Protein AF-A0A6A2XX16-F1 (afdb_monomer)

Radius of gyration: 30.56 Å; Cα contacts (8 Å, |Δi|>4): 902; chains: 1; bounding box: 89×52×90 Å

Organism: Hibiscus syriacus (NCBI:txid106335)

Nearest PDB structures (foldseek):
  7lzh-assembly1_D  TM=8.197E-01  e=5.106E-32  Arabidopsis thaliana
  7lzh-assembly1_A  TM=8.196E-01  e=1.392E-31  Arabidopsis thaliana
  4mlc-assembly1_A  TM=7.524E-01  e=2.615E-14  Desulfitobacterium hafniense DCB-2
  1z17-assembly1_A  TM=7.476E-01  e=3.455E-14  Escherichia coli K-12
  4q6b-assembly1_A  TM=7.031E-01  e=6.741E-14  Desulfitobacterium hafniense DCB-2

pLDDT: mean 82.78, std 17.37, range [27.45, 98.69]

InterPro domains:
  IPR000337 GPCR, family 3 [PR00248] (79-105)
  IPR000337 GPCR, family 3 [PR00248] (111-130)
  IPR000337 GPCR, family 3 [PR00248] (130-146)
  IPR001828 Receptor, ligand binding region [PF01094] (30-245)
  IPR001828 Receptor, ligand binding region [PF01094] (255-346)
  IPR015683 Ionotropic glutamate receptor [PTHR34836] (7-251)
  IPR028082 Periplasmic binding protein-like I [SSF53822] (12-397)
  IPR044440 Plant glutamate receptor, periplasmic ligand-binding domain [cd19990] (13-365)

Mean predicted aligned error: 12.07 Å

Secondary structure (DSSP, 8-state):
------PPPEEEEEEEEE-TTSHHHHHHHHHHHHHHHHHHHH-TT-SEEEEEEEEE--SHHHHHHHHHHHHHTS--SEEE--SSHHHHHHHHHHHHHHT--EEESS---TTS-TTT-TTEEE-SPPTHHHHHHHHHHHHHTT--EEEEEEESSHHHHHTHHHHHHHHHHTT-EEEEEEEE-TT--HHHHHHHHHHHHHSSB-EEEEE--HHHHHHHHHHHHHTT-SSTT-EEEE-HHHHTT--TT-TT-SS---------HHHHHHHHHHHHHHHHHHHHHHHHHHHTTS-------SSTT-PPPSSHHHHHHHHTT-EEEETTEEEEEETTEEPP-EEEEEEEETTEEEEEEEEETTTEEESSTT----------TTTTSPPP-BTTTBSSPP-SB---SSS--EEEEEE--TT-TTT-EEEE-TTSS-EEEESHHHHHHHHHHHTSSS---EEEEEESSSS-SS---HHHHHHHHHTTS-SEE--SSTT--B-----

Foldseek 3Di:
DDDPPDQAAAEAEEEEEEACVDLLRVLLVVLLVVLQVVLCVVVVPQRYHYDYDYDYDDDQVSLQVSLQCCCFPVVHQEYEDDAELSNLVRSLVLCQLQLHAYEYLHHQFPVNDCLVRVSYFYLHHHLLQCLLQVLLVCVLLVAQEEEEEFEPDSQTVRNVVSNCVNSVVSNRYHPYYHYDYPPDDLVSLLVSVVVVVLFFFQHYEYYYAQSVVVSNVVSCVVVVSLAAQHHYHYGPNNVQPDQLQPPPPPDDPDDPSPNTSSSQSSSVSSSLQSVQVSVLVVVCVVPPPDDDDDDQRPDNSRHHRPCSNSSSVSSQVDWDQTPNGTAHHDSNYGDDAKDFDWARDNSDTDTFFIAGPQAGAACYPPDHDPPDPDPDSPGRTPQHQGRNRDSDDRLRGHARPDDDAQEEEEFDDPPLVQAWDWDQDPVDNDIDIDHDLVVVVVVVQVPDSDHHHHDYDYPPHDDDPDRDDPVVVVVCCVVVVHQFYGDSDPPDRDGDDDD

Sequence (499 aa):
MMDEFAEAKKMVDVGVIVDLNSLVGSVANACIHMAISDFYAAHPNFRTRLSLHLRPSDDVLGAAFTALELINEEEVNAIIGPQSSMQARVVMDIGQKAQVPIISYSATAPSLSTTQNPFFVRTALDDSSQAKAIAAIVHLYEWHEVVLLYEDTEYGSGLIPYLSEEFQRFDIRVSSRFPVSPNSGNLTILKKLNNVMATQTRVIVVHMMSSLGSKLFFLAKEATMISEGYAWIITDGLSSLLDPMGADVIGSHASSTKLNIYGFWAYDTVWALAKSVEMVQRESSDIMRRSYRRKASQIPEIRVSTIGRSIRKELVKTKFKGLSGDFSLVRGQLQSSAFEIINVVDKMEKVLGYWTLENGLTAELGKPVKATYSTSLYHELKPPIWPGNMKAMPRGWTIPVVGKKLRIGIPVKPGFEGYLKVKQDPYSDEFIVTGFSYDVFKEALALLPFAVPLEPIRFPIGNNTSSGTYDELLYEVKLQVLRLVLNPNLECFSVYFDH

Structure (mmCIF, N/CA/C/O backbone):
data_AF-A0A6A2XX16-F1
#
_entry.id   AF-A0A6A2XX16-F1
#
loop_
_atom_site.group_PDB
_atom_site.id
_atom_site.type_symbol
_atom_site.label_atom_id
_atom_site.label_alt_id
_atom_site.label_comp_id
_atom_site.label_asym_id
_atom_site.label_entity_id
_atom_site.label_seq_id
_atom_site.pdbx_PDB_ins_code
_atom_site.Cartn_x
_atom_site.Cartn_y
_atom_site.Cartn_z
_atom_site.occupancy
_atom_site.B_iso_or_equiv
_atom_site.auth_seq_id
_atom_site.auth_comp_id
_atom_site.auth_asym_id
_atom_site.auth_atom_id
_atom_site.pdbx_PDB_model_num
ATOM 1 N N . MET A 1 1 ? -44.815 16.271 36.806 1.00 37.19 1 MET A N 1
ATOM 2 C CA . MET A 1 1 ? -44.071 16.336 35.534 1.00 37.19 1 MET A CA 1
ATOM 3 C C . MET A 1 1 ? -42.781 15.588 35.807 1.00 37.19 1 MET A C 1
ATOM 5 O O . MET A 1 1 ? -42.056 16.011 36.693 1.00 37.19 1 MET A O 1
ATOM 9 N N . MET A 1 2 ? -42.650 14.377 35.265 1.00 39.44 2 MET A N 1
ATOM 10 C CA . MET A 1 2 ? -41.563 13.447 35.586 1.00 39.44 2 MET A CA 1
ATOM 11 C C . MET A 1 2 ? -40.236 14.001 35.064 1.00 39.44 2 MET A C 1
ATOM 13 O O . MET A 1 2 ? -40.132 14.269 33.871 1.00 39.44 2 MET A O 1
ATOM 17 N N . ASP A 1 3 ? -39.258 14.154 35.957 1.00 41.81 3 ASP A N 1
ATOM 18 C CA . ASP A 1 3 ? -37.845 14.256 35.594 1.00 41.81 3 ASP A CA 1
ATOM 19 C C . ASP A 1 3 ? -37.444 12.952 34.897 1.00 41.81 3 ASP A C 1
ATOM 21 O O . ASP A 1 3 ? -37.450 11.870 35.493 1.00 41.81 3 ASP A O 1
ATOM 25 N N . GLU A 1 4 ? -37.142 13.049 33.609 1.00 46.91 4 GLU A N 1
ATOM 26 C CA . GLU A 1 4 ? -36.541 11.975 32.833 1.00 46.91 4 GLU A CA 1
ATOM 27 C C . GLU A 1 4 ? -35.077 11.867 33.289 1.00 46.91 4 GLU A C 1
ATOM 29 O O . GLU A 1 4 ? -34.202 12.597 32.826 1.00 46.91 4 GLU A O 1
ATOM 34 N N . PHE A 1 5 ? -34.805 11.010 34.278 1.00 51.16 5 PHE A N 1
ATOM 35 C CA . PHE A 1 5 ? -33.435 10.674 34.663 1.00 51.16 5 PHE A CA 1
ATOM 36 C C . PHE A 1 5 ? -32.712 10.129 33.426 1.00 51.16 5 PHE A C 1
ATOM 38 O O . PHE A 1 5 ? -32.969 9.002 33.002 1.00 51.16 5 PHE A O 1
ATOM 45 N N . ALA A 1 6 ? -31.824 10.928 32.829 1.00 57.81 6 ALA A N 1
ATOM 46 C CA . ALA A 1 6 ? -30.990 10.481 31.724 1.00 57.81 6 ALA A CA 1
ATOM 47 C C . ALA A 1 6 ? -30.173 9.260 32.181 1.00 57.81 6 ALA A C 1
ATOM 49 O O . ALA A 1 6 ? -29.331 9.365 33.075 1.00 57.81 6 ALA A O 1
ATOM 50 N N . GLU A 1 7 ? -30.453 8.092 31.596 1.00 65.06 7 GLU A N 1
ATOM 51 C CA . GLU A 1 7 ? -29.757 6.840 31.901 1.00 65.06 7 GLU A CA 1
ATOM 52 C C . GLU A 1 7 ? -28.245 7.038 31.685 1.00 65.06 7 GLU A C 1
ATOM 54 O O . GLU A 1 7 ? -27.810 7.525 30.635 1.00 65.06 7 GLU A O 1
ATOM 59 N N . ALA A 1 8 ? -27.435 6.709 32.697 1.00 79.00 8 ALA A N 1
ATOM 60 C CA . ALA A 1 8 ? -25.992 6.914 32.640 1.00 79.00 8 ALA A CA 1
ATOM 61 C C . ALA A 1 8 ? -25.385 6.110 31.478 1.00 79.00 8 ALA A C 1
ATOM 63 O O . ALA A 1 8 ? -25.580 4.898 31.362 1.00 79.00 8 ALA A O 1
ATOM 64 N N . LYS A 1 9 ? -24.634 6.794 30.609 1.00 87.50 9 LYS A N 1
ATOM 65 C CA . LYS A 1 9 ? -23.996 6.171 29.444 1.00 87.50 9 LYS A CA 1
ATOM 66 C C . LYS A 1 9 ? -22.864 5.249 29.898 1.00 87.50 9 LYS A C 1
ATOM 68 O O . LYS A 1 9 ? -22.017 5.643 30.695 1.00 87.50 9 LYS A O 1
ATOM 73 N N . LYS A 1 10 ? -22.830 4.027 29.367 1.00 92.25 10 LYS A N 1
ATOM 74 C CA . LYS A 1 10 ? -21.805 3.023 29.670 1.00 92.25 10 LYS A CA 1
ATOM 75 C C . LYS A 1 10 ? -20.539 3.291 28.858 1.00 92.25 10 LYS A C 1
ATOM 77 O O . LYS A 1 10 ? -20.581 3.243 27.628 1.00 92.25 10 LYS A O 1
ATOM 82 N N . MET A 1 11 ? -19.422 3.515 29.542 1.00 95.19 11 MET A N 1
ATOM 83 C CA . MET A 1 11 ? -18.115 3.650 28.898 1.00 95.19 11 MET A CA 1
ATOM 84 C C . MET A 1 11 ? -17.568 2.280 28.477 1.00 95.19 11 MET A C 1
ATOM 86 O O . MET A 1 11 ? -17.764 1.283 29.176 1.00 95.19 11 MET A O 1
ATOM 90 N N . VAL A 1 12 ? -16.913 2.228 27.318 1.00 96.25 12 VAL A N 1
ATOM 91 C CA . VAL A 1 12 ? -16.205 1.050 26.806 1.00 96.25 12 VAL A CA 1
ATOM 92 C C . VAL A 1 12 ? -14.798 1.461 26.405 1.00 96.25 12 VAL A C 1
ATOM 94 O O . VAL A 1 12 ? -14.627 2.245 25.473 1.00 96.25 12 VAL A O 1
ATOM 97 N N . ASP A 1 13 ? -13.813 0.913 27.108 1.00 97.69 13 ASP A N 1
ATOM 98 C CA . ASP A 1 13 ? -12.400 1.225 26.914 1.00 97.69 13 ASP A CA 1
ATOM 99 C C . ASP A 1 13 ? -11.855 0.631 25.615 1.00 97.69 13 ASP A C 1
ATOM 101 O O . ASP A 1 13 ? -12.025 -0.560 25.319 1.00 97.69 13 ASP A O 1
ATOM 105 N N . VAL A 1 14 ? -11.213 1.490 24.827 1.00 98.44 14 VAL A N 1
ATOM 106 C CA . VAL A 1 14 ? -10.634 1.191 23.519 1.00 98.44 14 VAL A CA 1
ATOM 107 C C . VAL A 1 14 ? -9.223 1.757 23.476 1.00 98.44 14 VAL A C 1
ATOM 109 O O . VAL A 1 14 ? -9.019 2.953 23.666 1.00 98.44 14 VAL A O 1
ATOM 112 N N . GLY A 1 15 ? -8.247 0.905 23.189 1.00 98.31 15 GLY A N 1
ATOM 113 C CA . GLY A 1 15 ? -6.867 1.334 22.991 1.00 98.31 15 GLY A CA 1
ATOM 114 C C . GLY A 1 15 ? -6.663 1.944 21.608 1.00 98.31 15 GLY A C 1
ATOM 115 O O . GLY A 1 15 ? -7.309 1.529 20.644 1.00 98.31 15 GLY A O 1
ATOM 116 N N . VAL A 1 16 ? -5.749 2.901 21.485 1.00 98.19 16 VAL A N 1
ATOM 117 C CA . VAL A 1 16 ? -5.333 3.456 20.190 1.00 98.19 16 VAL A CA 1
ATOM 118 C C . VAL A 1 16 ? -3.812 3.450 20.112 1.00 98.19 16 VAL A C 1
ATOM 120 O O . VAL A 1 16 ? -3.155 4.088 20.933 1.00 98.19 16 VAL A O 1
ATOM 123 N N . ILE A 1 17 ? -3.268 2.743 19.119 1.00 97.50 17 ILE A N 1
ATOM 124 C CA . ILE A 1 17 ? -1.825 2.653 18.857 1.00 97.50 17 ILE A CA 1
ATOM 125 C C . ILE A 1 17 ? -1.527 3.337 17.526 1.00 97.50 17 ILE A C 1
ATOM 127 O O . ILE A 1 17 ? -1.969 2.880 16.467 1.00 97.50 17 ILE A O 1
ATOM 131 N N . VAL A 1 18 ? -0.784 4.440 17.575 1.00 94.56 18 VAL A N 1
ATOM 132 C CA . VAL A 1 18 ? -0.500 5.290 16.410 1.00 94.56 18 VAL A CA 1
ATOM 133 C C . VAL A 1 18 ? 0.828 6.026 16.584 1.00 94.56 18 VAL A C 1
ATOM 135 O O . VAL A 1 18 ? 1.190 6.377 17.702 1.00 94.56 18 VAL A O 1
ATOM 138 N N . ASP A 1 19 ? 1.550 6.301 15.501 1.00 93.38 19 ASP A N 1
ATOM 139 C CA . ASP A 1 19 ? 2.734 7.162 15.554 1.00 93.38 19 ASP A CA 1
ATOM 140 C C . ASP A 1 19 ? 2.340 8.606 15.234 1.00 93.38 19 ASP A C 1
ATOM 142 O O . ASP A 1 19 ? 2.112 8.971 14.075 1.00 93.38 19 ASP A O 1
ATOM 146 N N . LEU A 1 20 ? 2.286 9.443 16.265 1.00 90.62 20 LEU A N 1
ATOM 147 C CA . LEU A 1 20 ? 1.919 10.854 16.135 1.00 90.62 20 LEU A CA 1
ATOM 148 C C . LEU A 1 20 ? 2.965 11.688 15.378 1.00 90.62 20 LEU A C 1
ATOM 150 O O . LEU A 1 20 ? 2.633 12.781 14.919 1.00 90.62 20 LEU A O 1
ATOM 154 N N . ASN A 1 21 ? 4.192 11.183 15.220 1.00 89.44 21 ASN A N 1
ATOM 155 C CA . ASN A 1 21 ? 5.246 11.848 14.454 1.00 89.44 21 ASN A CA 1
ATOM 156 C C . ASN A 1 21 ? 5.151 11.548 12.951 1.00 89.44 21 ASN A C 1
ATOM 158 O O . ASN A 1 21 ? 5.801 12.215 12.144 1.00 89.44 21 ASN A O 1
ATOM 162 N N . SER A 1 22 ? 4.335 10.568 12.555 1.00 88.50 22 SER A N 1
ATOM 163 C CA . SER A 1 22 ? 4.087 10.246 11.151 1.00 88.50 22 SER A CA 1
ATOM 164 C C . SER A 1 22 ? 2.901 11.035 10.587 1.00 88.50 22 SER A C 1
ATOM 166 O O . SER A 1 22 ? 1.930 11.329 11.286 1.00 88.50 22 SER A O 1
ATOM 168 N N . LEU A 1 23 ? 2.931 11.332 9.281 1.00 84.81 23 LEU A N 1
ATOM 169 C CA . LEU A 1 23 ? 1.806 11.984 8.598 1.00 84.81 23 LEU A CA 1
ATOM 170 C C . LEU A 1 23 ? 0.525 11.137 8.677 1.00 84.81 23 LEU A C 1
ATOM 172 O O . LEU A 1 23 ? -0.556 11.674 8.911 1.00 84.81 23 LEU A O 1
ATOM 176 N N . VAL A 1 24 ? 0.654 9.816 8.507 1.00 89.12 24 VAL A N 1
ATOM 177 C CA . VAL A 1 24 ? -0.464 8.865 8.614 1.00 89.12 24 VAL A CA 1
ATOM 178 C C . VAL A 1 24 ? -1.079 8.940 10.004 1.00 89.12 24 VAL A C 1
ATOM 180 O O . VAL A 1 24 ? -2.283 9.155 10.130 1.00 89.12 24 VAL A O 1
ATOM 183 N N . GLY A 1 25 ? -0.256 8.816 11.044 1.00 91.50 25 GLY A N 1
ATOM 184 C CA . GLY A 1 25 ? -0.742 8.771 12.410 1.00 91.50 25 GLY A CA 1
ATOM 185 C C . GLY A 1 25 ? -1.277 10.106 12.924 1.00 91.50 25 GLY A C 1
ATOM 186 O O . GLY A 1 25 ? -2.308 10.127 13.593 1.00 91.50 25 GLY A O 1
ATOM 187 N N . SER A 1 26 ? -0.661 11.229 12.545 1.00 90.88 26 SER A N 1
ATOM 188 C CA . SER A 1 26 ? -1.165 12.574 12.852 1.00 90.88 26 SER A CA 1
ATOM 189 C C . SER A 1 26 ? -2.566 12.809 12.265 1.00 90.88 26 SER A C 1
ATOM 191 O O . SER A 1 26 ? -3.493 13.184 12.992 1.00 90.88 26 SER A O 1
ATOM 193 N N . VAL A 1 27 ? -2.753 12.521 10.969 1.00 91.50 27 VAL A N 1
ATOM 194 C CA . VAL A 1 27 ? -4.048 12.670 10.282 1.00 91.50 27 VAL A CA 1
ATOM 195 C C . VAL A 1 27 ? -5.084 11.700 10.849 1.00 91.50 27 VAL A C 1
ATOM 197 O O . VAL A 1 27 ? -6.216 12.101 11.130 1.00 91.50 27 VAL A O 1
ATOM 200 N N . ALA A 1 28 ? -4.707 10.439 11.061 1.00 93.88 28 ALA A N 1
ATOM 201 C CA . ALA A 1 28 ? -5.602 9.434 11.616 1.00 93.88 28 ALA A CA 1
ATOM 202 C C . ALA A 1 28 ? -6.062 9.788 13.033 1.00 93.88 28 ALA A C 1
ATOM 204 O O . ALA A 1 28 ? -7.250 9.673 13.322 1.00 93.88 28 ALA A O 1
ATOM 205 N N . ASN A 1 29 ? -5.170 10.280 13.898 1.00 94.38 29 ASN A N 1
ATOM 206 C CA . ASN A 1 29 ? -5.527 10.685 15.256 1.00 94.38 29 ASN A CA 1
ATOM 207 C C . ASN A 1 29 ? -6.567 11.817 15.257 1.00 94.38 29 ASN A C 1
ATOM 209 O O . ASN A 1 29 ? -7.574 11.736 15.963 1.00 94.38 29 ASN A O 1
ATOM 213 N N . ALA A 1 30 ? -6.379 12.838 14.413 1.00 94.56 30 ALA A N 1
ATOM 214 C CA . ALA A 1 30 ? -7.369 13.901 14.245 1.00 94.56 30 ALA A CA 1
ATOM 215 C C . ALA A 1 30 ? -8.726 13.345 13.768 1.00 94.56 30 ALA A C 1
ATOM 217 O O . ALA A 1 30 ? -9.771 13.684 14.326 1.00 94.56 30 ALA A O 1
ATOM 218 N N . CYS A 1 31 ? -8.715 12.437 12.788 1.00 96.50 31 CYS A N 1
ATOM 219 C CA . CYS A 1 31 ? -9.930 11.821 12.249 1.00 96.50 31 CYS A CA 1
ATOM 220 C C . CYS A 1 31 ? -10.644 10.911 13.253 1.00 96.50 31 CYS A C 1
ATOM 222 O O . CYS A 1 31 ? -11.872 10.909 13.294 1.00 96.50 31 CYS A O 1
ATOM 224 N N . ILE A 1 32 ? -9.906 10.188 14.097 1.00 97.38 32 ILE A N 1
ATOM 225 C CA . ILE A 1 32 ? -10.460 9.362 15.178 1.00 97.38 32 ILE A CA 1
ATOM 226 C C . ILE A 1 32 ? -11.236 10.235 16.171 1.00 97.38 32 ILE A C 1
ATOM 228 O O . ILE A 1 32 ? -12.367 9.905 16.533 1.00 97.38 32 ILE A O 1
ATOM 232 N N . HIS A 1 33 ? -10.667 11.372 16.580 1.00 95.69 33 HIS A N 1
ATOM 233 C CA . HIS A 1 33 ? -11.341 12.300 17.489 1.00 95.69 33 HIS A CA 1
ATOM 234 C C . HIS A 1 33 ? -12.585 12.940 16.861 1.00 95.69 33 HIS A C 1
ATOM 236 O O . HIS A 1 33 ? -13.633 12.991 17.512 1.00 95.69 33 HIS A O 1
ATOM 242 N N . MET A 1 34 ? -12.503 13.372 15.596 1.00 96.62 34 MET A N 1
ATOM 243 C CA . MET A 1 34 ? -13.668 13.892 14.866 1.00 96.62 34 MET A CA 1
ATOM 244 C C . MET A 1 34 ? -14.775 12.839 14.763 1.00 96.62 34 MET A C 1
ATOM 246 O O . MET A 1 34 ? -15.926 13.120 15.084 1.00 96.62 34 MET A O 1
ATOM 250 N N . ALA A 1 35 ? -14.419 11.600 14.418 1.00 98.06 35 ALA A N 1
ATOM 251 C CA . ALA A 1 35 ? -15.367 10.504 14.283 1.00 98.06 35 ALA A CA 1
ATOM 252 C C . ALA A 1 35 ? -16.149 10.219 15.567 1.00 98.06 35 ALA A C 1
ATOM 254 O O . ALA A 1 35 ? -17.351 9.978 15.497 1.00 98.06 35 ALA A O 1
ATOM 255 N N . ILE A 1 36 ? -15.506 10.274 16.739 1.00 97.25 36 ILE A N 1
ATOM 256 C CA . ILE A 1 36 ? -16.203 10.110 18.024 1.00 97.25 36 ILE A CA 1
ATOM 257 C C . ILE A 1 36 ? -17.240 11.211 18.229 1.00 97.25 36 ILE A C 1
ATOM 259 O O . ILE A 1 36 ? -18.382 10.914 18.594 1.00 97.25 36 ILE A O 1
ATOM 263 N N . SER A 1 37 ? -16.841 12.466 18.011 1.00 96.56 37 SER A N 1
ATOM 264 C CA . SER A 1 37 ? -17.726 13.620 18.167 1.00 96.56 37 SER A CA 1
ATOM 265 C C . SER A 1 37 ? -18.936 13.500 17.240 1.00 96.56 37 SER A C 1
ATOM 267 O O . SER A 1 37 ? -20.079 13.507 17.702 1.00 96.56 37 SER A O 1
ATOM 269 N N . ASP A 1 38 ? -18.685 13.296 15.949 1.00 97.94 38 ASP A N 1
ATOM 270 C CA . ASP A 1 38 ? -19.719 13.225 14.918 1.00 97.94 38 ASP A CA 1
ATOM 271 C C . ASP A 1 38 ? -20.658 12.040 15.136 1.00 97.94 38 ASP A C 1
ATOM 273 O O . ASP A 1 38 ? -21.882 12.191 15.100 1.00 97.94 38 ASP A O 1
ATOM 277 N N . PHE A 1 39 ? -20.103 10.856 15.415 1.00 97.62 39 PHE A N 1
ATOM 278 C CA . PHE A 1 39 ? -20.896 9.649 15.607 1.00 97.62 39 PHE A CA 1
ATOM 279 C C . PHE A 1 39 ? -21.863 9.805 16.779 1.00 97.62 39 PHE A C 1
ATOM 281 O O . PHE A 1 39 ? -23.045 9.481 16.650 1.00 97.62 39 PHE A O 1
ATOM 288 N N . TYR A 1 40 ? -21.401 10.315 17.922 1.00 97.06 40 TYR A N 1
ATOM 289 C CA . TYR A 1 40 ? -22.255 10.454 19.102 1.00 97.06 40 TYR A CA 1
ATOM 290 C C . TYR A 1 40 ? -23.167 11.678 19.075 1.00 97.06 40 TYR A C 1
ATOM 292 O O . TYR A 1 40 ? -24.189 11.651 19.769 1.00 97.06 40 TYR 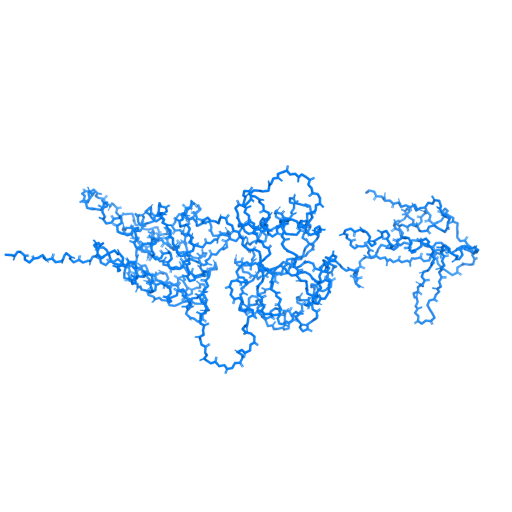A O 1
ATOM 300 N N . ALA A 1 41 ? -22.854 12.697 18.273 1.00 97.06 41 ALA A N 1
ATOM 301 C CA . ALA A 1 41 ? -23.785 13.771 17.939 1.00 97.06 41 ALA A CA 1
ATOM 302 C C . ALA A 1 41 ? -24.932 13.258 17.051 1.00 97.06 41 ALA A C 1
ATOM 304 O O . ALA A 1 41 ? -26.091 13.579 17.304 1.00 97.06 41 ALA A O 1
ATOM 305 N N . ALA A 1 42 ? -24.630 12.400 16.069 1.00 97.00 42 ALA A N 1
ATOM 306 C CA . ALA A 1 42 ? -25.632 11.758 15.216 1.00 97.00 42 ALA A CA 1
ATOM 307 C C . ALA A 1 42 ? -26.455 10.679 15.950 1.00 97.00 42 ALA A C 1
ATOM 309 O O . ALA A 1 42 ? -27.591 10.394 15.569 1.00 97.00 42 ALA A O 1
ATOM 310 N N . HIS A 1 43 ? -25.910 10.092 17.021 1.00 95.00 43 HIS A N 1
ATOM 311 C CA . HIS A 1 43 ? -26.545 9.021 17.794 1.00 95.00 43 HIS A CA 1
ATOM 312 C C . HIS A 1 43 ? -26.658 9.371 19.294 1.00 95.00 43 HIS A C 1
ATOM 314 O O . HIS A 1 43 ? -26.097 8.669 20.148 1.00 95.00 43 HIS A O 1
ATOM 320 N N . PRO A 1 44 ? -27.411 10.426 19.670 1.00 93.44 44 PRO A N 1
ATOM 321 C CA . PRO A 1 44 ? -27.489 10.884 21.060 1.00 93.44 44 PRO A CA 1
ATOM 322 C C . PRO A 1 44 ? -28.076 9.816 21.996 1.00 93.44 44 PRO A C 1
ATOM 324 O O . PRO A 1 44 ? -27.602 9.673 23.126 1.00 93.44 44 PRO A O 1
ATOM 327 N N . ASN A 1 45 ? -29.017 9.017 21.476 1.00 92.00 45 ASN A N 1
ATOM 328 C CA . ASN A 1 45 ? -29.775 7.983 22.192 1.00 92.00 45 ASN A CA 1
ATOM 329 C C . ASN A 1 45 ? -29.015 6.662 22.394 1.00 92.00 45 ASN A C 1
ATOM 331 O O . ASN A 1 45 ? -29.546 5.744 23.017 1.00 92.00 45 ASN A O 1
ATOM 335 N N . PHE A 1 46 ? -27.805 6.516 21.841 1.00 92.94 46 PHE A N 1
ATOM 336 C CA . PHE A 1 46 ? -26.995 5.319 22.083 1.00 92.94 46 PHE A CA 1
ATOM 337 C C . PHE A 1 46 ? -26.550 5.286 23.544 1.00 92.94 46 PHE A C 1
ATOM 339 O O . PHE A 1 46 ? -26.164 6.321 24.100 1.00 92.94 46 PHE A O 1
ATOM 346 N N . ARG A 1 47 ? -26.595 4.107 24.167 1.00 92.81 47 ARG A N 1
ATOM 347 C CA . ARG A 1 47 ? -26.302 3.934 25.601 1.00 92.81 47 ARG A CA 1
ATOM 348 C C . ARG A 1 47 ? -24.819 3.757 25.890 1.00 92.81 47 ARG A C 1
ATOM 350 O O . ARG A 1 47 ? -24.404 3.895 27.037 1.00 92.81 47 ARG A O 1
ATOM 357 N N . THR A 1 48 ? -24.020 3.456 24.874 1.00 94.56 48 THR A N 1
ATOM 358 C CA . THR A 1 48 ? -22.576 3.240 25.007 1.00 94.56 48 THR A CA 1
ATOM 359 C C . THR A 1 48 ? -21.761 4.452 24.557 1.00 94.56 48 THR A C 1
ATOM 361 O O . THR A 1 48 ? -22.197 5.237 23.709 1.00 94.56 48 THR A O 1
ATOM 364 N N . ARG A 1 49 ? -20.572 4.631 25.136 1.00 96.31 49 ARG A N 1
ATOM 365 C CA . ARG A 1 49 ? -19.577 5.631 24.728 1.00 96.31 49 ARG A CA 1
ATOM 366 C C . ARG A 1 49 ? -18.186 5.004 24.697 1.00 96.31 49 ARG A C 1
ATOM 368 O O . ARG A 1 49 ? -17.807 4.321 25.643 1.00 96.31 49 ARG A O 1
ATOM 375 N N . LEU A 1 50 ? -17.437 5.220 23.618 1.00 97.62 50 LEU A N 1
ATOM 376 C CA . LEU A 1 50 ? -16.039 4.800 23.541 1.00 97.62 50 LEU A CA 1
ATOM 377 C C . LEU A 1 50 ? -15.187 5.707 24.438 1.00 97.62 50 LEU A C 1
ATOM 379 O O . LEU A 1 50 ? -15.287 6.930 24.351 1.00 97.62 50 LEU A O 1
ATOM 383 N N . SER A 1 51 ? -14.356 5.097 25.278 1.00 97.31 51 SER A N 1
ATOM 384 C CA . SER A 1 51 ? -13.300 5.756 26.048 1.00 97.31 51 SER A CA 1
ATOM 385 C C . SER A 1 51 ? -11.969 5.421 25.383 1.00 97.31 51 SER A C 1
ATOM 387 O O . SER A 1 51 ? -11.601 4.248 25.334 1.00 97.31 51 SER A O 1
ATOM 389 N N . LEU A 1 52 ? -11.294 6.410 24.791 1.00 97.56 52 LEU A N 1
ATOM 390 C CA . LEU A 1 52 ? -10.050 6.165 24.059 1.00 97.56 52 LEU A CA 1
ATOM 391 C C . LEU A 1 52 ? -8.825 6.286 24.960 1.00 97.56 52 LEU A C 1
ATOM 393 O O . LEU A 1 52 ? -8.604 7.325 25.577 1.00 97.56 52 LEU A O 1
ATOM 397 N N . HIS A 1 53 ? -7.978 5.264 24.909 1.00 97.50 53 HIS A N 1
ATOM 398 C CA . HIS A 1 53 ? -6.676 5.208 25.562 1.00 97.50 53 HIS A CA 1
ATOM 399 C C . HIS A 1 53 ? -5.577 5.259 24.507 1.00 97.50 53 HIS A C 1
ATOM 401 O O . HIS A 1 53 ? -5.138 4.235 23.981 1.00 97.50 53 HIS A O 1
ATOM 407 N N . LEU A 1 54 ? -5.170 6.476 24.152 1.00 95.44 54 LEU A N 1
ATOM 408 C CA . LEU A 1 54 ? -4.102 6.709 23.186 1.00 95.44 54 LEU A CA 1
ATOM 409 C C . LEU A 1 54 ? -2.739 6.393 23.807 1.00 95.44 54 LEU A C 1
ATOM 411 O O . LEU A 1 54 ? -2.416 6.874 24.899 1.00 95.44 54 LEU A O 1
ATOM 415 N N . ARG A 1 55 ? -1.928 5.614 23.091 1.00 93.25 55 ARG A N 1
ATOM 416 C CA . ARG A 1 55 ? -0.526 5.352 23.416 1.00 93.25 55 ARG A CA 1
ATOM 417 C C . ARG A 1 55 ? 0.309 5.398 22.129 1.00 93.25 55 ARG A C 1
ATOM 419 O O . ARG A 1 55 ? 0.051 4.608 21.217 1.00 93.25 55 ARG A O 1
ATOM 426 N N . PRO A 1 56 ? 1.258 6.342 22.007 1.00 89.56 56 PRO A N 1
ATOM 427 C CA . PRO A 1 56 ? 2.036 6.479 20.789 1.00 89.56 56 PRO A CA 1
ATOM 428 C C . PRO A 1 56 ? 3.077 5.362 20.656 1.00 89.56 56 PRO A C 1
ATOM 430 O O . PRO A 1 56 ? 3.675 4.956 21.649 1.00 89.56 56 PRO A O 1
ATOM 433 N N . SER A 1 57 ? 3.318 4.891 19.431 1.00 90.88 57 SER A N 1
ATOM 434 C CA . SER A 1 57 ? 4.425 3.974 19.132 1.00 90.88 57 SER A CA 1
ATOM 435 C C . SER A 1 57 ? 4.838 4.047 17.661 1.00 90.88 57 SER A C 1
ATOM 437 O O . SER A 1 57 ? 3.991 3.980 16.766 1.00 90.88 57 SER A O 1
ATOM 439 N N . ASP A 1 58 ? 6.144 4.139 17.419 1.00 88.50 58 ASP A N 1
ATOM 440 C CA . ASP A 1 58 ? 6.778 4.251 16.101 1.00 88.50 58 ASP A CA 1
ATOM 441 C C . ASP A 1 58 ? 7.529 2.976 15.666 1.00 88.50 58 ASP A C 1
ATOM 443 O O . ASP A 1 58 ? 7.814 2.802 14.480 1.00 88.50 58 ASP A O 1
ATOM 447 N N . ASP A 1 59 ? 7.786 2.037 16.581 1.00 92.62 59 ASP A N 1
ATOM 448 C CA . ASP A 1 59 ? 8.493 0.784 16.308 1.00 92.62 59 ASP A CA 1
ATOM 449 C C . ASP A 1 59 ? 7.644 -0.476 16.592 1.00 92.62 59 ASP A C 1
ATOM 451 O O . ASP A 1 59 ? 6.526 -0.419 17.107 1.00 92.62 59 ASP A O 1
ATOM 455 N N . VAL A 1 60 ? 8.155 -1.646 16.194 1.00 94.88 60 VAL A N 1
ATOM 456 C CA . VAL A 1 60 ? 7.447 -2.937 16.309 1.00 94.88 60 VAL A CA 1
ATOM 457 C C . VAL A 1 60 ? 7.364 -3.423 17.755 1.00 94.88 60 VAL A C 1
ATOM 459 O O . VAL A 1 60 ? 6.326 -3.941 18.171 1.00 94.88 60 VAL A O 1
ATOM 462 N N . LEU A 1 61 ? 8.454 -3.289 18.507 1.00 95.00 61 LEU A N 1
ATOM 463 C CA . LEU A 1 61 ? 8.544 -3.781 19.875 1.00 95.00 61 LEU A CA 1
ATOM 464 C C . LEU A 1 61 ? 7.753 -2.869 20.816 1.00 95.00 61 LEU A C 1
ATOM 466 O O . LEU A 1 61 ? 6.987 -3.378 21.636 1.00 95.00 61 LEU A O 1
ATOM 470 N N . GLY A 1 62 ? 7.861 -1.550 20.636 1.00 95.38 62 GLY A N 1
ATOM 471 C CA . GLY A 1 62 ? 7.024 -0.569 21.322 1.00 95.38 62 GLY A CA 1
ATOM 472 C C . GLY A 1 62 ? 5.538 -0.867 21.139 1.00 95.38 62 GLY A C 1
ATOM 473 O O . GLY A 1 62 ? 4.819 -0.992 22.125 1.00 95.38 62 GLY A O 1
ATOM 474 N N . ALA A 1 63 ? 5.084 -1.117 19.906 1.00 97.06 63 ALA A N 1
ATOM 475 C CA . ALA A 1 63 ? 3.672 -1.392 1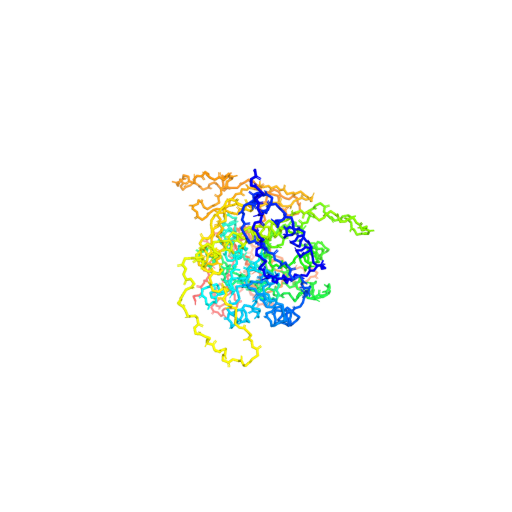9.641 1.00 97.06 63 ALA A CA 1
ATOM 476 C C . ALA A 1 63 ? 3.177 -2.668 20.340 1.00 97.06 63 ALA A C 1
ATOM 478 O O . ALA A 1 63 ? 2.033 -2.722 20.798 1.00 97.06 63 ALA A O 1
ATOM 479 N N . ALA A 1 64 ? 4.028 -3.692 20.447 1.00 96.69 64 ALA A N 1
ATOM 480 C CA . ALA A 1 64 ? 3.708 -4.921 21.165 1.00 96.69 64 ALA A CA 1
ATOM 481 C C . ALA A 1 64 ? 3.578 -4.688 22.681 1.00 96.69 64 ALA A C 1
ATOM 483 O O . ALA A 1 64 ? 2.605 -5.150 23.280 1.00 96.69 64 ALA A O 1
ATOM 484 N N . PHE A 1 65 ? 4.512 -3.950 23.290 1.00 95.56 65 PHE A N 1
ATOM 485 C CA . PHE A 1 65 ? 4.436 -3.585 24.709 1.00 95.56 65 PHE A CA 1
ATOM 486 C C . PHE A 1 65 ? 3.221 -2.711 25.003 1.00 95.56 65 PHE A C 1
ATOM 488 O O . PHE A 1 65 ? 2.433 -3.040 25.885 1.00 95.56 65 PHE A O 1
ATOM 495 N N . THR A 1 66 ? 2.997 -1.677 24.194 1.00 96.75 66 THR A N 1
ATOM 496 C CA . THR A 1 66 ? 1.820 -0.817 24.296 1.00 96.75 66 THR A CA 1
ATOM 497 C C . THR A 1 66 ? 0.518 -1.615 24.209 1.00 96.75 66 THR A C 1
ATOM 499 O O . THR A 1 66 ? -0.414 -1.361 24.968 1.00 96.75 66 THR A O 1
ATOM 502 N N . ALA A 1 67 ? 0.430 -2.607 23.317 1.00 97.50 67 ALA A N 1
ATOM 503 C CA . ALA A 1 67 ? -0.749 -3.464 23.241 1.00 97.50 67 ALA A CA 1
ATOM 504 C C . ALA A 1 67 ? -0.963 -4.273 24.532 1.00 97.50 67 ALA A C 1
ATOM 506 O O . ALA A 1 67 ? -2.100 -4.397 24.983 1.00 97.50 67 ALA A O 1
ATOM 507 N N . LEU A 1 68 ? 0.103 -4.807 25.135 1.00 95.88 68 LEU A N 1
ATOM 508 C CA . LEU A 1 68 ? 0.020 -5.537 26.404 1.00 95.88 68 LEU A CA 1
ATOM 509 C C . LEU A 1 68 ? -0.416 -4.632 27.561 1.00 95.88 68 LEU A C 1
ATOM 511 O O . LEU A 1 68 ? -1.306 -5.028 28.309 1.00 95.88 68 LEU A O 1
ATOM 515 N N . GLU A 1 69 ? 0.151 -3.431 27.674 1.00 95.25 69 GLU A N 1
ATOM 516 C CA . GLU A 1 69 ? -0.242 -2.429 28.677 1.00 95.25 69 GLU A CA 1
ATOM 517 C C . GLU A 1 69 ? -1.725 -2.068 28.541 1.00 95.25 69 GLU A C 1
ATOM 519 O O . GLU A 1 69 ? -2.488 -2.184 29.497 1.00 95.25 69 GLU A O 1
ATOM 524 N N . LEU A 1 70 ? -2.178 -1.736 27.327 1.00 97.31 70 LEU A N 1
ATOM 525 C CA . LEU A 1 70 ? -3.586 -1.423 27.062 1.00 97.31 70 LEU A CA 1
ATOM 526 C C . LEU A 1 70 ? -4.521 -2.584 27.446 1.00 97.31 70 LEU A C 1
ATOM 528 O O . LEU A 1 70 ? -5.609 -2.367 27.974 1.00 97.31 70 LEU A O 1
ATOM 532 N N . ILE A 1 71 ? -4.123 -3.830 27.185 1.00 96.25 71 ILE A N 1
ATOM 533 C CA . ILE A 1 71 ? -4.948 -5.013 27.475 1.00 96.25 71 ILE A CA 1
ATOM 534 C C . ILE A 1 71 ? -4.984 -5.334 28.971 1.00 96.25 71 ILE A C 1
ATOM 536 O O . ILE A 1 71 ? -6.038 -5.706 29.496 1.00 96.25 71 ILE A O 1
ATOM 540 N N . ASN A 1 72 ? -3.839 -5.256 29.644 1.00 93.12 72 ASN A N 1
ATOM 541 C CA . ASN A 1 72 ? -3.695 -5.732 31.015 1.00 93.12 72 ASN A CA 1
ATOM 542 C C . ASN A 1 72 ? -3.999 -4.649 32.052 1.00 93.12 72 ASN A C 1
ATOM 544 O O . ASN A 1 72 ? -4.599 -4.974 33.076 1.00 93.12 72 ASN A O 1
ATOM 548 N N . GLU A 1 73 ? -3.613 -3.401 31.788 1.00 92.94 73 GLU A N 1
ATOM 549 C CA . GLU A 1 73 ? -3.750 -2.282 32.725 1.00 92.94 73 GLU A CA 1
ATOM 550 C C . GLU A 1 73 ? -5.025 -1.478 32.462 1.00 92.94 73 GLU A C 1
ATOM 552 O O . GLU A 1 73 ? -5.816 -1.277 33.378 1.00 92.94 73 GLU A O 1
ATOM 557 N N . GLU A 1 74 ? -5.271 -1.092 31.205 1.00 95.12 74 GLU A N 1
ATOM 558 C CA . GLU A 1 74 ? -6.456 -0.299 30.812 1.00 95.12 74 GLU A CA 1
ATOM 559 C C . GLU A 1 74 ? -7.680 -1.171 30.473 1.00 95.12 74 GLU A C 1
ATOM 561 O O . GLU A 1 74 ? -8.762 -0.670 30.169 1.00 95.12 74 GLU A O 1
ATOM 566 N N . GLU A 1 75 ? -7.519 -2.497 30.507 1.00 95.06 75 GLU A N 1
ATOM 567 C CA . GLU A 1 75 ? -8.584 -3.487 30.309 1.00 95.06 75 GLU A CA 1
ATOM 568 C C . GLU A 1 75 ? -9.388 -3.314 29.004 1.00 95.06 75 GLU A C 1
ATOM 570 O O . GLU A 1 75 ? -10.588 -3.623 28.947 1.00 95.06 75 GLU A O 1
ATOM 575 N N . VAL A 1 76 ? -8.736 -2.835 27.939 1.00 97.38 76 VAL A N 1
ATOM 576 C CA . VAL A 1 76 ? -9.426 -2.450 26.702 1.00 97.38 76 VAL A CA 1
ATOM 577 C C . VAL A 1 76 ? -10.154 -3.621 26.037 1.00 97.38 76 VAL A C 1
ATOM 579 O O . VAL A 1 76 ? -9.731 -4.780 26.060 1.00 97.38 76 VAL A O 1
ATOM 582 N N . ASN A 1 77 ? -11.267 -3.305 25.378 1.00 97.19 77 ASN A N 1
ATOM 583 C CA . ASN A 1 77 ? -12.127 -4.284 24.709 1.00 97.19 77 ASN A CA 1
ATOM 584 C C . ASN A 1 77 ? -11.961 -4.312 23.188 1.00 97.19 77 ASN A C 1
ATOM 586 O O . ASN A 1 77 ? -12.520 -5.189 22.530 1.00 97.19 77 ASN A O 1
ATOM 590 N N . ALA A 1 78 ? -11.205 -3.363 22.642 1.00 98.44 78 ALA A N 1
ATOM 591 C CA . ALA A 1 78 ? -10.756 -3.292 21.259 1.00 98.44 78 ALA A CA 1
ATOM 592 C C . ALA A 1 78 ? -9.500 -2.411 21.196 1.00 98.44 78 ALA A C 1
ATOM 594 O O . ALA A 1 78 ? -9.299 -1.565 22.069 1.00 98.44 78 ALA A O 1
ATOM 595 N N . ILE A 1 79 ? -8.687 -2.581 20.157 1.00 98.69 79 ILE A N 1
ATOM 596 C CA . ILE A 1 79 ? -7.569 -1.684 19.849 1.00 98.69 79 ILE A CA 1
ATOM 597 C C . ILE A 1 79 ? -7.725 -1.189 18.411 1.00 98.69 79 ILE A C 1
ATOM 599 O O . ILE A 1 79 ? -7.883 -1.995 17.494 1.00 98.69 79 ILE A O 1
ATOM 603 N N . ILE A 1 80 ? -7.679 0.129 18.218 1.00 98.56 80 ILE A N 1
ATOM 604 C CA . ILE A 1 80 ? -7.567 0.773 16.905 1.00 98.56 80 ILE A CA 1
ATOM 605 C C . ILE A 1 80 ? -6.082 0.950 16.585 1.00 98.56 80 ILE A C 1
ATOM 607 O O . ILE A 1 80 ? -5.311 1.451 17.404 1.00 98.56 80 ILE A O 1
ATOM 611 N N . GLY A 1 81 ? -5.692 0.545 15.381 1.00 96.19 81 GLY A N 1
ATOM 612 C CA . GLY A 1 81 ? -4.294 0.377 15.002 1.00 96.19 81 GLY A CA 1
ATOM 613 C C . GLY A 1 81 ? -3.808 -1.062 15.234 1.00 96.19 81 GLY A C 1
ATOM 614 O O . GLY A 1 81 ? -4.623 -1.966 15.435 1.00 96.19 81 GLY A O 1
ATOM 615 N N . PRO A 1 82 ? -2.491 -1.311 15.174 1.00 96.00 82 PRO A N 1
ATOM 616 C CA . PRO A 1 82 ? -1.432 -0.330 14.928 1.00 96.00 82 PRO A CA 1
ATOM 617 C C . PRO A 1 82 ? -1.403 0.154 13.470 1.00 96.00 82 PRO A C 1
ATOM 619 O O . PRO A 1 82 ? -2.124 -0.371 12.613 1.00 96.00 82 PRO A O 1
ATOM 622 N N . GLN A 1 83 ? -0.579 1.169 13.199 1.00 91.19 83 GLN A N 1
ATOM 623 C CA . GLN A 1 83 ? -0.578 1.863 11.911 1.00 91.19 83 GLN A CA 1
ATOM 624 C 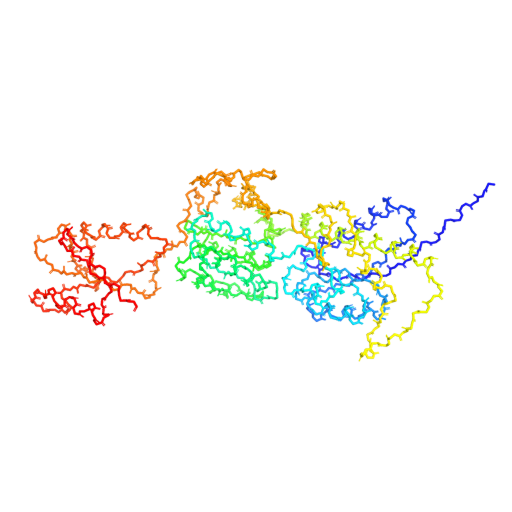C . GLN A 1 83 ? 0.201 1.142 10.798 1.00 91.19 83 GLN A C 1
ATOM 626 O O . GLN A 1 83 ? -0.161 1.267 9.630 1.00 91.19 83 GLN A O 1
ATOM 631 N N . SER A 1 84 ? 1.272 0.408 11.118 1.00 94.00 84 SER A N 1
ATOM 632 C CA . SER A 1 84 ? 2.130 -0.218 10.103 1.00 94.00 84 SER A CA 1
ATOM 633 C C . SER A 1 84 ? 1.903 -1.722 10.018 1.00 94.00 84 SER A C 1
ATOM 635 O O . SER A 1 84 ? 1.572 -2.379 11.009 1.00 94.00 84 SER A O 1
ATOM 637 N N . SER A 1 85 ? 2.149 -2.297 8.840 1.00 96.25 85 SER A N 1
ATOM 638 C CA . SER A 1 85 ? 2.064 -3.747 8.645 1.00 96.25 85 SER A CA 1
ATOM 639 C C . SER A 1 85 ? 3.041 -4.522 9.530 1.00 96.25 85 SER A C 1
ATOM 641 O O . SER A 1 85 ? 2.699 -5.586 10.039 1.00 96.25 85 SER A O 1
ATOM 643 N N . MET A 1 86 ? 4.226 -3.962 9.788 1.00 95.00 86 MET A N 1
ATOM 644 C CA . MET A 1 86 ? 5.226 -4.568 10.673 1.00 95.00 86 MET A CA 1
ATOM 645 C C . MET A 1 86 ? 4.742 -4.631 12.129 1.00 95.00 86 MET A C 1
ATOM 647 O O . MET A 1 86 ? 4.875 -5.666 12.776 1.00 95.00 86 MET A O 1
ATOM 651 N N . GLN A 1 87 ? 4.137 -3.552 12.638 1.00 96.38 87 GLN A N 1
ATOM 652 C CA . GLN A 1 87 ? 3.548 -3.535 13.982 1.00 96.38 87 GLN A CA 1
ATOM 653 C C . GLN A 1 87 ? 2.335 -4.473 14.059 1.00 96.38 87 GLN A C 1
ATOM 655 O O . GLN A 1 87 ? 2.221 -5.286 14.978 1.00 96.38 87 GLN A O 1
ATOM 660 N N . ALA A 1 88 ? 1.437 -4.397 13.069 1.00 96.94 88 ALA A N 1
ATOM 661 C CA . ALA A 1 88 ? 0.213 -5.194 13.025 1.00 96.94 88 ALA A CA 1
ATOM 662 C C . ALA A 1 88 ? 0.514 -6.689 13.049 1.00 96.94 88 ALA A C 1
ATOM 664 O O . ALA A 1 88 ? -0.210 -7.441 13.705 1.00 96.94 88 ALA A O 1
ATOM 665 N N . ARG A 1 89 ? 1.608 -7.105 12.396 1.00 95.56 89 ARG A N 1
ATOM 666 C CA . ARG A 1 89 ? 2.030 -8.502 12.348 1.00 95.56 89 ARG A CA 1
ATOM 667 C C . ARG A 1 89 ? 2.183 -9.119 13.734 1.00 95.56 89 ARG A C 1
ATOM 669 O O . ARG A 1 89 ? 1.744 -10.251 13.913 1.00 95.56 89 ARG A O 1
ATOM 676 N N . VAL A 1 90 ? 2.767 -8.382 14.676 1.00 95.38 90 VAL A N 1
ATOM 677 C CA . VAL A 1 90 ? 3.023 -8.846 16.048 1.00 95.38 90 VAL A CA 1
ATOM 678 C C . VAL A 1 90 ? 1.802 -8.627 16.942 1.00 95.38 90 VAL A C 1
ATOM 680 O O . VAL A 1 90 ? 1.389 -9.529 17.672 1.00 95.38 90 VAL A O 1
ATOM 683 N N . VAL A 1 91 ? 1.178 -7.448 16.863 1.00 97.19 91 VAL A N 1
ATOM 684 C CA . VAL A 1 91 ? 0.062 -7.067 17.748 1.00 97.19 91 VAL A CA 1
ATOM 685 C C . VAL A 1 91 ? -1.173 -7.949 17.539 1.00 97.19 91 VAL A C 1
ATOM 687 O O . VAL A 1 91 ? -1.896 -8.235 18.495 1.00 97.19 91 VAL A O 1
ATOM 690 N N . MET A 1 92 ? -1.409 -8.449 16.323 1.00 95.88 92 MET A N 1
ATOM 691 C CA . MET A 1 92 ? -2.560 -9.319 16.062 1.00 95.88 92 MET A CA 1
ATOM 692 C C . MET A 1 92 ? -2.538 -10.629 16.867 1.00 95.88 92 MET A C 1
ATOM 694 O O . MET A 1 92 ? -3.595 -11.081 17.314 1.00 95.88 92 MET A O 1
ATOM 698 N N . ASP A 1 93 ? -1.368 -11.220 17.120 1.00 94.94 93 ASP A N 1
ATOM 699 C CA . ASP A 1 93 ? -1.253 -12.461 17.900 1.00 94.94 93 ASP A CA 1
ATOM 700 C C . ASP A 1 93 ? -1.531 -12.218 19.387 1.00 94.94 93 ASP A C 1
ATOM 702 O O . ASP A 1 93 ? -2.141 -13.054 20.064 1.00 94.94 93 ASP A O 1
ATOM 706 N N . ILE A 1 94 ? -1.133 -11.045 19.890 1.00 95.88 94 ILE A N 1
ATOM 707 C CA . ILE A 1 94 ? -1.465 -10.578 21.241 1.00 95.88 94 ILE A CA 1
ATOM 708 C C . ILE A 1 94 ? -2.985 -10.421 21.361 1.00 95.88 94 ILE A C 1
ATOM 710 O O . ILE A 1 94 ? -3.595 -11.012 22.256 1.00 95.88 94 ILE A O 1
ATOM 714 N N . GLY A 1 95 ? -3.613 -9.717 20.415 1.00 96.62 95 GLY A N 1
ATOM 715 C CA . GLY A 1 95 ? -5.066 -9.539 20.374 1.00 96.62 95 GLY A CA 1
ATOM 716 C C . GLY A 1 95 ? -5.836 -10.855 20.274 1.00 96.62 95 GLY A C 1
ATOM 717 O O . GLY A 1 95 ? -6.826 -11.047 20.979 1.00 96.62 95 GLY A O 1
ATOM 718 N N . GLN A 1 96 ? -5.355 -11.821 19.485 1.00 95.38 96 GLN A N 1
ATOM 719 C CA . GLN A 1 96 ? -5.966 -13.151 19.390 1.00 95.38 96 GLN A CA 1
ATOM 720 C C . GLN A 1 96 ? -5.945 -13.901 20.725 1.00 95.38 96 GLN A C 1
ATOM 722 O O . GLN A 1 96 ? -6.954 -14.503 21.110 1.00 95.38 96 GLN A O 1
ATOM 727 N N . LYS A 1 97 ? -4.818 -13.859 21.445 1.00 94.50 97 LYS A N 1
ATOM 728 C CA . LYS A 1 97 ? -4.681 -14.478 22.774 1.00 94.50 97 LYS A CA 1
ATOM 729 C C . LYS A 1 97 ? -5.564 -13.784 23.811 1.00 94.50 97 LYS A C 1
ATOM 731 O O . LYS A 1 97 ? -6.240 -14.468 24.580 1.00 94.50 97 LYS A O 1
ATOM 736 N N . ALA A 1 98 ? -5.604 -12.454 23.779 1.00 95.75 98 ALA A N 1
ATOM 737 C CA . ALA A 1 98 ? -6.433 -11.629 24.654 1.00 95.75 98 ALA A CA 1
ATOM 738 C C . ALA A 1 98 ? -7.921 -11.619 24.265 1.00 95.75 98 ALA A C 1
ATOM 740 O O . ALA A 1 98 ? -8.767 -11.139 25.014 1.00 95.75 98 ALA A O 1
ATOM 741 N N . GLN A 1 99 ? -8.270 -12.145 23.090 1.00 96.19 99 GLN A N 1
ATOM 742 C CA . GLN A 1 99 ? -9.600 -12.018 22.493 1.00 96.19 99 GLN A CA 1
ATOM 743 C C . GLN A 1 99 ? -10.073 -10.562 22.363 1.00 96.19 99 GLN A C 1
ATOM 745 O O . GLN A 1 99 ? -11.268 -10.273 22.476 1.00 96.19 99 GLN A O 1
ATOM 750 N N . VAL A 1 100 ? -9.126 -9.664 22.108 1.00 98.06 100 VAL A N 1
ATOM 751 C CA . VAL A 1 100 ? -9.335 -8.240 21.852 1.00 98.06 100 VAL A CA 1
ATOM 752 C C . VAL A 1 100 ? -9.195 -8.018 20.345 1.00 98.06 100 VAL A C 1
ATOM 754 O O . VAL A 1 100 ? -8.146 -8.348 19.789 1.00 98.06 100 VAL A O 1
ATOM 757 N N . PRO A 1 101 ? -10.231 -7.516 19.647 1.00 98.12 101 PRO A N 1
ATOM 758 C CA . PRO A 1 101 ? -10.117 -7.191 18.236 1.00 98.12 101 PRO A CA 1
ATOM 759 C C . PRO A 1 101 ? -9.088 -6.078 18.015 1.00 98.12 101 PRO A C 1
ATOM 761 O O . PRO A 1 101 ? -9.181 -5.012 18.624 1.00 98.12 101 PRO A O 1
ATOM 764 N N . ILE A 1 102 ? -8.140 -6.342 17.120 1.00 98.44 102 ILE A N 1
ATOM 765 C CA . ILE A 1 102 ? -7.137 -5.398 16.625 1.00 98.44 102 ILE A CA 1
ATOM 766 C C . ILE A 1 102 ? -7.627 -4.897 15.271 1.00 98.44 102 ILE A C 1
ATOM 768 O O . ILE A 1 102 ? -7.762 -5.690 14.336 1.00 98.44 102 ILE A O 1
ATOM 772 N N . ILE A 1 103 ? -7.945 -3.609 15.177 1.00 98.44 103 ILE A N 1
ATOM 773 C CA . ILE A 1 103 ? -8.629 -3.013 14.029 1.00 98.44 103 ILE A CA 1
ATOM 774 C C . ILE A 1 103 ? -7.688 -2.011 13.368 1.00 98.44 103 ILE A C 1
ATOM 776 O O . ILE A 1 103 ? -7.602 -0.854 13.784 1.00 98.44 103 ILE A O 1
ATOM 780 N N . SER A 1 104 ? -6.959 -2.455 12.346 1.00 97.62 104 SER A N 1
ATOM 781 C CA . SER A 1 104 ? -6.007 -1.591 11.648 1.00 97.62 104 SER A CA 1
ATOM 782 C C . SER A 1 104 ? -6.641 -0.932 10.426 1.00 97.62 104 SER A C 1
ATOM 784 O O . SER A 1 104 ? -7.157 -1.608 9.531 1.00 97.62 104 SER A O 1
ATOM 786 N N . TYR A 1 105 ? -6.547 0.396 10.394 1.00 95.75 105 TYR A N 1
ATOM 787 C CA . TYR A 1 105 ? -7.036 1.263 9.322 1.00 95.75 105 TYR A CA 1
ATOM 788 C C . TYR A 1 105 ? -5.968 1.584 8.270 1.00 95.75 105 TYR A C 1
ATOM 790 O O . TYR A 1 105 ? -6.269 2.283 7.309 1.00 95.75 105 TYR A O 1
ATOM 798 N N . SER A 1 106 ? -4.729 1.107 8.431 1.00 95.25 106 SER A N 1
ATOM 799 C CA . SER A 1 106 ? -3.616 1.456 7.532 1.00 95.25 106 SER A CA 1
ATOM 800 C C . SER A 1 106 ? -2.605 0.334 7.281 1.00 95.25 106 SER A C 1
ATOM 802 O O . SER A 1 106 ? -1.737 0.491 6.429 1.00 95.25 106 SER A O 1
ATOM 804 N N . ALA A 1 107 ? -2.699 -0.810 7.967 1.00 95.62 107 ALA A N 1
ATOM 805 C CA . ALA A 1 107 ? -1.857 -1.968 7.678 1.00 95.62 107 ALA A CA 1
ATOM 806 C C . ALA A 1 107 ? -2.414 -2.758 6.480 1.00 95.62 107 ALA A C 1
ATOM 808 O O . ALA A 1 107 ? -3.333 -3.570 6.620 1.00 95.62 107 ALA A O 1
ATOM 809 N N . THR A 1 108 ? -1.856 -2.508 5.298 1.00 94.69 108 THR A N 1
ATOM 810 C CA . THR A 1 108 ? -2.372 -2.978 4.001 1.00 94.69 108 THR A CA 1
ATOM 811 C C . THR A 1 108 ? -1.705 -4.255 3.480 1.00 94.69 108 THR A C 1
ATOM 813 O O . THR A 1 108 ? -2.187 -4.829 2.504 1.00 94.69 108 THR A O 1
ATOM 816 N N . ALA A 1 109 ? -0.657 -4.759 4.150 1.00 95.38 109 ALA A N 1
ATOM 817 C CA . ALA A 1 109 ? 0.127 -5.890 3.650 1.00 95.38 109 ALA A CA 1
ATOM 818 C C . ALA A 1 109 ? -0.716 -7.179 3.510 1.00 95.38 109 ALA A C 1
ATOM 820 O O . ALA A 1 109 ? -1.364 -7.603 4.480 1.00 95.38 109 ALA A O 1
ATOM 821 N N . PRO A 1 110 ? -0.667 -7.883 2.364 1.00 93.56 110 PRO A N 1
ATOM 822 C CA . PRO A 1 110 ? -1.481 -9.081 2.137 1.00 93.56 110 PRO A CA 1
ATOM 823 C C . PRO A 1 110 ? -1.173 -10.246 3.079 1.00 93.56 110 PRO A C 1
ATOM 825 O O . PRO A 1 110 ? -2.029 -11.085 3.354 1.00 93.56 110 PRO A O 1
ATOM 828 N N . SER A 1 111 ? 0.041 -10.293 3.625 1.00 90.94 111 SER A N 1
ATOM 829 C CA . SER A 1 111 ? 0.453 -11.295 4.609 1.00 90.94 111 SER A CA 1
ATOM 830 C C . SER A 1 111 ? -0.352 -11.227 5.914 1.00 90.94 111 SER A C 1
ATOM 832 O O . SER A 1 111 ? -0.415 -12.209 6.661 1.00 90.94 111 SER A O 1
ATOM 834 N N . LEU A 1 112 ? -0.993 -10.095 6.232 1.00 92.31 112 LEU A N 1
ATOM 835 C CA . LEU A 1 112 ? -1.795 -9.927 7.448 1.00 92.31 112 LEU A CA 1
ATOM 836 C C . LEU A 1 112 ? -3.168 -10.608 7.318 1.00 92.31 112 LEU A C 1
ATOM 838 O O . LEU A 1 112 ? -4.205 -9.954 7.206 1.00 92.31 112 LEU A O 1
ATOM 842 N N . SER A 1 113 ? -3.173 -11.940 7.330 1.00 84.56 113 SER A N 1
ATOM 843 C CA . SER A 1 113 ? -4.374 -12.744 7.111 1.00 84.56 113 SER A CA 1
ATOM 844 C C . SER A 1 113 ? -5.418 -12.591 8.227 1.00 84.56 113 SER A C 1
ATOM 846 O O . SER A 1 113 ? -5.222 -13.016 9.367 1.00 84.56 113 SER A O 1
ATOM 848 N N . THR A 1 114 ? -6.579 -12.050 7.862 1.00 81.94 114 THR A N 1
ATOM 849 C CA . THR A 1 114 ? -7.787 -11.946 8.705 1.00 81.94 114 THR A CA 1
ATOM 850 C C . THR A 1 114 ? -8.516 -13.286 8.864 1.00 81.94 114 THR A C 1
ATOM 852 O O . THR A 1 114 ? -9.282 -13.488 9.809 1.00 81.94 114 THR A O 1
ATOM 855 N N . THR A 1 115 ? -8.276 -14.240 7.957 1.00 85.62 115 THR A N 1
ATOM 856 C CA . THR A 1 115 ? -8.836 -15.597 8.035 1.00 85.62 115 THR A CA 1
ATOM 857 C C . THR A 1 115 ? -8.054 -16.487 8.993 1.00 85.62 115 THR A C 1
ATOM 859 O O . THR A 1 115 ? -8.670 -17.274 9.712 1.00 85.62 115 THR A O 1
ATOM 862 N N . GLN A 1 116 ? -6.725 -16.355 9.035 1.00 88.25 116 GLN A N 1
ATOM 863 C CA . GLN A 1 116 ? -5.870 -17.086 9.977 1.00 88.25 116 GLN A CA 1
ATOM 864 C C . GLN A 1 116 ? -5.962 -16.515 11.395 1.00 88.25 116 GLN A C 1
ATOM 866 O O . GLN A 1 116 ? -5.954 -17.281 12.358 1.00 88.25 116 GLN A O 1
ATOM 871 N N . ASN A 1 117 ? -6.122 -15.194 11.526 1.00 93.00 117 ASN A N 1
ATOM 872 C CA . ASN A 1 117 ? -6.336 -14.532 12.807 1.00 93.00 117 ASN A CA 1
ATOM 873 C C . ASN A 1 117 ? -7.668 -13.758 12.803 1.00 93.00 117 ASN A C 1
ATOM 875 O O . ASN A 1 117 ? -7.718 -12.593 12.404 1.00 93.00 117 ASN A O 1
ATOM 879 N N . PRO A 1 118 ? -8.758 -14.374 13.299 1.00 93.00 118 PRO A N 1
ATOM 880 C CA . PRO A 1 118 ? -10.083 -13.762 13.304 1.00 93.00 118 PRO A CA 1
ATOM 881 C C . PRO A 1 118 ? -10.211 -12.489 14.151 1.00 93.00 118 PRO A C 1
ATOM 883 O O . PRO A 1 118 ? -11.203 -11.776 13.985 1.00 93.00 118 PRO A O 1
ATOM 886 N N . PHE A 1 119 ? -9.290 -12.228 15.085 1.00 96.25 119 PHE A N 1
ATOM 887 C CA . PHE A 1 119 ? -9.298 -11.014 15.911 1.00 96.25 119 PHE A CA 1
ATOM 888 C C . PHE A 1 119 ? -8.603 -9.838 15.236 1.00 96.25 119 PHE A C 1
ATOM 890 O O . PHE A 1 119 ? -8.763 -8.713 15.695 1.00 96.25 119 PHE A O 1
ATOM 897 N N . PHE A 1 120 ? -7.903 -10.062 14.129 1.00 97.44 120 PHE A N 1
ATOM 898 C CA . PHE A 1 120 ? -7.443 -8.980 13.281 1.00 97.44 120 PHE A CA 1
ATOM 899 C C . PHE A 1 120 ? -8.529 -8.597 12.280 1.00 97.44 120 PHE A C 1
ATOM 901 O O . PHE A 1 120 ? -9.035 -9.430 11.524 1.00 97.44 120 PHE A O 1
ATOM 908 N N . VAL A 1 121 ? -8.889 -7.320 12.289 1.00 97.31 121 VAL A N 1
ATOM 909 C CA . VAL A 1 121 ? -9.834 -6.719 11.356 1.00 97.31 121 VAL A CA 1
ATOM 910 C C . VAL A 1 121 ? -9.111 -5.609 10.612 1.00 97.31 121 VAL A C 1
ATOM 912 O O . VAL A 1 121 ? -8.466 -4.756 11.219 1.00 97.31 121 VAL A O 1
ATOM 915 N N . ARG A 1 122 ? -9.214 -5.625 9.286 1.00 95.75 122 ARG A N 1
ATOM 916 C CA . ARG A 1 122 ? -8.585 -4.632 8.420 1.00 95.75 122 ARG A CA 1
ATOM 917 C C . ARG A 1 122 ? -9.652 -3.719 7.838 1.00 95.75 122 ARG A C 1
ATOM 919 O O . ARG A 1 122 ? -10.487 -4.154 7.051 1.00 95.75 122 ARG A O 1
ATOM 926 N N . THR A 1 123 ? -9.627 -2.457 8.226 1.00 95.94 123 THR A N 1
ATOM 927 C CA . THR A 1 123 ? -10.501 -1.409 7.681 1.00 95.94 123 THR A CA 1
ATOM 928 C C . THR A 1 123 ? -9.797 -0.568 6.614 1.00 95.94 123 THR A C 1
ATOM 930 O O . THR A 1 123 ? -10.375 0.390 6.120 1.00 95.94 123 THR A O 1
ATOM 933 N N . ALA A 1 124 ? -8.580 -0.964 6.233 1.00 93.56 124 ALA A N 1
ATOM 934 C CA . ALA A 1 124 ? -7.878 -0.542 5.026 1.00 93.56 124 ALA A CA 1
ATOM 935 C C . ALA A 1 124 ? -8.103 -1.526 3.870 1.00 93.56 124 ALA A C 1
ATOM 937 O O . ALA A 1 124 ? -8.507 -2.676 4.085 1.00 93.56 124 ALA A O 1
ATOM 938 N N . LEU A 1 125 ? -7.758 -1.101 2.655 1.00 91.38 125 LEU A N 1
ATOM 939 C CA . LEU A 1 125 ? -7.674 -2.004 1.510 1.00 91.38 125 LEU A CA 1
ATOM 940 C C . LEU A 1 125 ? -6.460 -2.938 1.615 1.00 91.38 125 LEU A C 1
ATOM 942 O O . LEU A 1 125 ? -5.476 -2.661 2.297 1.00 91.38 125 LEU A O 1
ATOM 946 N N . ASP A 1 126 ? -6.565 -4.094 0.968 1.00 92.06 126 ASP A N 1
ATOM 947 C CA . ASP A 1 126 ? -5.460 -5.039 0.835 1.00 92.06 126 ASP A CA 1
ATOM 948 C C . ASP A 1 126 ? -4.642 -4.707 -0.412 1.00 92.06 126 ASP A C 1
ATOM 950 O O . ASP A 1 126 ? -5.225 -4.646 -1.500 1.00 92.06 126 ASP A O 1
ATOM 954 N N . ASP A 1 127 ? -3.321 -4.543 -0.275 1.00 92.94 127 ASP A N 1
ATOM 955 C CA . ASP A 1 127 ? -2.445 -4.152 -1.387 1.00 92.94 127 ASP A CA 1
ATOM 956 C C . ASP A 1 127 ? -2.538 -5.144 -2.551 1.00 92.94 127 ASP A C 1
ATOM 958 O O . ASP A 1 127 ? -2.425 -4.750 -3.708 1.00 92.94 127 ASP A O 1
ATOM 962 N N . SER A 1 128 ? -2.832 -6.422 -2.282 1.00 92.19 128 SER A N 1
ATOM 963 C CA . SER A 1 128 ? -3.039 -7.434 -3.329 1.00 92.19 128 SER A CA 1
ATOM 964 C C . SER A 1 128 ? -4.124 -7.032 -4.340 1.00 92.19 128 SER A C 1
ATOM 966 O O . SER A 1 128 ? -4.061 -7.407 -5.512 1.00 92.19 128 SER A O 1
ATOM 968 N N . SER A 1 129 ? -5.086 -6.205 -3.918 1.00 90.94 129 SER A N 1
ATOM 969 C CA . SER A 1 129 ? -6.202 -5.739 -4.743 1.00 90.94 129 SER A CA 1
ATOM 970 C C . SER A 1 129 ? -5.741 -4.857 -5.906 1.00 90.94 129 SER A C 1
ATOM 972 O O . SER A 1 129 ? -6.413 -4.828 -6.935 1.00 90.94 129 SER A O 1
ATOM 974 N N . GLN A 1 130 ? -4.605 -4.161 -5.771 1.00 92.69 130 GLN A N 1
ATOM 975 C CA . GLN A 1 130 ? -4.095 -3.253 -6.804 1.00 92.69 130 GLN A CA 1
ATOM 976 C C . GLN A 1 130 ? -3.206 -3.958 -7.843 1.00 92.69 130 GLN A C 1
ATOM 978 O O . GLN A 1 130 ? -2.971 -3.414 -8.922 1.00 92.69 130 GLN A O 1
ATOM 983 N N . ALA A 1 131 ? -2.743 -5.185 -7.565 1.00 95.06 131 ALA A N 1
ATOM 984 C CA . ALA A 1 131 ? -1.831 -5.919 -8.446 1.00 95.06 131 ALA A CA 1
ATOM 985 C C . ALA A 1 131 ? -2.415 -6.129 -9.854 1.00 95.06 131 ALA A C 1
ATOM 987 O O . ALA A 1 131 ? -1.719 -5.945 -10.850 1.00 95.06 131 ALA A O 1
ATOM 988 N N . LYS A 1 132 ? -3.718 -6.428 -9.938 1.00 93.19 132 LYS A N 1
ATOM 989 C CA . LYS A 1 132 ? -4.436 -6.592 -11.211 1.00 93.19 132 LYS A CA 1
ATOM 990 C C . LYS A 1 132 ? -4.519 -5.300 -12.017 1.00 93.19 132 LYS A C 1
ATOM 992 O O . LYS A 1 132 ? -4.357 -5.337 -13.231 1.00 93.19 132 LYS A O 1
ATOM 997 N N . ALA A 1 133 ? -4.755 -4.169 -11.351 1.00 93.81 133 ALA A N 1
ATOM 998 C CA . ALA A 1 133 ? -4.796 -2.866 -12.006 1.00 93.81 133 ALA A CA 1
ATOM 999 C C . ALA A 1 133 ? -3.421 -2.509 -12.589 1.00 93.81 133 ALA A C 1
ATOM 1001 O O . ALA A 1 133 ? -3.326 -2.104 -13.744 1.00 93.81 133 ALA A O 1
ATOM 1002 N N . ILE A 1 134 ? -2.350 -2.731 -11.821 1.00 96.62 134 ILE A N 1
ATOM 1003 C CA . ILE A 1 134 ? -0.972 -2.490 -12.270 1.00 96.62 134 ILE A CA 1
ATOM 1004 C C . ILE A 1 134 ? -0.617 -3.396 -13.454 1.00 96.62 134 ILE A C 1
ATOM 1006 O O . ILE A 1 134 ? -0.095 -2.910 -14.454 1.00 96.62 134 ILE A O 1
ATOM 1010 N N . ALA A 1 135 ? -0.931 -4.691 -13.377 1.00 96.12 135 ALA A N 1
ATOM 1011 C CA . ALA A 1 135 ? -0.688 -5.623 -14.474 1.00 96.12 135 ALA A CA 1
ATOM 1012 C C . ALA A 1 135 ? -1.466 -5.239 -15.741 1.00 96.12 135 ALA A C 1
ATOM 1014 O O . ALA A 1 135 ? -0.886 -5.229 -16.823 1.00 96.12 135 ALA A O 1
ATOM 1015 N N . ALA A 1 136 ? -2.731 -4.830 -15.602 1.00 93.88 136 ALA A N 1
ATOM 1016 C CA . ALA A 1 136 ? -3.534 -4.339 -16.718 1.00 93.88 136 ALA A CA 1
ATOM 1017 C C . ALA A 1 136 ? -2.926 -3.083 -17.364 1.00 93.88 136 ALA A C 1
ATOM 1019 O O . ALA A 1 136 ? -2.916 -2.984 -18.584 1.00 93.88 136 ALA A O 1
ATOM 1020 N N . ILE A 1 137 ? -2.378 -2.149 -16.577 1.00 94.19 137 ILE A N 1
ATOM 1021 C CA . ILE A 1 137 ? -1.692 -0.956 -17.106 1.00 94.19 137 ILE A CA 1
ATOM 1022 C C . ILE A 1 137 ? -0.445 -1.350 -17.906 1.00 94.19 137 ILE A C 1
ATOM 1024 O O . ILE A 1 137 ? -0.237 -0.843 -19.004 1.00 94.19 137 ILE A O 1
ATOM 1028 N N . VAL A 1 138 ? 0.391 -2.241 -17.370 1.00 95.50 138 VAL A N 1
ATOM 1029 C CA . VAL A 1 138 ? 1.617 -2.682 -18.058 1.00 95.50 138 VAL A CA 1
ATOM 1030 C C . VAL A 1 138 ? 1.276 -3.444 -19.342 1.00 95.50 138 VAL A C 1
ATOM 1032 O O . VAL A 1 138 ? 1.915 -3.224 -20.368 1.00 95.50 138 VAL A O 1
ATOM 1035 N N . HIS A 1 139 ? 0.231 -4.275 -19.301 1.00 92.44 139 HIS A N 1
ATOM 1036 C CA . HIS A 1 139 ? -0.285 -4.992 -20.463 1.00 92.44 139 HIS A CA 1
ATOM 1037 C C . HIS A 1 139 ? -0.866 -4.049 -21.525 1.00 92.44 139 HIS A C 1
ATOM 1039 O O . HIS A 1 139 ? -0.560 -4.214 -22.701 1.00 92.44 139 HIS A O 1
ATOM 1045 N N . LEU A 1 140 ? -1.642 -3.034 -21.117 1.00 90.12 140 LEU A N 1
ATOM 1046 C CA . LEU A 1 140 ? -2.203 -2.019 -22.016 1.00 90.12 140 LEU A CA 1
ATOM 1047 C C . LEU A 1 140 ? -1.106 -1.342 -22.842 1.00 90.12 140 LEU A C 1
ATOM 1049 O O . LEU A 1 140 ? -1.288 -1.113 -24.028 1.00 90.12 140 LEU A O 1
ATOM 1053 N N . TYR A 1 141 ? 0.032 -1.019 -22.228 1.00 90.06 141 TYR A N 1
ATOM 1054 C CA . TYR A 1 141 ? 1.152 -0.370 -22.915 1.00 90.06 141 TYR A CA 1
ATOM 1055 C C . TYR A 1 141 ? 2.117 -1.353 -23.599 1.00 90.06 141 TYR A C 1
ATOM 1057 O O . TYR A 1 141 ? 3.206 -0.949 -24.003 1.00 90.06 141 TYR A O 1
ATOM 1065 N N . GLU A 1 142 ? 1.730 -2.628 -23.734 1.00 89.75 142 GLU A N 1
ATOM 1066 C CA . GLU A 1 142 ? 2.495 -3.681 -24.421 1.00 89.75 142 GLU A CA 1
ATOM 1067 C C . GLU A 1 142 ? 3.933 -3.834 -23.892 1.00 89.75 142 GLU A C 1
ATOM 1069 O O . GLU A 1 142 ? 4.870 -4.189 -24.610 1.00 89.75 142 GLU A O 1
ATOM 1074 N N . TRP A 1 143 ? 4.140 -3.555 -22.605 1.00 92.56 143 TRP A N 1
ATOM 1075 C CA . TRP A 1 143 ? 5.442 -3.738 -21.981 1.00 92.56 143 TRP A CA 1
ATOM 1076 C C . TRP A 1 143 ? 5.596 -5.168 -21.481 1.00 92.56 143 TRP A C 1
ATOM 1078 O O . TRP A 1 143 ? 4.841 -5.637 -20.634 1.00 92.56 143 TRP A O 1
ATOM 1088 N N . HIS A 1 144 ? 6.635 -5.846 -21.958 1.00 90.62 144 HIS A N 1
ATOM 1089 C CA . HIS A 1 144 ? 6.872 -7.257 -21.647 1.00 90.62 144 HIS A CA 1
ATOM 1090 C C . HIS A 1 144 ? 7.828 -7.487 -20.475 1.00 90.62 144 HIS A C 1
ATOM 1092 O O . HIS A 1 144 ? 7.926 -8.608 -19.980 1.00 90.62 144 HIS A O 1
ATOM 1098 N N . GLU A 1 145 ? 8.533 -6.454 -20.009 1.00 94.25 145 GLU A N 1
ATOM 1099 C CA . GLU A 1 145 ? 9.427 -6.556 -18.857 1.00 94.25 145 GLU A CA 1
ATOM 1100 C C . GLU A 1 145 ? 9.238 -5.395 -17.879 1.00 94.25 145 GLU A C 1
ATOM 1102 O O . GLU A 1 145 ? 9.078 -4.244 -18.285 1.00 94.25 145 GLU A O 1
ATOM 1107 N N . VAL A 1 146 ? 9.328 -5.693 -16.580 1.00 97.19 146 VAL A N 1
ATOM 1108 C CA . VAL A 1 146 ? 9.253 -4.701 -15.497 1.00 97.19 146 VAL A CA 1
ATOM 1109 C C . VAL A 1 146 ? 10.340 -4.905 -14.447 1.00 97.19 146 VAL A C 1
ATOM 1111 O O . VAL A 1 146 ? 10.717 -6.032 -14.114 1.00 97.19 146 VAL A O 1
ATOM 1114 N N . VAL A 1 147 ? 10.802 -3.799 -13.868 1.00 97.75 147 VAL A N 1
ATOM 1115 C CA . VAL A 1 147 ? 11.649 -3.784 -12.672 1.00 97.75 147 VAL A CA 1
ATOM 1116 C C . VAL A 1 147 ? 10.785 -3.497 -11.453 1.00 97.75 147 VAL A C 1
ATOM 1118 O O . VAL A 1 147 ? 10.025 -2.531 -11.442 1.00 97.75 147 VAL A O 1
ATOM 1121 N N . LEU A 1 148 ? 10.939 -4.303 -10.403 1.00 98.25 148 LEU A N 1
ATOM 1122 C CA . LEU A 1 148 ? 10.296 -4.058 -9.112 1.00 98.25 148 LEU A CA 1
ATOM 1123 C C . LEU A 1 148 ? 11.281 -3.391 -8.158 1.00 98.25 148 LEU A C 1
ATOM 1125 O O . LEU A 1 148 ? 12.332 -3.958 -7.855 1.00 98.25 148 LEU A O 1
ATOM 1129 N N . LEU A 1 149 ? 10.925 -2.216 -7.652 1.00 97.88 149 LEU A N 1
ATOM 1130 C CA . LEU A 1 149 ? 11.709 -1.452 -6.688 1.00 97.88 149 LEU A CA 1
ATOM 1131 C C . LEU A 1 149 ? 10.852 -1.210 -5.448 1.00 97.88 149 LEU A C 1
ATOM 1133 O O . LEU A 1 149 ? 9.871 -0.473 -5.494 1.00 97.88 149 LEU A O 1
ATOM 1137 N N . TYR A 1 150 ? 11.193 -1.856 -4.342 1.00 97.62 150 TYR A N 1
ATOM 1138 C CA . TYR A 1 150 ? 10.302 -1.897 -3.188 1.00 97.62 150 TYR A CA 1
ATOM 1139 C C . TYR A 1 150 ? 11.047 -1.784 -1.869 1.00 97.62 150 TYR A C 1
ATOM 1141 O O . TYR A 1 150 ? 12.251 -2.032 -1.782 1.00 97.62 150 TYR A O 1
ATOM 1149 N N . GLU A 1 151 ? 10.323 -1.375 -0.837 1.00 96.62 151 GLU A N 1
ATOM 1150 C CA . GLU A 1 151 ? 10.855 -1.311 0.518 1.00 96.62 151 GLU A CA 1
ATOM 1151 C C . GLU A 1 151 ? 11.021 -2.715 1.116 1.00 96.62 151 GLU A C 1
ATOM 1153 O O . GLU A 1 151 ? 10.129 -3.557 1.026 1.00 96.62 151 GLU A O 1
ATOM 1158 N N . ASP A 1 152 ? 12.164 -2.974 1.745 1.00 96.38 152 ASP A N 1
ATOM 1159 C CA . ASP A 1 152 ? 12.492 -4.266 2.351 1.00 96.38 152 ASP A CA 1
ATOM 1160 C C . ASP A 1 152 ? 11.848 -4.418 3.739 1.00 96.38 152 ASP A C 1
ATOM 1162 O O . ASP A 1 152 ? 12.514 -4.388 4.775 1.00 96.38 152 ASP A O 1
ATOM 1166 N N . THR A 1 153 ? 10.516 -4.484 3.751 1.00 95.19 153 THR A N 1
ATOM 1167 C CA . THR A 1 153 ? 9.668 -4.611 4.945 1.00 95.19 153 THR A CA 1
ATOM 1168 C C . THR A 1 153 ? 8.489 -5.551 4.686 1.00 95.19 153 THR A C 1
ATOM 1170 O O . THR A 1 153 ? 8.206 -5.917 3.544 1.00 95.19 153 THR A O 1
ATOM 1173 N N . GLU A 1 154 ? 7.753 -5.920 5.741 1.00 94.12 154 GLU A N 1
ATOM 1174 C CA . GLU A 1 154 ? 6.492 -6.682 5.642 1.00 94.12 154 GLU A CA 1
ATOM 1175 C C . GLU A 1 154 ? 5.478 -6.012 4.696 1.00 94.12 154 GLU A C 1
ATOM 1177 O O . GLU A 1 154 ? 4.735 -6.684 3.988 1.00 94.12 154 GLU A O 1
ATOM 1182 N N . TYR A 1 155 ? 5.471 -4.677 4.666 1.00 94.94 155 TYR A N 1
ATOM 1183 C CA . TYR A 1 155 ? 4.664 -3.890 3.740 1.00 94.94 155 TYR A CA 1
ATOM 1184 C C . TYR A 1 155 ? 5.205 -3.996 2.309 1.00 94.94 155 TYR A C 1
ATOM 1186 O O . TYR A 1 155 ? 4.551 -4.589 1.455 1.00 94.94 155 TYR A O 1
ATOM 1194 N N . GLY A 1 156 ? 6.427 -3.513 2.060 1.00 95.00 156 GLY A N 1
ATOM 1195 C CA . GLY A 1 156 ? 6.939 -3.394 0.693 1.00 95.00 156 GLY A CA 1
ATOM 1196 C C . GLY A 1 156 ? 7.181 -4.735 -0.012 1.00 95.00 156 GLY A C 1
ATOM 1197 O O . GLY A 1 156 ? 6.975 -4.853 -1.219 1.00 95.00 156 GLY A O 1
ATOM 1198 N N . SER A 1 157 ? 7.569 -5.782 0.719 1.00 95.31 157 SER A N 1
ATOM 1199 C CA . SER A 1 157 ? 7.751 -7.119 0.136 1.00 95.31 157 SER A CA 1
ATOM 1200 C C . SER A 1 157 ? 6.435 -7.891 -0.027 1.00 95.31 157 SER A C 1
ATOM 1202 O O . SER A 1 157 ? 6.349 -8.769 -0.889 1.00 95.31 157 SER A O 1
ATOM 1204 N N . GLY A 1 158 ? 5.396 -7.543 0.742 1.00 94.38 158 GLY A N 1
ATOM 1205 C CA . GLY A 1 158 ? 4.128 -8.275 0.799 1.00 94.38 158 GLY A CA 1
ATOM 1206 C C . GLY A 1 158 ? 3.331 -8.260 -0.509 1.00 94.38 158 GLY A C 1
ATOM 1207 O O . GLY A 1 158 ? 2.625 -9.224 -0.805 1.00 94.38 158 GLY A O 1
ATOM 1208 N N . LEU A 1 159 ? 3.471 -7.207 -1.320 1.00 95.56 159 LEU A N 1
ATOM 1209 C CA . LEU A 1 159 ? 2.793 -7.070 -2.616 1.00 95.56 159 LEU A CA 1
ATOM 1210 C C . LEU A 1 159 ? 3.487 -7.843 -3.757 1.00 95.56 159 LEU A C 1
ATOM 1212 O O . LEU A 1 159 ? 2.853 -8.213 -4.747 1.00 95.56 159 LEU A O 1
ATOM 1216 N N . ILE A 1 160 ? 4.788 -8.122 -3.631 1.00 96.56 160 ILE A N 1
ATOM 1217 C CA . ILE A 1 160 ? 5.625 -8.661 -4.717 1.00 96.56 160 ILE A CA 1
ATOM 1218 C C . ILE A 1 160 ? 5.141 -10.013 -5.271 1.00 96.56 160 ILE A C 1
ATOM 1220 O O . ILE A 1 160 ? 5.164 -10.170 -6.499 1.00 96.56 160 ILE A O 1
ATOM 1224 N N . PRO A 1 161 ? 4.689 -10.986 -4.451 1.00 96.88 161 PRO A N 1
ATOM 1225 C CA . PRO A 1 161 ? 4.150 -12.243 -4.970 1.00 96.88 161 PRO A CA 1
ATOM 1226 C C . PRO A 1 161 ? 2.910 -12.037 -5.847 1.00 96.88 161 PRO A C 1
ATOM 1228 O O . PRO A 1 161 ? 2.833 -12.619 -6.923 1.00 96.88 161 PRO A O 1
ATOM 1231 N N . TYR A 1 162 ? 1.997 -11.154 -5.434 1.00 96.75 162 TYR A N 1
ATOM 1232 C CA . TYR A 1 162 ? 0.753 -10.868 -6.156 1.00 96.75 162 TYR A CA 1
ATOM 1233 C C . TYR A 1 162 ? 1.019 -10.143 -7.473 1.00 96.75 162 TYR A C 1
ATOM 1235 O O . TYR A 1 162 ? 0.456 -10.506 -8.499 1.00 96.75 162 TYR A O 1
ATOM 1243 N N . LEU A 1 163 ? 1.935 -9.168 -7.476 1.00 97.25 163 LEU A N 1
ATOM 1244 C CA . LEU A 1 163 ? 2.392 -8.542 -8.719 1.00 97.25 163 LEU A CA 1
ATOM 1245 C C . LEU A 1 163 ? 3.018 -9.566 -9.664 1.00 97.25 163 LEU A C 1
ATOM 1247 O O . LEU A 1 163 ? 2.711 -9.572 -10.848 1.00 97.25 163 LEU A O 1
ATOM 1251 N N . SER A 1 164 ? 3.878 -10.445 -9.147 1.00 96.75 164 SER A N 1
ATOM 1252 C CA . SER A 1 164 ? 4.545 -11.456 -9.973 1.00 96.75 164 SER A CA 1
ATOM 1253 C C . SER A 1 164 ? 3.547 -12.434 -10.598 1.00 96.75 164 SER A C 1
ATOM 1255 O O . SER A 1 164 ? 3.703 -12.779 -11.765 1.00 96.75 164 SER A O 1
ATOM 1257 N N . GLU A 1 165 ? 2.524 -12.851 -9.848 1.00 96.56 165 GLU A N 1
ATOM 1258 C CA . GLU A 1 165 ? 1.453 -13.713 -10.357 1.00 96.56 165 GLU A CA 1
ATOM 1259 C C . GLU A 1 165 ? 0.640 -13.014 -11.454 1.00 96.56 165 GLU A C 1
ATOM 1261 O O . GLU A 1 165 ? 0.432 -13.587 -12.522 1.00 96.56 165 GLU A O 1
ATOM 1266 N N . GLU A 1 166 ? 0.205 -11.772 -11.224 1.00 96.50 166 GLU A N 1
ATOM 1267 C CA . GLU A 1 166 ? -0.599 -11.040 -12.208 1.00 96.50 166 GLU A CA 1
ATOM 1268 C C . GLU A 1 166 ? 0.215 -10.677 -13.460 1.00 96.50 166 GLU A C 1
ATOM 1270 O O . GLU A 1 166 ? -0.304 -10.787 -14.567 1.00 96.50 166 GLU A O 1
ATOM 1275 N N . PHE A 1 167 ? 1.503 -10.339 -13.333 1.00 96.81 167 PHE A N 1
ATOM 1276 C CA . PHE A 1 167 ? 2.381 -10.155 -14.494 1.00 96.81 167 PHE A CA 1
ATOM 1277 C C . PHE A 1 167 ? 2.562 -11.445 -15.294 1.00 96.81 167 PHE A C 1
ATOM 1279 O O . PHE A 1 167 ? 2.459 -11.420 -16.519 1.00 96.81 167 PHE A O 1
ATOM 1286 N N . GLN A 1 168 ? 2.751 -12.583 -14.620 1.00 95.00 168 GLN A N 1
ATOM 1287 C CA . GLN A 1 168 ? 2.892 -13.875 -15.291 1.00 95.00 168 GLN A CA 1
ATOM 1288 C C . GLN A 1 168 ? 1.649 -14.242 -16.117 1.00 95.00 168 GLN A C 1
ATOM 1290 O O . GLN A 1 168 ? 1.792 -14.838 -17.179 1.00 95.00 168 GLN A O 1
ATOM 1295 N N . ARG A 1 169 ? 0.440 -13.870 -15.676 1.00 93.88 169 ARG A N 1
ATOM 1296 C CA . ARG A 1 169 ? -0.805 -14.117 -16.432 1.00 93.88 169 ARG A CA 1
ATOM 1297 C C . ARG A 1 169 ? -0.875 -13.383 -17.773 1.00 93.88 169 ARG A C 1
ATOM 1299 O O . ARG A 1 169 ? -1.622 -13.818 -18.642 1.00 93.88 169 ARG A O 1
ATOM 1306 N N . PHE A 1 170 ? -0.127 -12.292 -17.924 1.00 90.38 170 PHE A N 1
ATOM 1307 C CA . PHE A 1 170 ? -0.023 -11.511 -19.160 1.00 90.38 170 PHE A CA 1
ATOM 1308 C C . PHE A 1 170 ? 1.305 -11.747 -19.898 1.00 90.38 170 PHE A C 1
ATOM 1310 O O . PHE A 1 170 ? 1.667 -10.948 -20.759 1.00 90.38 170 PHE A O 1
ATOM 1317 N N . ASP A 1 171 ? 2.055 -12.796 -19.538 1.00 91.62 171 ASP A N 1
ATOM 1318 C CA . ASP A 1 171 ? 3.399 -13.075 -20.062 1.00 91.62 171 ASP A CA 1
ATOM 1319 C C . ASP A 1 171 ? 4.384 -11.896 -19.889 1.00 91.62 171 ASP A C 1
ATOM 1321 O O . ASP A 1 171 ? 5.336 -11.723 -20.653 1.00 91.62 171 ASP A O 1
ATOM 1325 N N . ILE A 1 172 ? 4.177 -11.082 -18.847 1.00 94.19 172 ILE A N 1
ATOM 1326 C CA . ILE A 1 172 ? 5.061 -9.982 -18.460 1.00 94.19 172 ILE A CA 1
ATOM 1327 C C . ILE A 1 172 ? 6.118 -10.529 -17.502 1.00 94.19 172 ILE A C 1
ATOM 1329 O O . ILE A 1 172 ? 5.821 -11.101 -16.448 1.00 94.19 172 ILE A O 1
ATOM 1333 N N . ARG A 1 173 ? 7.389 -10.321 -17.832 1.00 94.44 173 ARG A N 1
ATOM 1334 C CA . ARG A 1 173 ? 8.516 -10.790 -17.032 1.00 94.44 173 ARG A CA 1
ATOM 1335 C C . ARG A 1 173 ? 8.945 -9.749 -16.003 1.00 94.44 173 ARG A C 1
ATOM 1337 O O . ARG A 1 173 ? 9.225 -8.597 -16.320 1.00 94.44 173 ARG A O 1
ATOM 1344 N N . VAL A 1 174 ? 9.136 -10.188 -14.762 1.00 95.69 174 VAL A N 1
ATOM 1345 C CA . VAL A 1 174 ? 9.878 -9.401 -13.767 1.00 95.69 174 VAL A CA 1
ATOM 1346 C C . VAL A 1 174 ? 11.373 -9.559 -14.047 1.00 95.69 174 VAL A C 1
ATOM 1348 O O . VAL A 1 174 ? 11.957 -10.599 -13.734 1.00 95.69 174 VAL A O 1
ATOM 1351 N N . SER A 1 175 ? 11.992 -8.553 -14.663 1.00 91.44 175 SER A N 1
ATOM 1352 C CA . SER A 1 175 ? 13.392 -8.622 -15.102 1.00 91.44 175 SER A CA 1
ATOM 1353 C C . SER A 1 175 ? 14.369 -8.553 -13.930 1.00 91.44 175 SER A C 1
ATOM 1355 O O . SER A 1 175 ? 15.398 -9.229 -13.923 1.00 91.44 175 SER A O 1
ATOM 1357 N N . SER A 1 176 ? 14.059 -7.740 -12.920 1.00 94.00 176 SER A N 1
ATOM 1358 C CA . SER A 1 176 ? 14.866 -7.577 -11.710 1.00 94.00 176 SER A CA 1
ATOM 1359 C C . SER A 1 176 ? 14.029 -7.087 -10.532 1.00 94.00 176 SER A C 1
ATOM 1361 O O . SER A 1 176 ? 13.004 -6.424 -10.694 1.00 94.00 176 SER A O 1
ATOM 1363 N N . ARG A 1 177 ? 14.493 -7.418 -9.324 1.00 97.12 177 ARG A N 1
ATOM 1364 C CA . ARG A 1 177 ? 13.884 -7.035 -8.046 1.00 97.12 177 ARG A CA 1
ATOM 1365 C C . ARG A 1 177 ? 14.923 -6.326 -7.188 1.00 97.12 177 ARG A C 1
ATOM 1367 O O . ARG A 1 177 ? 15.990 -6.880 -6.926 1.00 97.12 177 ARG A O 1
ATOM 1374 N N . PHE A 1 178 ? 14.605 -5.124 -6.732 1.00 96.94 178 PHE A N 1
ATOM 1375 C CA . PHE A 1 178 ? 15.496 -4.296 -5.931 1.00 96.94 178 PHE A CA 1
ATOM 1376 C C . PHE A 1 178 ? 14.830 -3.936 -4.599 1.00 96.94 178 PHE A C 1
ATOM 1378 O O . PHE A 1 178 ? 14.106 -2.944 -4.529 1.00 96.94 178 PHE A O 1
ATOM 1385 N N . PRO A 1 179 ? 15.093 -4.705 -3.528 1.00 97.50 179 PRO A N 1
ATOM 1386 C CA . PRO A 1 179 ? 14.708 -4.305 -2.182 1.00 97.50 179 PRO A CA 1
ATOM 1387 C C . PRO A 1 179 ? 15.583 -3.139 -1.702 1.00 97.50 179 PRO A C 1
ATOM 1389 O O . PRO A 1 179 ? 16.805 -3.122 -1.937 1.00 97.50 179 PRO A O 1
ATOM 1392 N N . VAL A 1 180 ? 14.967 -2.178 -1.018 1.00 97.31 180 VAL A N 1
ATOM 1393 C CA . VAL A 1 180 ? 15.609 -1.005 -0.411 1.00 97.31 180 VAL A CA 1
ATOM 1394 C C . VAL A 1 180 ? 15.235 -0.953 1.067 1.00 97.31 180 VAL A C 1
ATOM 1396 O O . VAL A 1 180 ? 14.061 -0.898 1.412 1.00 97.31 180 VAL A O 1
ATOM 1399 N N . SER A 1 181 ? 16.230 -0.954 1.954 1.00 96.00 181 SER A N 1
ATOM 1400 C CA . SER A 1 181 ? 15.973 -0.876 3.396 1.00 96.00 181 SER A CA 1
ATOM 1401 C C . SER A 1 181 ? 15.326 0.475 3.760 1.00 96.00 181 SER A C 1
ATOM 1403 O O . SER A 1 181 ? 15.784 1.497 3.232 1.00 96.00 181 SER A O 1
ATOM 1405 N N . PRO A 1 182 ? 14.330 0.519 4.669 1.00 91.00 182 PRO A N 1
ATOM 1406 C CA . PRO A 1 182 ? 13.590 1.742 5.019 1.00 91.00 182 PRO A CA 1
ATOM 1407 C C . PRO A 1 182 ? 14.490 2.884 5.515 1.00 91.00 182 PRO A C 1
ATOM 1409 O O . PRO A 1 182 ? 14.255 4.051 5.212 1.00 91.00 182 PRO A O 1
ATOM 1412 N N . ASN A 1 183 ? 15.585 2.546 6.203 1.00 90.06 183 ASN A N 1
ATOM 1413 C CA . ASN A 1 183 ? 16.533 3.509 6.773 1.00 90.06 183 ASN A CA 1
ATOM 1414 C C . ASN A 1 183 ? 17.762 3.748 5.877 1.00 90.06 183 ASN A C 1
ATOM 1416 O O . ASN A 1 183 ? 18.795 4.231 6.343 1.00 90.06 183 ASN A O 1
ATOM 1420 N N . SER A 1 184 ? 17.684 3.390 4.591 1.00 92.25 184 SER A N 1
ATOM 1421 C CA . SER A 1 184 ? 18.795 3.577 3.652 1.00 92.25 184 SER A CA 1
ATOM 1422 C C . SER A 1 184 ? 19.163 5.057 3.513 1.00 92.25 184 SER A C 1
ATOM 1424 O O . SER A 1 184 ? 18.323 5.895 3.190 1.00 92.25 184 SER A O 1
ATOM 1426 N N . GLY A 1 185 ? 20.447 5.376 3.697 1.00 93.81 185 GLY A N 1
ATOM 1427 C CA . GLY A 1 185 ? 20.991 6.693 3.361 1.00 93.81 185 GLY A CA 1
ATOM 1428 C C . GLY A 1 185 ? 21.108 6.910 1.847 1.00 93.81 185 GLY A C 1
ATOM 1429 O O . GLY A 1 185 ? 21.109 5.954 1.066 1.00 93.81 185 GLY A O 1
ATOM 1430 N N . ASN A 1 186 ? 21.281 8.169 1.432 1.00 93.75 186 ASN A N 1
ATOM 1431 C CA . ASN A 1 186 ? 21.285 8.571 0.018 1.00 93.75 186 ASN A CA 1
ATOM 1432 C C . ASN A 1 186 ? 22.272 7.772 -0.848 1.00 93.75 186 ASN A C 1
ATOM 1434 O O . ASN A 1 186 ? 21.919 7.353 -1.945 1.00 93.75 186 ASN A O 1
ATOM 1438 N N . LEU A 1 187 ? 23.484 7.494 -0.349 1.00 91.88 187 LEU A N 1
ATOM 1439 C CA . LEU A 1 187 ? 24.489 6.710 -1.082 1.00 91.88 187 LEU A CA 1
ATOM 1440 C C . LEU A 1 187 ? 24.021 5.279 -1.381 1.00 91.88 187 LEU A C 1
ATOM 1442 O O . LEU A 1 187 ? 24.285 4.754 -2.461 1.00 91.88 187 LEU A O 1
ATOM 1446 N N . THR A 1 188 ? 23.328 4.638 -0.439 1.00 93.56 188 THR A N 1
ATOM 1447 C CA . THR A 1 188 ? 22.790 3.283 -0.625 1.00 93.56 188 THR A CA 1
ATOM 1448 C C . THR A 1 188 ? 21.652 3.290 -1.641 1.00 93.56 188 THR A C 1
ATOM 1450 O O . THR A 1 188 ? 21.608 2.417 -2.508 1.00 93.56 188 THR A O 1
ATOM 1453 N N . ILE A 1 189 ? 20.774 4.296 -1.583 1.00 94.19 189 ILE A N 1
ATOM 1454 C CA . ILE A 1 189 ? 19.686 4.469 -2.554 1.00 94.19 189 ILE A CA 1
ATOM 1455 C C . ILE A 1 189 ? 20.254 4.728 -3.958 1.00 94.19 189 ILE A C 1
ATOM 1457 O O . ILE A 1 189 ? 19.860 4.050 -4.902 1.00 94.19 189 ILE A O 1
ATOM 1461 N N . LEU A 1 190 ? 21.241 5.619 -4.101 1.00 92.81 190 LEU A N 1
ATOM 1462 C CA . LEU A 1 190 ? 21.915 5.883 -5.379 1.00 92.81 190 LEU A CA 1
ATOM 1463 C C . LEU A 1 190 ? 22.573 4.627 -5.958 1.00 92.81 190 LEU A C 1
ATOM 1465 O O . LEU A 1 190 ? 22.437 4.357 -7.146 1.00 92.81 190 LEU A O 1
ATOM 1469 N N . LYS A 1 191 ? 23.227 3.804 -5.129 1.00 91.81 191 LYS A N 1
ATOM 1470 C CA . LYS A 1 191 ? 23.762 2.506 -5.578 1.00 91.81 191 LYS A CA 1
ATOM 1471 C C . LYS A 1 191 ? 22.662 1.589 -6.120 1.00 91.81 191 LYS A C 1
ATOM 1473 O O . LYS A 1 191 ? 22.871 0.928 -7.133 1.00 91.81 191 LYS A O 1
ATOM 1478 N N . LYS A 1 192 ? 21.488 1.550 -5.478 1.00 94.50 192 LYS A N 1
ATOM 1479 C CA . LYS A 1 192 ? 20.336 0.775 -5.970 1.00 94.50 192 LYS A CA 1
ATOM 1480 C C . LYS A 1 192 ? 19.814 1.330 -7.296 1.00 94.50 192 LYS A C 1
ATOM 1482 O O . LYS A 1 192 ? 19.602 0.545 -8.213 1.00 94.50 192 LYS A O 1
ATOM 1487 N N . LEU A 1 193 ? 19.687 2.649 -7.427 1.00 93.88 193 LEU A N 1
ATOM 1488 C CA . LEU A 1 193 ? 19.295 3.309 -8.677 1.00 93.88 193 LEU A CA 1
ATOM 1489 C C . LEU A 1 193 ? 20.299 3.045 -9.809 1.00 93.88 193 LEU A C 1
ATOM 1491 O O . LEU A 1 193 ? 19.885 2.731 -10.919 1.00 93.88 193 LEU A O 1
ATOM 1495 N N . ASN A 1 194 ? 21.604 3.045 -9.528 1.00 90.44 194 ASN A N 1
ATOM 1496 C CA . ASN A 1 194 ? 22.629 2.664 -10.505 1.00 90.44 194 ASN A CA 1
ATOM 1497 C C . ASN A 1 194 ? 22.455 1.220 -10.993 1.00 90.44 194 ASN A C 1
ATOM 1499 O O . ASN A 1 194 ? 22.590 0.954 -12.185 1.00 90.44 194 ASN A O 1
ATOM 1503 N N . ASN A 1 195 ? 22.100 0.294 -10.099 1.00 90.44 195 ASN A N 1
ATOM 1504 C CA . ASN A 1 195 ? 21.802 -1.081 -10.496 1.00 90.44 195 ASN A CA 1
ATOM 1505 C C . ASN A 1 195 ? 20.537 -1.163 -11.362 1.00 90.44 195 ASN A C 1
ATOM 1507 O O . ASN A 1 195 ? 20.513 -1.938 -12.312 1.00 90.44 195 ASN A O 1
ATOM 1511 N N . VAL A 1 196 ? 19.512 -0.349 -11.075 1.00 91.88 196 VAL A N 1
ATOM 1512 C CA . VAL A 1 196 ? 18.321 -0.224 -11.933 1.00 91.88 196 VAL A CA 1
ATOM 1513 C C . VAL A 1 196 ? 18.713 0.320 -13.310 1.00 91.88 196 VAL A C 1
ATOM 1515 O O . VAL A 1 196 ? 18.326 -0.262 -14.319 1.00 91.88 196 VAL A O 1
ATOM 1518 N N . MET A 1 197 ? 19.534 1.373 -13.381 1.00 86.44 197 MET A N 1
ATOM 1519 C CA . MET A 1 197 ? 20.025 1.935 -14.649 1.00 86.44 197 MET A CA 1
ATOM 1520 C C . MET A 1 197 ? 20.839 0.932 -15.471 1.00 86.44 197 MET A C 1
ATOM 1522 O O . MET A 1 197 ? 20.770 0.952 -16.700 1.00 86.44 197 MET A O 1
ATOM 1526 N N . ALA A 1 198 ? 21.580 0.042 -14.807 1.00 84.69 198 ALA A N 1
ATOM 1527 C CA . ALA A 1 198 ? 22.339 -1.020 -15.458 1.00 84.69 198 ALA A CA 1
ATOM 1528 C C . ALA A 1 198 ? 21.448 -2.109 -16.086 1.00 84.69 198 ALA A C 1
ATOM 1530 O O . ALA A 1 198 ? 21.920 -2.858 -16.941 1.00 84.69 198 ALA A O 1
ATOM 1531 N N . THR A 1 199 ? 20.170 -2.205 -15.698 1.00 85.06 199 THR A N 1
ATOM 1532 C CA . THR A 1 199 ? 19.206 -3.073 -16.392 1.00 85.06 199 THR A CA 1
ATOM 1533 C C . THR A 1 199 ? 18.850 -2.503 -17.767 1.00 85.06 199 THR A C 1
ATOM 1535 O O . THR A 1 199 ? 19.084 -1.329 -18.046 1.00 85.06 199 THR A O 1
ATOM 1538 N N . GLN A 1 200 ? 18.270 -3.322 -18.644 1.00 83.56 200 GLN A N 1
ATOM 1539 C CA . GLN A 1 200 ? 17.742 -2.869 -19.940 1.00 83.56 200 GLN A CA 1
ATOM 1540 C C . GLN A 1 200 ? 16.338 -2.292 -19.808 1.00 83.56 200 GLN A C 1
ATOM 1542 O O . GLN A 1 200 ? 15.981 -1.348 -20.504 1.00 83.56 200 GLN A O 1
ATOM 1547 N N . THR A 1 201 ? 15.545 -2.862 -18.908 1.00 90.75 201 THR A N 1
ATOM 1548 C CA . THR A 1 201 ? 14.161 -2.482 -18.662 1.00 90.75 201 THR A CA 1
ATOM 1549 C C . THR A 1 201 ? 14.077 -1.051 -18.127 1.00 90.75 201 THR A C 1
ATOM 1551 O O . THR A 1 201 ? 14.882 -0.616 -17.302 1.00 90.75 201 THR A O 1
ATOM 1554 N N . ARG A 1 202 ? 13.102 -0.287 -18.610 1.00 93.81 202 ARG A N 1
ATOM 1555 C CA . ARG A 1 202 ? 12.851 1.111 -18.230 1.00 93.81 202 ARG A CA 1
ATOM 1556 C C . ARG A 1 202 ? 11.451 1.339 -17.661 1.00 93.81 202 ARG A C 1
ATOM 1558 O O . ARG A 1 202 ? 11.124 2.466 -17.306 1.00 93.81 202 ARG A O 1
ATOM 1565 N N . VAL A 1 203 ? 10.665 0.272 -17.525 1.00 97.06 203 VAL A N 1
ATOM 1566 C CA . VAL A 1 203 ? 9.402 0.251 -16.780 1.00 97.06 203 VAL A CA 1
ATOM 1567 C C . VAL A 1 203 ? 9.686 -0.165 -15.342 1.00 97.06 203 VAL A C 1
ATOM 1569 O O . VAL A 1 203 ? 10.151 -1.279 -15.090 1.00 97.06 203 VAL A O 1
ATOM 1572 N N . ILE A 1 204 ? 9.439 0.738 -14.399 1.00 98.00 204 ILE A N 1
ATOM 1573 C CA . ILE A 1 204 ? 9.784 0.570 -12.987 1.00 98.00 204 ILE A CA 1
ATOM 1574 C C . ILE A 1 204 ? 8.511 0.701 -12.156 1.00 98.00 204 ILE A C 1
ATOM 1576 O O . ILE A 1 204 ? 7.865 1.750 -12.154 1.00 98.00 204 ILE A O 1
ATOM 1580 N N . VAL A 1 205 ? 8.170 -0.359 -11.427 1.00 98.25 205 VAL A N 1
ATOM 1581 C CA . VAL A 1 205 ? 7.062 -0.376 -10.468 1.00 98.25 205 VAL A CA 1
ATOM 1582 C C . VAL A 1 205 ? 7.628 -0.172 -9.069 1.00 98.25 205 VAL A C 1
ATOM 1584 O O . VAL A 1 205 ? 8.514 -0.916 -8.634 1.00 98.25 205 VAL A O 1
ATOM 1587 N N . VAL A 1 206 ? 7.120 0.840 -8.370 1.00 97.88 206 VAL A N 1
ATOM 1588 C CA . VAL A 1 206 ? 7.632 1.296 -7.079 1.00 97.88 206 VAL A CA 1
ATOM 1589 C C . VAL A 1 206 ? 6.597 1.099 -5.978 1.00 97.88 206 VAL A C 1
ATOM 1591 O O . VAL A 1 206 ? 5.511 1.675 -6.040 1.00 97.88 206 VAL A O 1
ATOM 1594 N N . HIS A 1 207 ? 6.964 0.340 -4.943 1.00 96.75 207 HIS A N 1
ATOM 1595 C CA . HIS A 1 207 ? 6.127 0.112 -3.762 1.00 96.75 207 HIS A CA 1
ATOM 1596 C C . HIS A 1 207 ? 6.924 0.304 -2.465 1.00 96.75 207 HIS A C 1
ATOM 1598 O O . HIS A 1 207 ? 7.728 -0.539 -2.067 1.00 96.75 207 HIS A O 1
ATOM 1604 N N . MET A 1 208 ? 6.743 1.451 -1.816 1.00 93.88 208 MET A N 1
ATOM 1605 C CA . MET A 1 208 ? 7.454 1.825 -0.588 1.00 93.88 208 MET A CA 1
ATOM 1606 C C . MET A 1 208 ? 6.681 2.884 0.192 1.00 93.88 208 MET A C 1
ATOM 1608 O O . MET A 1 208 ? 5.730 3.467 -0.335 1.00 93.88 208 MET A O 1
ATOM 1612 N N . MET A 1 209 ? 7.078 3.140 1.440 1.00 89.38 209 MET A N 1
ATOM 1613 C CA . MET A 1 209 ? 6.495 4.227 2.225 1.00 89.38 209 MET A CA 1
ATOM 1614 C C . MET A 1 209 ? 6.905 5.597 1.667 1.00 89.38 209 MET A C 1
ATOM 1616 O O . MET A 1 209 ? 7.951 5.748 1.031 1.00 89.38 209 MET A O 1
ATOM 1620 N N . SER A 1 210 ? 6.102 6.627 1.940 1.00 87.31 210 SER A N 1
ATOM 1621 C CA . SER A 1 210 ? 6.326 7.991 1.434 1.00 87.31 210 SER A CA 1
ATOM 1622 C C . SER A 1 210 ? 7.649 8.622 1.877 1.00 87.31 210 SER A C 1
ATOM 1624 O O . SER A 1 210 ? 8.280 9.357 1.112 1.00 87.31 210 SER A O 1
ATOM 1626 N N . SER A 1 211 ? 8.121 8.295 3.080 1.00 86.38 211 SER A N 1
ATOM 1627 C CA . SER A 1 211 ? 9.399 8.767 3.625 1.00 86.38 211 SER A CA 1
ATOM 1628 C C . SER A 1 211 ? 10.613 8.263 2.834 1.00 86.38 211 SER A C 1
ATOM 1630 O O . SER A 1 211 ? 11.567 9.017 2.627 1.00 86.38 211 SER A O 1
ATOM 1632 N N . LEU A 1 212 ? 10.587 7.013 2.365 1.00 91.69 212 LEU A N 1
ATOM 1633 C CA . LEU A 1 212 ? 11.625 6.450 1.502 1.00 91.69 212 LEU A CA 1
ATOM 1634 C C . LEU A 1 212 ? 11.405 6.850 0.038 1.00 91.69 212 LEU A C 1
ATOM 1636 O O . LEU A 1 212 ? 12.360 7.226 -0.641 1.00 91.69 212 LEU A O 1
ATOM 1640 N N . GLY A 1 213 ? 10.154 6.828 -0.429 1.00 92.06 213 GLY A N 1
ATOM 1641 C CA . GLY A 1 213 ? 9.780 7.179 -1.799 1.00 92.06 213 GLY A CA 1
ATOM 1642 C C . GLY A 1 213 ? 10.180 8.597 -2.183 1.00 92.06 213 GLY A C 1
ATOM 1643 O O . GLY A 1 213 ? 10.791 8.793 -3.230 1.00 92.06 213 GLY A O 1
ATOM 1644 N N . SER A 1 214 ? 9.933 9.580 -1.315 1.00 88.75 214 SER A N 1
ATOM 1645 C CA . SER A 1 214 ? 10.358 10.971 -1.543 1.00 88.75 214 SER A CA 1
ATOM 1646 C C . SER A 1 214 ? 11.873 11.095 -1.752 1.00 88.75 214 SER A C 1
ATOM 1648 O O . SER A 1 214 ? 12.314 11.696 -2.734 1.00 88.75 214 SER A O 1
ATOM 1650 N N . LYS A 1 215 ? 12.680 10.460 -0.891 1.00 91.62 215 LYS A N 1
ATOM 1651 C CA . LYS A 1 215 ? 14.146 10.410 -1.039 1.00 91.62 215 LYS A CA 1
ATOM 1652 C C . LYS A 1 215 ? 14.556 9.709 -2.332 1.00 91.62 215 LYS A C 1
ATOM 1654 O O . LYS A 1 215 ? 15.455 10.179 -3.027 1.00 91.62 215 LYS A O 1
ATOM 1659 N N . LEU A 1 216 ? 13.899 8.599 -2.662 1.00 95.00 216 LEU A N 1
ATOM 1660 C CA . LEU A 1 216 ? 14.188 7.820 -3.859 1.00 95.00 216 LEU A CA 1
ATOM 1661 C C . LEU A 1 216 ? 13.938 8.621 -5.138 1.00 95.00 216 LEU A C 1
ATOM 1663 O O . LEU A 1 216 ? 14.823 8.683 -5.986 1.00 95.00 216 LEU A O 1
ATOM 1667 N N . PHE A 1 217 ? 12.779 9.267 -5.262 1.00 92.88 217 PHE A N 1
ATOM 1668 C CA . PHE A 1 217 ? 12.432 10.056 -6.444 1.00 92.88 217 PHE A CA 1
ATOM 1669 C C . PHE A 1 217 ? 13.263 11.338 -6.566 1.00 92.88 217 PHE A C 1
ATOM 1671 O O . PHE A 1 217 ? 13.618 11.718 -7.682 1.00 92.88 217 PHE A O 1
ATOM 1678 N N . PHE A 1 218 ? 13.652 11.960 -5.447 1.00 90.94 218 PHE A N 1
ATOM 1679 C CA . PHE A 1 218 ? 14.623 13.057 -5.457 1.00 90.94 218 PHE A CA 1
ATOM 1680 C C . PHE A 1 218 ? 15.958 12.610 -6.071 1.00 90.94 218 PHE A C 1
ATOM 1682 O O . PHE A 1 218 ? 16.453 13.224 -7.013 1.00 90.94 218 PHE A O 1
ATOM 1689 N N . LEU A 1 219 ? 16.507 11.486 -5.602 1.00 91.88 219 LEU A N 1
ATOM 1690 C CA . LEU A 1 219 ? 17.772 10.947 -6.108 1.00 91.88 219 LEU A CA 1
ATOM 1691 C C . LEU A 1 219 ? 17.655 10.404 -7.539 1.00 91.88 219 LEU A C 1
ATOM 1693 O O . LEU A 1 219 ? 18.597 10.527 -8.315 1.00 91.88 219 LEU A O 1
ATOM 1697 N N . ALA A 1 220 ? 16.507 9.841 -7.916 1.00 93.50 220 ALA A N 1
ATOM 1698 C CA . ALA A 1 220 ? 16.237 9.409 -9.286 1.00 93.50 220 ALA A CA 1
ATOM 1699 C C . ALA A 1 220 ? 16.204 10.600 -10.255 1.00 93.50 220 ALA A C 1
ATOM 1701 O O . ALA A 1 220 ? 16.675 10.481 -11.385 1.00 93.50 220 ALA A O 1
ATOM 1702 N N . LYS A 1 221 ? 15.692 11.758 -9.816 1.00 90.69 221 LYS A N 1
ATOM 1703 C CA . LYS A 1 221 ? 15.728 13.001 -10.595 1.00 90.69 221 LYS A CA 1
ATOM 1704 C C . LYS A 1 221 ? 17.163 13.498 -10.785 1.00 90.69 221 LYS A C 1
ATOM 1706 O O . LYS A 1 221 ? 17.541 13.771 -11.920 1.00 90.69 221 LYS A O 1
ATOM 1711 N N . GLU A 1 222 ? 17.959 13.539 -9.715 1.00 87.62 222 GLU A N 1
ATOM 1712 C CA . GLU A 1 222 ? 19.392 13.888 -9.771 1.00 87.62 222 GLU A CA 1
ATOM 1713 C C . GLU A 1 222 ? 20.181 12.939 -10.689 1.00 87.62 222 GLU A C 1
ATOM 1715 O O . GLU A 1 222 ? 21.038 13.366 -11.455 1.00 87.62 222 GLU A O 1
ATOM 1720 N N . ALA A 1 223 ? 19.839 11.649 -10.676 1.00 88.25 223 ALA A N 1
ATOM 1721 C CA . ALA A 1 223 ? 20.422 10.634 -11.551 1.00 88.25 223 ALA A CA 1
ATOM 1722 C C . ALA A 1 223 ? 19.834 10.632 -12.977 1.00 88.25 223 ALA A C 1
ATOM 1724 O O . ALA A 1 223 ? 20.095 9.707 -13.744 1.00 88.25 223 ALA A O 1
ATOM 1725 N N . THR A 1 224 ? 19.035 11.636 -13.358 1.00 90.12 224 THR A N 1
ATOM 1726 C CA . THR A 1 224 ? 18.397 11.768 -14.683 1.00 90.12 224 THR A CA 1
ATOM 1727 C C . THR A 1 224 ? 17.489 10.597 -15.080 1.00 90.12 224 THR A C 1
ATOM 1729 O O . THR A 1 224 ? 17.235 10.376 -16.258 1.00 90.12 224 THR A O 1
ATOM 1732 N N . MET A 1 225 ? 16.942 9.855 -14.115 1.00 92.38 225 MET A N 1
ATOM 1733 C CA . MET A 1 225 ? 16.018 8.738 -14.365 1.00 92.38 225 MET A CA 1
ATOM 1734 C C . MET A 1 225 ? 14.544 9.170 -14.443 1.00 92.38 225 MET A C 1
ATOM 1736 O O . MET A 1 225 ? 13.679 8.368 -14.790 1.00 92.38 225 MET A O 1
ATOM 1740 N N . ILE A 1 226 ? 14.235 10.433 -14.134 1.00 91.81 226 ILE A N 1
ATOM 1741 C CA . ILE A 1 226 ? 12.921 11.056 -14.379 1.00 91.81 226 ILE A CA 1
ATOM 1742 C C . ILE A 1 226 ? 12.983 11.818 -15.711 1.00 91.81 226 ILE A C 1
ATOM 1744 O O . ILE A 1 226 ? 12.775 13.027 -15.778 1.00 91.81 226 ILE A O 1
ATOM 1748 N N . SER A 1 227 ? 13.364 11.110 -16.771 1.00 90.06 227 SER A N 1
ATOM 1749 C CA . SER A 1 227 ? 13.609 11.655 -18.109 1.00 90.06 227 SER A CA 1
ATOM 1750 C C . SER A 1 227 ? 13.044 10.733 -19.192 1.00 90.06 227 SER A C 1
ATOM 1752 O O . SER A 1 227 ? 12.496 9.670 -18.887 1.00 90.06 227 SER A O 1
ATOM 1754 N N . GLU A 1 228 ? 13.152 11.156 -20.451 1.00 89.38 228 GLU A N 1
ATOM 1755 C CA . GLU A 1 228 ? 12.672 10.398 -21.605 1.00 89.38 228 GLU A CA 1
ATOM 1756 C C . GLU A 1 228 ? 13.156 8.935 -21.588 1.00 89.38 228 GLU A C 1
ATOM 1758 O O . GLU A 1 228 ? 14.302 8.626 -21.262 1.00 89.38 228 GLU A O 1
ATOM 1763 N N . GLY A 1 229 ? 12.256 8.020 -21.954 1.00 87.75 229 GLY A N 1
ATOM 1764 C CA . GLY A 1 229 ? 12.535 6.587 -22.043 1.00 87.75 229 GLY A CA 1
ATOM 1765 C C . GLY A 1 229 ? 12.204 5.794 -20.778 1.00 87.75 229 GLY A C 1
ATOM 1766 O O . GLY A 1 229 ? 12.072 4.575 -20.875 1.00 87.75 229 GLY A O 1
ATOM 1767 N N . TYR A 1 230 ? 12.003 6.449 -19.631 1.00 93.19 230 TYR A N 1
ATOM 1768 C CA . TYR A 1 230 ? 11.551 5.805 -18.394 1.00 93.19 230 TYR A CA 1
ATOM 1769 C C . TYR A 1 230 ? 10.028 5.844 -18.236 1.00 93.19 230 TYR A C 1
ATOM 1771 O O . TYR A 1 230 ? 9.377 6.836 -18.559 1.00 93.19 230 TYR A O 1
ATOM 1779 N N . ALA A 1 231 ? 9.471 4.784 -17.655 1.00 95.88 231 ALA A N 1
ATOM 1780 C CA . ALA A 1 231 ? 8.106 4.736 -17.150 1.00 95.88 231 ALA A CA 1
ATOM 1781 C C . ALA A 1 231 ? 8.130 4.361 -15.665 1.00 95.88 231 ALA A C 1
ATOM 1783 O O . ALA A 1 231 ? 8.681 3.328 -15.288 1.00 95.88 231 ALA A O 1
ATOM 1784 N N . TRP A 1 232 ? 7.519 5.198 -14.828 1.00 96.38 232 TRP A N 1
ATOM 1785 C CA . TRP A 1 232 ? 7.417 4.981 -13.386 1.00 96.38 232 TRP A CA 1
ATOM 1786 C C . TRP A 1 232 ? 5.959 4.747 -13.010 1.00 96.38 232 TRP A C 1
ATOM 1788 O O . TRP A 1 232 ? 5.114 5.611 -13.239 1.00 96.38 232 TRP A O 1
ATOM 1798 N N . ILE A 1 233 ? 5.673 3.590 -12.422 1.00 97.06 233 ILE A N 1
ATOM 1799 C CA . ILE A 1 233 ? 4.368 3.250 -11.853 1.00 97.06 233 ILE A CA 1
ATOM 1800 C C . ILE A 1 233 ? 4.538 3.211 -10.337 1.00 97.06 233 ILE A C 1
ATOM 1802 O O . ILE A 1 233 ? 5.382 2.475 -9.831 1.00 97.06 233 ILE A O 1
ATOM 1806 N N . ILE A 1 234 ? 3.748 3.996 -9.609 1.00 94.81 234 ILE A N 1
ATOM 1807 C CA . ILE A 1 234 ? 3.757 4.016 -8.142 1.00 94.81 234 ILE A CA 1
ATOM 1808 C C . ILE A 1 234 ? 2.460 3.417 -7.601 1.00 94.81 234 ILE A C 1
ATOM 1810 O O . ILE A 1 234 ? 1.402 3.577 -8.206 1.00 94.81 234 ILE A O 1
ATOM 1814 N N . THR A 1 235 ? 2.548 2.727 -6.469 1.00 94.50 235 THR A N 1
ATOM 1815 C CA . THR A 1 235 ? 1.383 2.171 -5.765 1.00 94.50 235 THR A CA 1
ATOM 1816 C C . THR A 1 235 ? 0.641 3.225 -4.947 1.00 94.50 235 THR A C 1
ATOM 1818 O O . THR A 1 235 ? 1.220 4.252 -4.571 1.00 94.50 235 THR A O 1
ATOM 1821 N N . ASP A 1 236 ? -0.598 2.912 -4.572 1.00 88.50 236 ASP A N 1
ATOM 1822 C CA . ASP A 1 236 ? -1.481 3.785 -3.789 1.00 88.50 236 ASP A CA 1
ATOM 1823 C C . ASP A 1 236 ? -0.869 4.275 -2.465 1.00 88.50 236 ASP A C 1
ATOM 1825 O O . ASP A 1 236 ? -1.029 5.442 -2.107 1.00 88.50 236 ASP A O 1
ATOM 1829 N N . GLY A 1 237 ? -0.114 3.433 -1.757 1.00 86.12 237 GLY A N 1
ATOM 1830 C CA . GLY A 1 237 ? 0.491 3.817 -0.483 1.00 86.12 237 GLY A CA 1
ATOM 1831 C C . GLY A 1 237 ? 1.562 4.906 -0.604 1.00 86.12 237 GLY A C 1
ATOM 1832 O O . GLY A 1 237 ? 1.822 5.626 0.360 1.00 86.12 237 GLY A O 1
ATOM 1833 N N . LEU A 1 238 ? 2.148 5.084 -1.794 1.00 87.50 238 LEU A N 1
ATOM 1834 C CA . LEU A 1 238 ? 3.029 6.214 -2.078 1.00 87.50 238 LEU A CA 1
ATO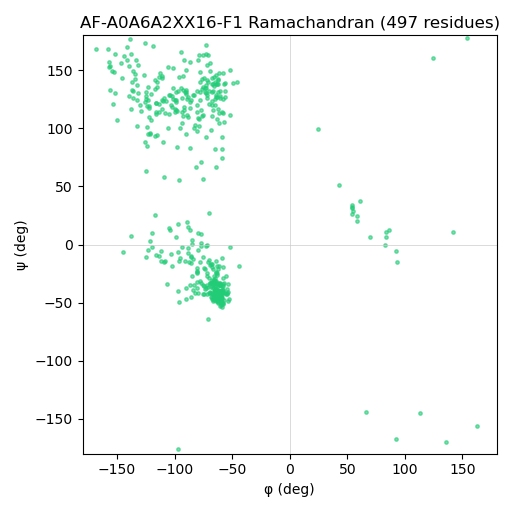M 1835 C C . LEU A 1 238 ? 2.232 7.405 -2.626 1.00 87.50 238 LEU A C 1
ATOM 1837 O O . LEU A 1 238 ? 2.405 8.525 -2.146 1.00 87.50 238 LEU A O 1
ATOM 1841 N N . SER A 1 239 ? 1.335 7.180 -3.591 1.00 84.12 239 SER A N 1
ATOM 1842 C CA . SER A 1 239 ? 0.578 8.265 -4.227 1.00 84.12 239 SER A CA 1
ATOM 1843 C C . SER A 1 239 ? -0.386 8.977 -3.273 1.00 84.12 239 SER A C 1
ATOM 1845 O O . SER A 1 239 ? -0.586 10.174 -3.409 1.00 84.12 239 SER A O 1
ATOM 1847 N N . SER A 1 240 ? -0.930 8.286 -2.267 1.00 78.94 240 SER A N 1
ATOM 1848 C CA . SER A 1 240 ? -1.888 8.856 -1.301 1.00 78.94 240 SER A CA 1
ATOM 184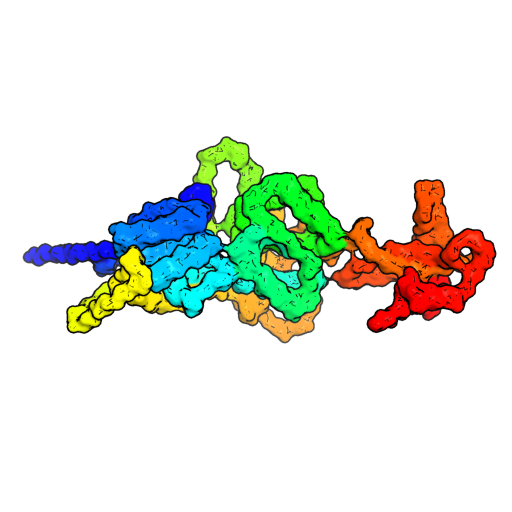9 C C . SER A 1 240 ? -1.277 9.874 -0.332 1.00 78.94 240 SER A C 1
ATOM 1851 O O . SER A 1 240 ? -2.008 10.551 0.393 1.00 78.94 240 SER A O 1
ATOM 1853 N N . LEU A 1 241 ? 0.056 9.940 -0.256 1.00 75.88 241 LEU A N 1
ATOM 1854 C CA . LEU A 1 241 ? 0.796 10.765 0.706 1.00 75.88 241 LEU A CA 1
ATOM 1855 C C . LEU A 1 241 ? 1.792 11.721 0.050 1.00 75.88 241 LEU A C 1
ATOM 1857 O O . LEU A 1 241 ? 2.342 12.582 0.738 1.00 75.88 241 LEU A O 1
ATOM 1861 N N . LEU A 1 242 ? 2.060 11.568 -1.245 1.00 67.25 242 LEU A N 1
ATOM 1862 C CA . LEU A 1 242 ? 2.824 12.558 -1.984 1.00 67.25 242 LEU A CA 1
ATOM 1863 C C . LEU A 1 242 ? 1.895 13.731 -2.277 1.00 67.25 242 LEU A C 1
ATOM 1865 O O . LEU A 1 242 ? 0.918 13.572 -2.993 1.00 67.25 242 LEU A O 1
ATOM 1869 N N . ASP A 1 243 ? 2.197 14.905 -1.724 1.00 61.00 243 ASP A N 1
ATOM 1870 C CA . ASP A 1 243 ? 1.611 16.138 -2.232 1.00 61.00 243 ASP A CA 1
ATOM 1871 C C . ASP A 1 243 ? 2.402 16.539 -3.476 1.00 61.00 243 ASP A C 1
ATOM 1873 O O . ASP A 1 243 ? 3.560 16.958 -3.349 1.00 61.00 243 ASP A O 1
ATOM 1877 N N . PRO A 1 244 ? 1.831 16.419 -4.683 1.00 52.19 244 PRO A N 1
ATOM 1878 C CA . PRO A 1 244 ? 2.556 16.812 -5.871 1.00 52.19 244 PRO A CA 1
ATOM 1879 C C . PRO A 1 244 ? 2.846 18.321 -5.839 1.00 52.19 244 PRO A C 1
ATOM 1881 O O . PRO A 1 244 ? 3.890 18.719 -6.342 1.00 52.19 244 PRO A O 1
ATOM 1884 N N . MET A 1 245 ? 2.059 19.139 -5.122 1.00 42.78 245 MET A N 1
ATOM 1885 C CA . MET A 1 245 ? 2.298 20.578 -4.916 1.00 42.78 245 MET A CA 1
ATOM 1886 C C . MET A 1 245 ? 3.380 20.902 -3.864 1.00 42.78 245 MET A C 1
ATOM 1888 O O . MET A 1 245 ? 3.901 22.019 -3.840 1.00 42.78 245 MET A O 1
ATOM 1892 N N . GLY A 1 246 ? 3.782 19.938 -3.033 1.00 45.34 246 GLY A N 1
ATOM 1893 C CA . GLY A 1 246 ? 4.440 20.172 -1.740 1.00 45.34 246 GLY A CA 1
ATOM 1894 C C . GLY A 1 246 ? 5.970 20.273 -1.728 1.00 45.34 246 GLY A C 1
ATOM 1895 O O . GLY A 1 246 ? 6.575 20.107 -0.673 1.00 45.34 246 GLY A O 1
ATOM 1896 N N . ALA A 1 247 ? 6.628 20.537 -2.860 1.00 38.62 247 ALA A N 1
ATOM 1897 C CA . ALA A 1 247 ? 8.099 20.577 -2.922 1.00 38.62 247 ALA A CA 1
ATOM 1898 C C . ALA A 1 247 ? 8.747 21.947 -2.612 1.00 38.62 247 ALA A C 1
ATOM 1900 O O . ALA A 1 247 ? 9.924 22.112 -2.909 1.00 38.62 247 ALA A O 1
ATOM 1901 N N . ASP A 1 248 ? 8.024 22.913 -2.030 1.00 35.50 248 ASP A N 1
ATOM 1902 C CA . ASP A 1 248 ? 8.597 24.224 -1.646 1.00 35.50 248 ASP A CA 1
ATOM 1903 C C . ASP A 1 248 ? 8.525 24.544 -0.144 1.00 35.50 248 ASP A C 1
ATOM 1905 O O . ASP A 1 248 ? 8.879 25.645 0.272 1.00 35.50 248 ASP A O 1
ATOM 1909 N N . VAL A 1 249 ? 8.151 23.586 0.712 1.00 35.78 249 VAL A N 1
ATOM 1910 C CA . VAL A 1 249 ? 8.208 23.779 2.174 1.00 35.78 249 VAL A CA 1
ATOM 1911 C C . VAL A 1 249 ? 9.321 22.933 2.784 1.00 35.78 249 VAL A C 1
ATOM 1913 O O . VAL A 1 249 ? 9.127 22.113 3.676 1.00 35.78 249 VAL A O 1
ATOM 1916 N N . ILE A 1 250 ? 10.541 23.169 2.306 1.00 37.75 250 ILE A N 1
ATOM 1917 C CA . ILE A 1 250 ? 11.748 22.923 3.094 1.00 37.75 250 ILE A CA 1
ATOM 1918 C C . ILE A 1 250 ? 11.967 24.204 3.908 1.00 37.75 250 ILE A C 1
ATOM 1920 O O . ILE A 1 250 ? 12.694 25.093 3.479 1.00 37.75 250 ILE A O 1
ATOM 1924 N N . GLY A 1 251 ? 11.281 24.345 5.051 1.00 31.94 251 GLY A N 1
ATOM 1925 C CA . GLY A 1 251 ? 11.632 25.401 6.013 1.00 31.94 251 GLY A CA 1
ATOM 1926 C C . GLY A 1 251 ? 10.529 26.139 6.771 1.00 31.94 251 GLY A C 1
ATOM 1927 O O . GLY A 1 251 ? 10.860 27.121 7.429 1.00 31.94 251 GLY A O 1
ATOM 1928 N N . SER A 1 252 ? 9.258 25.729 6.760 1.00 27.45 252 SER A N 1
ATOM 1929 C CA . SER A 1 252 ? 8.274 26.365 7.649 1.00 27.45 252 SER A CA 1
ATOM 1930 C C . SER A 1 252 ? 7.335 25.368 8.320 1.00 27.45 252 SER A C 1
ATOM 1932 O O . SER A 1 252 ? 6.770 24.470 7.702 1.00 27.45 252 SER A O 1
ATOM 1934 N N . HIS A 1 253 ? 7.183 25.547 9.634 1.00 32.84 253 HIS A N 1
ATOM 1935 C CA . HIS A 1 253 ? 6.163 24.942 10.483 1.00 32.84 253 HIS A CA 1
ATOM 1936 C C . HIS A 1 253 ? 4.759 25.422 10.068 1.00 32.84 253 HIS A C 1
ATOM 1938 O O . HIS A 1 253 ? 4.093 26.145 10.804 1.00 32.84 253 HIS A O 1
ATOM 1944 N N . ALA A 1 254 ? 4.305 25.038 8.877 1.00 32.56 254 ALA A N 1
ATOM 1945 C CA . ALA A 1 254 ? 2.945 25.251 8.407 1.00 32.56 254 ALA A CA 1
ATOM 1946 C C . ALA A 1 254 ? 2.349 23.897 8.012 1.00 32.56 254 ALA A C 1
ATOM 1948 O O . ALA A 1 254 ? 2.378 23.461 6.865 1.00 32.56 254 ALA A O 1
ATOM 1949 N N . SER A 1 255 ? 1.831 23.228 9.039 1.00 40.06 255 SER A N 1
ATOM 1950 C CA . SER A 1 255 ? 0.937 22.080 8.964 1.00 40.06 255 SER A CA 1
ATOM 1951 C C . SER A 1 255 ? -0.330 22.451 8.190 1.00 40.06 255 SER A C 1
ATOM 1953 O O . SER A 1 255 ? -1.311 22.897 8.781 1.00 40.06 255 SER A O 1
ATOM 1955 N N . SER A 1 256 ? -0.350 22.222 6.880 1.00 41.25 256 SER A N 1
ATOM 1956 C CA . SER A 1 256 ? -1.592 21.815 6.225 1.00 41.25 256 SER A CA 1
ATOM 1957 C C . SER A 1 256 ? -1.557 20.296 6.088 1.00 41.25 256 SER A C 1
ATOM 1959 O O . SER A 1 256 ? -1.126 19.757 5.069 1.00 41.25 256 SER A O 1
ATOM 1961 N N . THR A 1 257 ? -1.956 19.587 7.143 1.00 54.28 257 THR A N 1
ATOM 1962 C CA . THR A 1 257 ? -2.219 18.145 7.110 1.00 54.28 257 THR A CA 1
ATOM 1963 C C . THR A 1 257 ? -3.408 17.895 6.185 1.00 54.28 257 THR A C 1
ATOM 1965 O O . THR A 1 257 ? -4.557 17.816 6.615 1.00 54.28 257 THR A O 1
ATOM 1968 N N . LYS A 1 258 ? -3.146 17.850 4.875 1.00 65.62 258 LYS A N 1
ATOM 1969 C CA . LYS A 1 258 ? -4.156 17.539 3.865 1.00 65.62 258 LYS A CA 1
ATOM 1970 C C . LYS A 1 258 ? -4.737 16.165 4.198 1.00 65.62 258 LYS A C 1
ATOM 1972 O O . LYS A 1 258 ? -3.997 15.198 4.384 1.00 65.62 258 LYS A O 1
ATOM 1977 N N . LEU A 1 259 ? -6.060 16.110 4.325 1.00 78.31 259 LEU A N 1
ATOM 1978 C CA . LEU A 1 259 ? -6.783 14.877 4.601 1.00 78.31 259 LEU A CA 1
ATOM 1979 C C . LEU A 1 259 ? -6.448 13.844 3.519 1.00 78.31 259 LEU A C 1
ATOM 1981 O O . LEU A 1 259 ? -6.461 14.163 2.331 1.00 78.31 259 LEU A O 1
ATOM 1985 N N . ASN A 1 260 ? -6.127 12.626 3.943 1.00 83.38 260 ASN A N 1
ATOM 1986 C CA . ASN A 1 260 ? -5.762 11.517 3.067 1.00 83.38 260 ASN A CA 1
ATOM 1987 C C . ASN A 1 260 ? -6.645 10.294 3.354 1.00 83.38 260 ASN A C 1
ATOM 1989 O O . ASN A 1 260 ? -7.424 10.282 4.313 1.00 83.38 260 ASN A O 1
ATOM 1993 N N . ILE A 1 261 ? -6.512 9.256 2.526 1.00 88.19 261 ILE A N 1
ATOM 1994 C CA . ILE A 1 261 ? -7.344 8.050 2.616 1.00 88.19 261 ILE A CA 1
ATOM 1995 C C . ILE A 1 261 ? -7.258 7.353 3.982 1.00 88.19 261 ILE A C 1
ATOM 1997 O O . ILE A 1 261 ? -8.270 6.867 4.484 1.00 88.19 261 ILE A O 1
ATOM 2001 N N . TYR A 1 262 ? -6.096 7.389 4.644 1.00 92.06 262 TYR A N 1
ATOM 2002 C CA . TYR A 1 262 ? -5.918 6.806 5.976 1.00 92.06 262 TYR A CA 1
ATOM 2003 C C . TYR A 1 262 ? -6.740 7.531 7.042 1.00 92.06 262 TYR A C 1
ATOM 2005 O O . TYR A 1 262 ? -7.260 6.888 7.951 1.00 92.06 262 TYR A O 1
ATOM 2013 N N . GLY A 1 263 ? -6.911 8.851 6.914 1.00 94.06 263 GLY A N 1
ATOM 2014 C CA . GLY A 1 263 ? -7.822 9.624 7.759 1.00 94.06 263 GLY A CA 1
ATOM 2015 C C . GLY A 1 263 ? -9.275 9.175 7.604 1.00 94.06 263 GLY A C 1
ATOM 2016 O O . GLY A 1 263 ? -9.956 8.935 8.601 1.00 94.06 263 GLY A O 1
ATOM 2017 N N . PHE A 1 264 ? -9.734 8.977 6.363 1.00 94.06 264 PHE A N 1
ATOM 2018 C CA . PHE A 1 264 ? -11.083 8.468 6.092 1.00 94.06 264 PHE A CA 1
ATOM 2019 C C . PHE A 1 264 ? -11.287 7.043 6.620 1.00 94.06 264 PHE A C 1
ATOM 2021 O O . PHE A 1 264 ? -12.300 6.773 7.265 1.00 94.06 264 PHE A O 1
ATOM 2028 N N . TRP A 1 265 ? -10.320 6.141 6.428 1.00 96.06 265 TRP A N 1
ATOM 2029 C CA . TRP A 1 265 ? -10.395 4.786 6.988 1.00 96.06 265 TRP A CA 1
ATOM 2030 C C . TRP A 1 265 ? -10.375 4.788 8.517 1.00 96.06 265 TRP A C 1
ATOM 2032 O O . TRP A 1 265 ? -11.124 4.030 9.135 1.00 96.06 265 TRP A O 1
ATOM 2042 N N . ALA A 1 266 ? -9.582 5.654 9.153 1.00 97.44 266 ALA A N 1
ATOM 2043 C CA . ALA A 1 266 ? -9.577 5.806 10.607 1.00 97.44 266 ALA A CA 1
ATOM 2044 C C . ALA A 1 266 ? -10.932 6.325 11.127 1.00 97.44 266 ALA A C 1
ATOM 2046 O O . ALA A 1 266 ? -11.459 5.799 12.111 1.00 97.44 266 ALA A O 1
ATOM 2047 N N . TYR A 1 267 ? -11.536 7.290 10.427 1.00 97.75 267 TYR A N 1
ATOM 2048 C CA . TYR A 1 267 ? -12.868 7.811 10.738 1.00 97.75 267 TYR A CA 1
ATOM 2049 C C . TYR A 1 267 ? -13.940 6.714 10.668 1.00 97.75 267 TYR A C 1
ATOM 2051 O O . TYR A 1 267 ? -14.665 6.469 11.637 1.00 97.75 267 TYR A O 1
ATOM 2059 N N . ASP A 1 268 ? -13.994 5.992 9.547 1.00 97.69 268 ASP A N 1
ATOM 2060 C CA . ASP A 1 268 ? -14.974 4.925 9.332 1.00 97.69 268 ASP A CA 1
ATOM 2061 C C . ASP A 1 268 ? -14.756 3.750 10.301 1.00 97.69 268 ASP A C 1
ATOM 2063 O O . ASP A 1 268 ? -15.714 3.115 10.746 1.00 97.69 268 ASP A O 1
ATOM 2067 N N . THR A 1 269 ? -13.511 3.496 10.714 1.00 98.12 269 THR A N 1
ATOM 2068 C CA . THR A 1 269 ? -13.180 2.493 11.740 1.00 98.12 269 THR A CA 1
ATOM 2069 C C . THR A 1 269 ? -13.854 2.801 13.072 1.00 98.12 269 THR A C 1
ATOM 2071 O O . THR A 1 269 ? -14.443 1.906 13.685 1.00 98.12 269 THR A O 1
ATOM 2074 N N . VAL A 1 270 ? -13.804 4.058 13.519 1.00 98.44 270 VAL A N 1
ATOM 2075 C CA . VAL A 1 270 ? -14.456 4.493 14.763 1.00 98.44 270 VAL A CA 1
ATOM 2076 C C . VAL A 1 270 ? -15.970 4.358 14.652 1.00 98.44 270 VAL A C 1
ATOM 2078 O O . VAL A 1 270 ? -16.596 3.831 15.572 1.00 98.44 270 VAL A O 1
ATOM 2081 N N . TRP A 1 271 ? -16.560 4.755 13.521 1.00 98.25 271 TRP A N 1
ATOM 2082 C CA . TRP A 1 271 ? -17.995 4.577 13.266 1.00 98.25 271 TRP A CA 1
ATOM 2083 C C . TRP A 1 271 ? -18.408 3.105 13.335 1.00 98.25 271 TRP A C 1
ATOM 2085 O O . TRP A 1 271 ? -19.387 2.756 14.005 1.00 98.25 271 TRP A O 1
ATOM 2095 N N . ALA A 1 272 ? -17.642 2.224 12.688 1.00 98.19 272 ALA A N 1
ATOM 2096 C CA . ALA A 1 272 ? -17.888 0.789 12.701 1.00 98.19 272 ALA A CA 1
ATOM 2097 C C . ALA A 1 272 ? -17.788 0.207 14.120 1.00 98.19 272 ALA A C 1
ATOM 2099 O O . ALA A 1 272 ? -18.662 -0.557 14.547 1.00 98.19 272 ALA A O 1
ATOM 2100 N N . LEU A 1 273 ? -16.755 0.592 14.874 1.00 98.31 273 LEU A N 1
ATOM 2101 C CA . LEU A 1 273 ? -16.529 0.120 16.238 1.00 98.31 273 LEU A CA 1
ATOM 2102 C C . LEU A 1 273 ? -17.611 0.615 17.203 1.00 98.31 273 LEU A C 1
ATOM 2104 O O . LEU A 1 273 ? -18.191 -0.194 17.927 1.00 98.31 273 LEU A O 1
ATOM 2108 N N . ALA A 1 274 ? -17.930 1.909 17.187 1.00 97.94 274 ALA A N 1
ATOM 2109 C CA . ALA A 1 274 ? -18.941 2.497 18.062 1.00 97.94 274 ALA A CA 1
ATOM 2110 C C . ALA A 1 274 ? -20.329 1.886 17.811 1.00 97.94 274 ALA A C 1
ATOM 2112 O O . ALA A 1 274 ? -21.038 1.537 18.759 1.00 97.94 274 ALA A O 1
ATOM 2113 N N . LYS A 1 275 ? -20.687 1.654 16.540 1.00 96.75 275 LYS A N 1
ATOM 2114 C CA . LYS A 1 275 ? -21.911 0.931 16.165 1.00 96.75 275 LYS A CA 1
ATOM 2115 C C . LYS A 1 275 ? -21.905 -0.503 16.695 1.00 96.75 275 LYS A C 1
ATOM 2117 O O . LYS A 1 275 ? -22.899 -0.944 17.263 1.00 96.75 275 LYS A O 1
ATOM 2122 N N . SER A 1 276 ? -20.788 -1.214 16.563 1.00 96.94 276 SER A N 1
ATOM 2123 C CA . SER A 1 276 ? -20.654 -2.602 17.030 1.00 96.94 276 SER A CA 1
ATOM 2124 C C . SER A 1 276 ? -20.797 -2.724 18.545 1.00 96.94 276 SER A C 1
ATOM 2126 O O . SER A 1 276 ? -21.499 -3.609 19.031 1.00 96.94 276 SER A O 1
ATOM 2128 N N . VAL A 1 277 ? -20.174 -1.816 19.296 1.00 95.94 277 VAL A N 1
ATOM 2129 C CA . VAL A 1 277 ? -20.252 -1.775 20.761 1.00 95.94 277 VAL A CA 1
ATOM 2130 C C . VAL A 1 277 ? -21.689 -1.547 21.238 1.00 95.94 277 VAL A C 1
ATOM 2132 O O . VAL A 1 277 ? -22.152 -2.249 22.141 1.00 95.94 277 VAL A O 1
ATOM 2135 N N . GLU A 1 278 ? -22.428 -0.639 20.598 1.00 95.31 278 GLU A N 1
ATOM 2136 C CA . GLU A 1 278 ? -23.842 -0.415 20.920 1.00 95.31 278 GLU A CA 1
ATOM 2137 C C . GLU A 1 278 ? -24.690 -1.674 20.672 1.00 95.31 278 GLU A C 1
ATOM 2139 O O . GLU A 1 278 ? -25.547 -2.024 21.489 1.00 95.31 278 GLU A O 1
ATOM 2144 N N . MET A 1 279 ? -24.449 -2.385 19.565 1.00 92.81 279 MET A N 1
ATOM 2145 C CA . MET A 1 279 ? -25.187 -3.611 19.238 1.00 92.81 279 MET A CA 1
ATOM 2146 C C . MET A 1 279 ? -24.930 -4.728 20.254 1.00 92.81 279 MET A C 1
ATOM 2148 O O . MET A 1 279 ? -25.875 -5.392 20.681 1.00 92.81 279 MET A O 1
ATOM 2152 N N . VAL A 1 280 ? -23.686 -4.884 20.719 1.00 91.50 280 VAL A N 1
ATOM 2153 C CA . VAL A 1 280 ? -23.349 -5.845 21.782 1.00 91.50 280 VAL A CA 1
ATOM 2154 C C . VAL A 1 280 ? -24.116 -5.536 23.066 1.00 91.50 280 VAL A C 1
ATOM 2156 O O . VAL A 1 280 ? -24.617 -6.457 23.713 1.00 91.50 280 VAL A O 1
ATOM 2159 N N . GLN A 1 281 ? -24.250 -4.261 23.439 1.00 82.38 281 GLN A N 1
ATOM 2160 C CA . GLN A 1 281 ? -24.991 -3.877 24.642 1.00 82.38 281 GLN A CA 1
ATOM 2161 C C . GLN A 1 281 ? -26.483 -4.229 24.534 1.00 82.38 281 GLN A C 1
ATOM 2163 O O . GLN A 1 281 ? -27.049 -4.704 25.517 1.00 82.38 281 GLN A O 1
ATOM 2168 N N . ARG A 1 282 ? -27.098 -4.070 23.353 1.00 74.69 282 ARG A N 1
ATOM 2169 C CA . ARG A 1 282 ? -28.499 -4.464 23.111 1.00 74.69 282 ARG A CA 1
ATOM 2170 C C . ARG A 1 282 ? -28.716 -5.971 23.263 1.00 74.69 282 ARG A C 1
ATOM 2172 O O . ARG A 1 282 ? -29.651 -6.374 23.948 1.00 74.69 282 ARG A O 1
ATOM 2179 N N . GLU A 1 283 ? -27.829 -6.795 22.703 1.00 66.44 283 GLU A N 1
ATOM 2180 C CA . GLU A 1 283 ? -27.902 -8.259 22.860 1.00 66.44 283 GLU A CA 1
ATOM 2181 C C . GLU A 1 283 ? -27.621 -8.704 24.310 1.00 66.44 283 GLU A C 1
ATOM 2183 O O . GLU A 1 283 ? -28.167 -9.699 24.789 1.00 66.44 283 GLU A O 1
ATOM 2188 N N . SER A 1 284 ? -26.786 -7.953 25.038 1.00 59.94 284 SER A N 1
ATOM 2189 C CA . SER A 1 284 ? -26.430 -8.247 26.432 1.00 59.94 284 SER A CA 1
ATOM 2190 C C . SER A 1 284 ? -27.615 -8.086 27.389 1.00 59.94 284 SER A C 1
ATOM 2192 O O . SER A 1 284 ? -27.706 -8.841 28.357 1.00 59.94 284 SER A O 1
ATOM 2194 N N . SER A 1 285 ? -28.543 -7.161 27.112 1.00 51.75 285 SER A N 1
ATOM 2195 C CA . SER A 1 285 ? -29.780 -6.993 27.893 1.00 51.75 285 SER A CA 1
ATOM 2196 C C . SER A 1 285 ? -30.711 -8.213 27.841 1.00 51.75 285 SER A C 1
ATOM 2198 O O . SER A 1 285 ? -31.417 -8.457 28.816 1.00 51.75 285 SER A O 1
ATOM 2200 N N . ASP A 1 286 ? -30.654 -9.026 26.779 1.00 45.84 286 ASP A N 1
ATOM 2201 C CA . ASP A 1 286 ? -31.559 -10.172 26.595 1.00 45.84 286 ASP A CA 1
ATOM 2202 C C . ASP A 1 286 ? -30.967 -11.519 27.069 1.00 45.84 286 ASP A C 1
ATOM 2204 O O . ASP A 1 286 ? -31.693 -12.501 27.229 1.00 45.84 286 ASP A O 1
ATOM 2208 N N . ILE A 1 287 ? -29.649 -11.604 27.314 1.00 44.50 287 ILE A N 1
ATOM 2209 C CA . ILE A 1 287 ? -28.935 -12.896 27.455 1.00 44.50 287 ILE A CA 1
ATOM 2210 C C . ILE A 1 287 ? -28.196 -13.059 28.800 1.00 44.50 287 ILE A C 1
ATOM 2212 O O . ILE A 1 287 ? -27.688 -14.145 29.105 1.00 44.50 287 ILE A O 1
ATOM 2216 N N . MET A 1 288 ? -28.164 -12.044 29.673 1.00 40.78 288 MET A N 1
ATOM 2217 C CA . MET A 1 288 ? -27.338 -12.043 30.896 1.00 40.78 288 MET A CA 1
ATOM 2218 C C . MET A 1 288 ? -27.872 -12.926 32.048 1.00 40.78 288 MET A C 1
ATOM 2220 O O . MET A 1 288 ? -28.059 -12.482 33.177 1.00 40.78 288 MET A O 1
ATOM 2224 N N . ARG A 1 289 ? -28.083 -14.222 31.787 1.00 39.16 289 ARG A N 1
ATOM 2225 C CA . ARG A 1 289 ? -28.282 -15.255 32.816 1.00 39.16 289 ARG A CA 1
ATOM 2226 C C . ARG A 1 289 ? -27.555 -16.579 32.555 1.00 39.16 289 ARG A C 1
ATOM 2228 O O . ARG A 1 289 ? -27.748 -17.529 33.311 1.00 39.16 289 ARG A O 1
ATOM 2235 N N . ARG A 1 290 ? -26.693 -16.678 31.534 1.00 36.84 290 ARG A N 1
ATOM 2236 C CA . ARG A 1 290 ? -25.914 -17.905 31.262 1.00 36.84 290 ARG A CA 1
ATOM 2237 C C . ARG A 1 290 ? -24.407 -17.649 31.177 1.00 36.84 290 ARG A C 1
ATOM 2239 O O . ARG A 1 290 ? -23.850 -17.409 30.118 1.00 36.84 290 ARG A O 1
ATOM 2246 N N . SER A 1 291 ? -23.782 -17.721 32.352 1.00 40.22 291 SER A N 1
ATOM 2247 C CA . SER A 1 291 ? -22.418 -18.198 32.635 1.00 40.22 291 SER A CA 1
ATOM 2248 C C . SER A 1 291 ? -21.374 -18.140 31.503 1.00 40.22 291 SER A C 1
ATOM 2250 O O . SER A 1 291 ? -21.227 -19.092 30.733 1.00 40.22 291 SER A O 1
ATOM 2252 N N . TYR A 1 292 ? -20.514 -17.118 31.515 1.00 41.75 292 TYR A N 1
ATOM 2253 C CA . TYR A 1 292 ? -19.199 -17.221 30.880 1.00 41.75 292 TYR A CA 1
ATOM 2254 C C . TYR A 1 292 ? -18.227 -17.906 31.847 1.00 41.75 292 TYR A C 1
ATOM 2256 O O . TYR A 1 292 ? -17.709 -17.302 32.785 1.00 41.75 292 TYR A O 1
ATOM 2264 N N . ARG A 1 293 ? -17.986 -19.204 31.626 1.00 40.38 293 ARG A N 1
ATOM 2265 C CA . ARG A 1 293 ? -16.855 -19.915 32.234 1.00 40.38 293 ARG A CA 1
ATOM 2266 C C . ARG A 1 293 ? -15.560 -19.270 31.738 1.00 40.38 293 ARG A C 1
ATOM 2268 O O . ARG A 1 293 ? -15.268 -19.319 30.542 1.00 40.38 293 ARG A O 1
ATOM 2275 N N . ARG A 1 294 ? -14.790 -18.694 32.667 1.00 44.69 294 ARG A N 1
ATOM 2276 C CA . ARG A 1 294 ? -13.405 -18.249 32.458 1.00 44.69 294 ARG A CA 1
ATOM 2277 C C . ARG A 1 294 ? -12.602 -19.414 31.870 1.00 44.69 294 ARG A C 1
ATOM 2279 O O . ARG A 1 294 ? -12.386 -20.412 32.551 1.00 44.69 294 ARG A O 1
ATOM 2286 N N . LYS A 1 295 ? -12.175 -19.310 30.611 1.00 43.31 295 LYS A N 1
ATOM 2287 C CA . LYS A 1 295 ? -11.025 -20.081 30.129 1.00 43.31 295 LYS A CA 1
ATOM 2288 C C . LYS A 1 295 ? -9.806 -19.214 30.398 1.00 43.31 295 LYS A C 1
ATOM 2290 O O . LYS A 1 295 ? -9.693 -18.146 29.806 1.00 43.31 295 LYS A O 1
ATOM 2295 N N . ALA A 1 296 ? -8.967 -19.654 31.332 1.00 46.91 296 ALA A N 1
ATOM 2296 C CA . ALA A 1 296 ? -7.647 -19.077 31.524 1.00 46.91 296 ALA A CA 1
ATOM 2297 C C . ALA A 1 296 ? -6.872 -19.169 30.201 1.00 46.91 296 ALA A C 1
ATOM 2299 O O . ALA A 1 296 ? -6.976 -20.167 29.479 1.00 46.91 296 ALA A O 1
ATOM 2300 N N . SER A 1 297 ? -6.156 -18.103 29.866 1.00 48.88 297 SER A N 1
ATOM 2301 C CA . SER A 1 297 ? -5.178 -18.086 28.787 1.00 48.88 297 SER A CA 1
ATOM 2302 C C . SER A 1 297 ? -4.115 -19.163 29.044 1.00 48.88 297 SER A C 1
ATOM 2304 O O . SER A 1 297 ? -3.785 -19.480 30.184 1.00 48.88 297 SER A O 1
ATOM 2306 N N . GLN A 1 298 ? -3.572 -19.756 27.977 1.00 50.75 298 GLN A N 1
ATOM 2307 C CA . GLN A 1 298 ? -2.457 -20.712 28.078 1.00 50.75 298 GLN A CA 1
ATOM 2308 C C . GLN A 1 298 ? -1.118 -20.022 28.423 1.00 50.75 298 GLN A C 1
ATOM 2310 O O . GLN A 1 298 ? -0.104 -20.694 28.571 1.00 50.75 298 GLN A O 1
ATOM 2315 N N . ILE A 1 299 ? -1.118 -18.688 28.557 1.00 51.50 299 ILE A N 1
ATOM 2316 C CA . ILE A 1 299 ? 0.004 -17.856 29.001 1.00 51.50 299 ILE A CA 1
ATOM 2317 C C . ILE A 1 299 ? -0.478 -17.087 30.242 1.00 51.50 299 ILE A C 1
ATOM 2319 O O . ILE A 1 299 ? -1.420 -16.309 30.093 1.00 51.50 299 ILE A O 1
ATOM 2323 N N . PRO A 1 300 ? 0.125 -17.277 31.431 1.00 53.97 300 PRO A N 1
ATOM 2324 C CA . PRO A 1 300 ? -0.397 -16.775 32.710 1.00 53.97 300 PRO A CA 1
ATOM 2325 C C . PRO A 1 300 ? -0.602 -15.251 32.834 1.00 53.97 300 PRO A C 1
ATOM 2327 O O . PRO A 1 300 ? -1.245 -14.822 33.786 1.00 53.97 300 PRO A O 1
ATOM 2330 N N . GLU A 1 301 ? -0.098 -14.441 31.897 1.00 73.75 301 GLU A N 1
ATOM 2331 C CA . GLU A 1 301 ? -0.020 -12.974 32.024 1.00 73.75 301 GLU A CA 1
ATOM 2332 C C . GLU A 1 301 ? -0.910 -12.176 31.054 1.00 73.75 301 GLU A C 1
ATOM 2334 O O . GLU A 1 301 ? -1.046 -10.967 31.220 1.00 73.75 301 GLU A O 1
ATOM 2339 N N . ILE A 1 302 ? -1.530 -12.803 30.042 1.00 81.75 302 ILE A N 1
ATOM 2340 C CA . ILE A 1 302 ? -2.378 -12.068 29.081 1.00 81.75 302 ILE A CA 1
ATOM 2341 C C . ILE A 1 302 ? -3.845 -12.210 29.471 1.00 81.75 302 ILE A C 1
ATOM 2343 O O . ILE A 1 302 ? -4.411 -13.313 29.432 1.00 81.75 302 ILE A O 1
ATOM 2347 N N . ARG A 1 303 ? -4.466 -11.080 29.819 1.00 86.69 303 ARG A N 1
ATOM 2348 C CA . ARG A 1 303 ? -5.887 -10.987 30.149 1.00 86.69 303 ARG A CA 1
ATOM 2349 C C . ARG A 1 303 ? -6.768 -11.252 28.927 1.00 86.69 303 ARG A C 1
ATOM 2351 O O . ARG A 1 303 ? -6.468 -10.832 27.816 1.00 86.69 303 ARG A O 1
ATOM 2358 N N . VAL A 1 304 ? -7.902 -11.917 29.154 1.00 89.38 304 VAL A N 1
ATOM 2359 C CA . VAL A 1 304 ? -8.916 -12.176 28.122 1.00 89.38 304 VAL A CA 1
ATOM 2360 C C . VAL A 1 304 ? -10.083 -11.193 28.262 1.00 89.38 304 VAL A C 1
ATOM 2362 O O . VAL A 1 304 ? -10.696 -11.118 29.330 1.00 89.38 304 VAL A O 1
ATOM 2365 N N . SER A 1 305 ? -10.426 -10.472 27.192 1.00 90.81 305 SER A N 1
ATOM 2366 C CA . SER A 1 305 ? -11.585 -9.570 27.161 1.00 90.81 305 SER A CA 1
ATOM 2367 C C . SER A 1 305 ? -12.905 -10.342 27.266 1.00 90.81 305 SER A C 1
ATOM 2369 O O . SER A 1 305 ? -13.107 -11.388 26.641 1.00 90.81 305 SER A O 1
ATOM 2371 N N . THR A 1 306 ? -13.838 -9.805 28.053 1.00 87.19 306 THR A N 1
ATOM 2372 C CA . THR A 1 306 ? -15.158 -10.407 28.291 1.00 87.19 306 THR A CA 1
ATOM 2373 C C . THR A 1 306 ? -16.127 -10.178 27.133 1.00 87.19 306 THR A C 1
ATOM 2375 O O . THR A 1 306 ? -16.961 -11.044 26.864 1.00 87.19 306 THR A O 1
ATOM 2378 N N . ILE A 1 307 ? -16.007 -9.049 26.426 1.00 92.50 307 ILE A N 1
ATOM 2379 C CA . ILE A 1 307 ? -16.910 -8.655 25.333 1.00 92.50 307 ILE A CA 1
ATOM 2380 C C . ILE A 1 307 ? -16.221 -8.566 23.965 1.00 92.50 307 ILE A C 1
ATOM 2382 O O . ILE A 1 307 ? -16.917 -8.471 22.955 1.00 92.50 307 ILE A O 1
ATOM 2386 N N . GLY A 1 308 ? -14.888 -8.663 23.890 1.00 94.56 308 GLY A N 1
ATOM 2387 C CA . GLY A 1 308 ? -14.126 -8.507 22.644 1.00 94.56 308 GLY A CA 1
ATOM 2388 C C . GLY A 1 308 ? -14.535 -9.482 21.531 1.00 94.56 308 GLY A C 1
ATOM 2389 O O . GLY A 1 308 ? -14.642 -9.092 20.368 1.00 94.56 308 GLY A O 1
ATOM 2390 N N . ARG A 1 309 ? -14.905 -10.728 21.872 1.00 95.38 309 ARG A N 1
ATOM 2391 C CA . ARG A 1 309 ? -15.499 -11.680 20.906 1.00 95.38 309 ARG A CA 1
ATOM 2392 C C . ARG A 1 309 ? -16.812 -11.183 20.303 1.00 95.38 309 ARG A C 1
ATOM 2394 O O . ARG A 1 309 ? -17.027 -11.351 19.103 1.00 95.38 309 ARG A O 1
ATOM 2401 N N . SER A 1 310 ? -17.684 -10.612 21.128 1.00 95.38 310 SER A N 1
ATOM 2402 C CA . SER A 1 310 ? -18.976 -10.080 20.69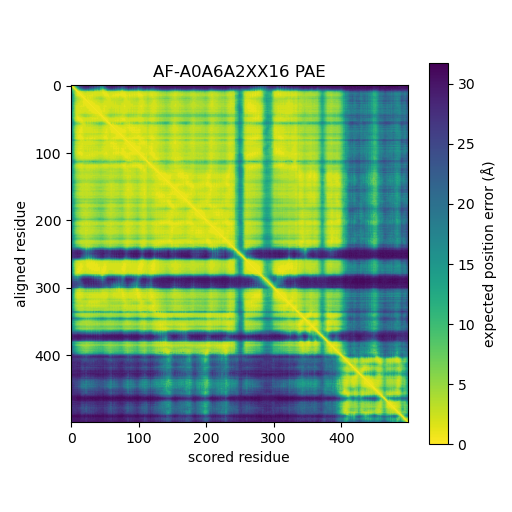1 1.00 95.38 310 SER A CA 1
ATOM 2403 C C . SER A 1 310 ? -18.779 -8.828 19.842 1.00 95.38 310 SER A C 1
ATOM 2405 O O . SER A 1 310 ? -19.371 -8.734 18.772 1.00 95.38 310 SER A O 1
ATOM 2407 N N . ILE A 1 311 ? -17.865 -7.933 20.240 1.00 96.62 311 ILE A N 1
ATOM 2408 C CA . ILE A 1 311 ? -17.497 -6.749 19.447 1.00 96.62 311 ILE A CA 1
ATOM 2409 C C . ILE A 1 311 ? -17.001 -7.181 18.072 1.00 96.62 311 ILE A C 1
ATOM 2411 O O . ILE A 1 311 ? -17.535 -6.732 17.064 1.00 96.62 311 ILE A O 1
ATOM 2415 N N . ARG A 1 312 ? -16.042 -8.112 18.011 1.00 95.75 312 ARG A N 1
ATOM 2416 C CA . ARG A 1 312 ? -15.522 -8.643 16.744 1.00 95.75 312 ARG A CA 1
ATOM 2417 C C . ARG A 1 312 ? -16.637 -9.215 15.866 1.00 95.75 312 ARG A C 1
ATOM 2419 O O . AR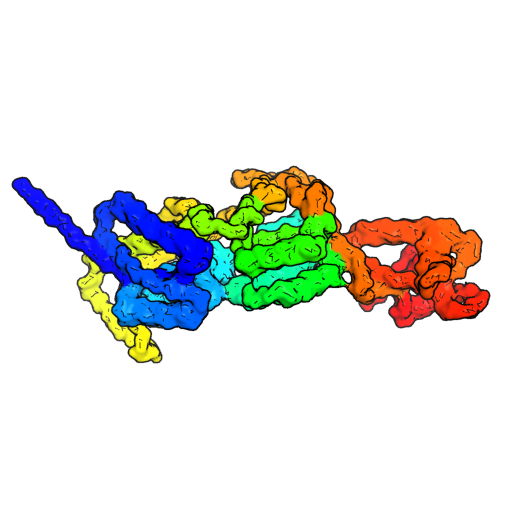G A 1 312 ? -16.621 -9.022 14.654 1.00 95.75 312 ARG A O 1
ATOM 2426 N N . LYS A 1 313 ? -17.584 -9.951 16.458 1.00 95.50 313 LYS A N 1
ATOM 2427 C CA . LYS A 1 313 ? -18.710 -10.571 15.742 1.00 95.50 313 LYS A CA 1
ATOM 2428 C C . LYS A 1 313 ? -19.649 -9.526 15.132 1.00 95.50 313 LYS A C 1
ATOM 2430 O O . LYS A 1 313 ? -20.089 -9.731 14.005 1.00 95.50 313 LYS A O 1
ATOM 2435 N N . GLU A 1 314 ? -19.942 -8.441 15.840 1.00 96.69 314 GLU A N 1
ATOM 2436 C CA . GLU A 1 314 ? -20.786 -7.360 15.316 1.00 96.69 314 GLU A CA 1
ATOM 2437 C C . GLU A 1 314 ? -20.033 -6.456 14.331 1.00 96.69 314 GLU A C 1
ATOM 2439 O O . GLU A 1 314 ? -20.594 -6.033 13.317 1.00 96.69 314 GLU A O 1
ATOM 2444 N N . LEU A 1 315 ? -18.730 -6.267 14.539 1.00 96.38 315 LEU A N 1
ATOM 2445 C CA . LEU A 1 315 ? -17.877 -5.479 13.654 1.00 96.38 315 LEU A CA 1
ATOM 2446 C C . LEU A 1 315 ? -17.857 -6.035 12.233 1.00 96.38 315 LEU A C 1
ATOM 2448 O O . LEU A 1 315 ? -18.119 -5.301 11.285 1.00 96.38 315 LEU A O 1
ATOM 2452 N N . VAL A 1 316 ? -17.658 -7.345 12.070 1.00 95.25 316 VAL A N 1
ATOM 2453 C CA . VAL A 1 316 ? -17.633 -7.976 10.736 1.00 95.25 316 VAL A CA 1
ATOM 2454 C C . VAL A 1 316 ? -18.988 -7.976 10.019 1.00 95.25 316 VAL A C 1
ATOM 2456 O O . VAL A 1 316 ? -19.032 -8.192 8.812 1.00 95.25 316 VAL A O 1
ATOM 2459 N N . LYS A 1 317 ? -20.098 -7.752 10.733 1.00 94.75 317 LYS A N 1
ATOM 2460 C CA . LYS A 1 317 ? -21.444 -7.640 10.142 1.00 94.75 317 LYS A CA 1
ATOM 2461 C C . LYS A 1 317 ? -21.812 -6.204 9.778 1.00 94.75 317 LYS A C 1
ATOM 2463 O O . LYS A 1 317 ? -22.819 -5.985 9.104 1.00 94.75 317 LYS A O 1
ATOM 2468 N N . THR A 1 318 ? -21.051 -5.233 10.272 1.00 93.19 318 THR A N 1
ATOM 2469 C CA . THR A 1 318 ? -21.399 -3.824 10.157 1.00 93.19 318 THR A CA 1
ATOM 2470 C C . THR A 1 318 ? -21.333 -3.369 8.703 1.00 93.19 318 THR A C 1
ATOM 2472 O O . THR A 1 318 ? -20.356 -3.611 7.999 1.00 93.19 318 THR A O 1
ATOM 2475 N N . LYS A 1 319 ? -22.403 -2.694 8.270 1.00 95.31 319 LYS A N 1
ATOM 2476 C CA . LYS A 1 319 ? -22.518 -2.038 6.966 1.00 95.31 319 LYS A CA 1
ATOM 2477 C C . LYS A 1 319 ? -23.071 -0.629 7.134 1.00 95.31 319 LYS A C 1
ATOM 2479 O O . LYS A 1 319 ? -23.983 -0.426 7.950 1.00 95.31 319 LYS A O 1
ATOM 2484 N N . PHE A 1 320 ? -22.501 0.330 6.414 1.00 95.06 320 PHE A N 1
ATOM 2485 C CA . PHE A 1 320 ? -22.963 1.721 6.333 1.00 95.06 320 PHE A CA 1
ATOM 2486 C C . PHE A 1 320 ? -22.239 2.460 5.198 1.00 95.06 320 PHE A C 1
ATOM 2488 O O . PHE A 1 320 ? -21.258 1.956 4.656 1.00 95.06 320 PHE A O 1
ATOM 2495 N N . LYS A 1 321 ? -22.721 3.659 4.853 1.00 94.94 321 LYS A N 1
ATOM 2496 C CA . LYS A 1 321 ? -21.996 4.593 3.989 1.00 94.94 321 LYS A CA 1
ATOM 2497 C C . LYS A 1 321 ? -21.091 5.466 4.858 1.00 94.94 321 LYS A C 1
ATOM 2499 O O . LYS A 1 321 ? -21.608 6.251 5.648 1.00 94.94 321 LYS A O 1
ATOM 2504 N N . GLY A 1 322 ? -19.784 5.260 4.759 1.00 92.56 322 GLY A N 1
ATOM 2505 C CA . GLY A 1 322 ? -18.756 6.049 5.433 1.00 92.56 322 GLY A CA 1
ATOM 2506 C C . GLY A 1 322 ? -18.173 7.136 4.531 1.00 92.56 322 GLY A C 1
ATOM 2507 O O . GLY A 1 322 ? -18.608 7.313 3.388 1.00 92.56 322 GLY A O 1
ATOM 2508 N N . LEU A 1 323 ? -17.164 7.849 5.031 1.00 91.81 323 LEU A N 1
ATOM 2509 C CA . LEU A 1 323 ? -16.443 8.866 4.258 1.00 91.81 323 LEU A CA 1
ATOM 2510 C C . LEU A 1 323 ? -15.573 8.249 3.157 1.00 91.81 323 LEU A C 1
ATOM 2512 O O . LEU A 1 323 ? -15.386 8.868 2.113 1.00 91.81 323 LEU A O 1
ATOM 2516 N N . SER A 1 324 ? -15.084 7.021 3.357 1.00 89.12 324 SER A N 1
ATOM 2517 C CA . SER A 1 324 ? -14.315 6.277 2.349 1.00 89.12 324 SER A CA 1
ATOM 2518 C C . SER A 1 324 ? -15.190 5.500 1.352 1.00 89.12 324 SER A C 1
ATOM 2520 O O . SER A 1 324 ? -14.666 4.800 0.487 1.00 89.12 324 SER A O 1
ATOM 2522 N N . GLY A 1 325 ? -16.520 5.629 1.435 1.00 89.62 325 GLY A N 1
ATOM 2523 C CA . GLY A 1 325 ? -17.469 4.945 0.558 1.00 89.62 325 GLY A CA 1
ATOM 2524 C C . GLY A 1 325 ? -18.318 3.903 1.284 1.00 89.62 325 GLY A C 1
ATOM 2525 O O . GLY A 1 325 ? -18.750 4.107 2.416 1.00 89.62 325 GLY A O 1
ATOM 2526 N N . ASP A 1 326 ? -18.648 2.804 0.605 1.00 92.12 326 ASP A N 1
ATOM 2527 C CA . ASP A 1 326 ? -19.450 1.734 1.208 1.00 92.12 326 ASP A CA 1
ATOM 2528 C C . ASP A 1 326 ? -18.590 0.894 2.155 1.00 92.12 326 ASP A C 1
ATOM 2530 O O . ASP A 1 326 ? -17.728 0.127 1.730 1.00 92.12 326 ASP A O 1
ATOM 2534 N N . PHE A 1 327 ? -18.848 1.008 3.456 1.00 94.69 327 PHE A N 1
ATOM 2535 C CA . PHE A 1 327 ? -18.168 0.201 4.454 1.00 94.69 327 PHE A CA 1
ATOM 2536 C C . PHE A 1 327 ? -18.822 -1.178 4.528 1.00 94.69 327 PHE A C 1
ATOM 2538 O O . PHE A 1 327 ? -19.974 -1.322 4.952 1.00 94.69 327 PHE A O 1
ATOM 2545 N N . SER A 1 328 ? -18.079 -2.209 4.138 1.00 94.50 328 SER A N 1
ATOM 2546 C CA . SER A 1 328 ? -18.478 -3.605 4.293 1.00 94.50 328 SER A CA 1
ATOM 2547 C C . SER A 1 328 ? -17.244 -4.488 4.413 1.00 94.50 328 SER A C 1
ATOM 2549 O O . SER A 1 328 ? -16.346 -4.439 3.573 1.00 94.50 328 SER A O 1
ATOM 2551 N N . LEU A 1 329 ? -17.227 -5.346 5.432 1.00 94.00 329 LEU A N 1
ATOM 2552 C CA . LEU A 1 329 ? -16.130 -6.276 5.671 1.00 94.00 329 LEU A CA 1
ATOM 2553 C C . LEU A 1 329 ? -16.484 -7.668 5.141 1.00 94.00 329 LEU A C 1
ATOM 2555 O O . LEU A 1 329 ? -17.476 -8.271 5.550 1.00 94.00 329 LEU A O 1
ATOM 2559 N N . VAL A 1 330 ? -15.643 -8.219 4.269 1.00 91.06 330 VAL A N 1
ATOM 2560 C CA . VAL A 1 330 ? -15.724 -9.623 3.841 1.00 91.06 330 VAL A CA 1
ATOM 2561 C C . VAL A 1 330 ? -14.571 -10.358 4.495 1.00 91.06 330 VAL A C 1
ATOM 2563 O O . VAL A 1 330 ? -13.428 -9.949 4.364 1.00 91.06 330 VAL A O 1
ATOM 2566 N N . ARG A 1 331 ? -14.858 -11.417 5.263 1.00 89.62 331 ARG A N 1
ATOM 2567 C CA . ARG A 1 331 ? -13.839 -12.152 6.044 1.00 89.62 331 ARG A CA 1
ATOM 2568 C C . ARG A 1 331 ? -13.000 -11.260 6.981 1.00 89.62 331 ARG A C 1
ATOM 2570 O O . ARG A 1 331 ? -11.897 -11.633 7.345 1.00 89.62 331 ARG A O 1
ATOM 2577 N N . GLY A 1 332 ? -13.541 -10.121 7.422 1.00 91.62 332 GLY A N 1
ATOM 2578 C CA . GLY A 1 332 ? -12.855 -9.202 8.338 1.00 91.62 332 GLY A CA 1
ATOM 2579 C C . GLY A 1 332 ? -11.936 -8.180 7.665 1.00 91.62 332 GLY A C 1
ATOM 2580 O O . GLY A 1 332 ? -11.182 -7.525 8.374 1.00 91.62 332 GLY A O 1
ATOM 2581 N N . GLN A 1 333 ? -12.001 -8.018 6.340 1.00 93.00 333 GLN A N 1
ATOM 2582 C CA . GLN A 1 333 ? -11.278 -6.966 5.619 1.00 93.00 333 GLN A CA 1
ATOM 2583 C C . GLN A 1 333 ? -12.207 -6.125 4.735 1.00 93.00 333 GLN A C 1
ATOM 2585 O O . GLN A 1 333 ? -13.168 -6.656 4.163 1.00 93.00 333 GLN A O 1
ATOM 2590 N N . LEU A 1 334 ? -11.904 -4.832 4.605 1.00 92.44 334 LEU A N 1
ATOM 2591 C CA . LEU A 1 334 ? -12.578 -3.928 3.673 1.00 92.44 334 LEU A CA 1
ATOM 2592 C C . LEU A 1 334 ? -12.350 -4.401 2.228 1.00 92.44 334 LEU A C 1
ATOM 2594 O O . LEU A 1 334 ? -11.291 -4.935 1.898 1.00 92.44 334 LEU A O 1
ATOM 2598 N N . GLN A 1 335 ? -13.365 -4.268 1.375 1.00 85.69 335 GLN A N 1
ATOM 2599 C CA . GLN A 1 335 ? -13.278 -4.651 -0.036 1.00 85.69 335 GLN A CA 1
ATOM 2600 C C . GLN A 1 335 ? -13.084 -3.419 -0.913 1.00 85.69 335 GLN A C 1
ATOM 2602 O O . GLN A 1 335 ? -13.799 -2.432 -0.750 1.00 85.69 335 GLN A O 1
ATOM 2607 N N . SER A 1 336 ? -12.149 -3.503 -1.862 1.00 80.06 336 SER A N 1
ATOM 2608 C CA . SER A 1 336 ? -12.011 -2.494 -2.913 1.00 80.06 336 SER A CA 1
ATOM 2609 C C . SER A 1 336 ? -13.075 -2.709 -3.988 1.00 80.06 336 SER A C 1
ATOM 2611 O O . SER A 1 336 ? -13.354 -3.849 -4.365 1.00 80.06 336 SER A O 1
ATOM 2613 N N . SER A 1 337 ? -13.653 -1.620 -4.491 1.00 76.19 337 SER A N 1
ATOM 2614 C CA . SER A 1 337 ? -14.598 -1.629 -5.615 1.00 76.19 337 SER A CA 1
ATOM 2615 C C . SER A 1 337 ? -13.989 -1.080 -6.909 1.00 76.19 337 SER A C 1
ATOM 2617 O O . SER A 1 337 ? -14.322 -1.559 -7.993 1.00 76.19 337 SER A O 1
ATOM 2619 N N . ALA A 1 338 ? -13.087 -0.101 -6.807 1.00 87.94 338 ALA A N 1
ATOM 2620 C CA . ALA A 1 338 ? -12.457 0.559 -7.943 1.00 87.94 338 ALA A CA 1
ATOM 2621 C C . ALA A 1 338 ? -11.114 1.191 -7.550 1.00 87.94 338 ALA A C 1
ATOM 2623 O O . ALA A 1 338 ? -10.930 1.606 -6.406 1.00 87.94 338 ALA A O 1
ATOM 2624 N N . PHE A 1 339 ? -10.215 1.321 -8.522 1.00 90.12 339 PHE A N 1
ATOM 2625 C CA . PHE A 1 339 ? -8.996 2.122 -8.426 1.00 90.12 339 PHE A CA 1
ATOM 2626 C C . PHE A 1 339 ? -9.057 3.275 -9.423 1.00 90.12 339 PHE A C 1
ATOM 2628 O O . PHE A 1 339 ? -9.428 3.075 -10.578 1.00 90.12 339 PHE A O 1
ATOM 2635 N N . GLU A 1 340 ? -8.676 4.471 -8.988 1.00 91.06 340 GLU A N 1
ATOM 2636 C CA . GLU A 1 340 ? -8.477 5.621 -9.868 1.00 91.06 340 GLU A CA 1
ATOM 2637 C C . GLU A 1 340 ? -7.021 5.659 -10.338 1.00 91.06 340 GLU A C 1
ATOM 2639 O O . GLU A 1 340 ? -6.091 5.531 -9.542 1.00 91.06 340 GLU A O 1
ATOM 2644 N N . ILE A 1 341 ? -6.818 5.812 -11.644 1.00 93.00 341 ILE A N 1
ATOM 2645 C CA . ILE A 1 341 ? -5.493 5.862 -12.259 1.00 93.00 341 ILE A CA 1
ATOM 2646 C C . ILE A 1 341 ? -5.151 7.321 -12.507 1.00 93.00 341 ILE A C 1
ATOM 2648 O O . ILE A 1 341 ? -5.804 7.999 -13.305 1.00 93.00 341 ILE A O 1
ATOM 2652 N N . ILE A 1 342 ? -4.097 7.788 -11.848 1.00 92.06 342 ILE A N 1
ATOM 2653 C CA . ILE A 1 342 ? -3.644 9.175 -11.912 1.00 92.06 342 ILE A CA 1
ATOM 2654 C C . ILE A 1 342 ? -2.281 9.282 -12.595 1.00 92.06 342 ILE A C 1
ATOM 2656 O O . ILE A 1 342 ? -1.403 8.436 -12.437 1.00 92.06 342 ILE A O 1
ATOM 2660 N N . ASN A 1 343 ? -2.097 10.354 -13.354 1.00 92.00 343 ASN A N 1
ATOM 2661 C CA . ASN A 1 343 ? -0.825 10.757 -13.930 1.00 92.00 343 ASN A CA 1
ATOM 2662 C C . ASN A 1 343 ? -0.358 12.037 -13.243 1.00 92.00 343 ASN A C 1
ATOM 2664 O O . ASN A 1 343 ? -1.094 13.022 -13.211 1.00 92.00 343 ASN A O 1
ATOM 2668 N N . VAL A 1 344 ? 0.854 12.004 -12.694 1.00 88.44 344 VAL A N 1
ATOM 2669 C CA . VAL A 1 344 ? 1.453 13.128 -11.971 1.00 88.44 344 VAL A CA 1
ATOM 2670 C C . VAL A 1 344 ? 2.461 13.830 -12.877 1.00 88.44 344 VAL A C 1
ATOM 2672 O O . VAL A 1 344 ? 3.438 13.216 -13.305 1.00 88.44 344 VAL A O 1
ATOM 2675 N N . VAL A 1 345 ? 2.221 15.107 -13.177 1.00 81.88 345 VAL A N 1
ATOM 2676 C CA . VAL A 1 345 ? 3.033 15.927 -14.095 1.00 81.88 345 VAL A CA 1
ATOM 2677 C C . VAL A 1 345 ? 3.178 17.319 -13.506 1.00 81.88 345 VAL A C 1
ATOM 2679 O O . VAL A 1 345 ? 2.169 17.928 -13.169 1.00 81.88 345 VAL A O 1
ATOM 2682 N N . ASP A 1 346 ? 4.408 17.827 -13.378 1.00 72.25 346 ASP A N 1
ATOM 2683 C CA . ASP A 1 346 ? 4.695 19.191 -12.901 1.00 72.25 346 ASP A CA 1
ATOM 2684 C C . ASP A 1 346 ? 3.849 19.612 -11.693 1.00 72.25 346 ASP A C 1
ATOM 2686 O O . ASP A 1 346 ? 3.208 20.660 -11.690 1.00 72.25 346 ASP A O 1
ATOM 2690 N N . LYS A 1 347 ? 3.839 18.763 -10.657 1.00 73.75 347 LYS A N 1
ATOM 2691 C CA . LYS A 1 347 ? 3.093 18.980 -9.409 1.00 73.75 347 LYS A CA 1
ATOM 2692 C C . LYS A 1 347 ? 1.559 18.883 -9.519 1.00 73.75 347 LYS A C 1
ATOM 2694 O O . LYS A 1 347 ? 0.870 19.106 -8.528 1.00 73.75 347 LYS A O 1
ATOM 2699 N N . MET A 1 348 ? 1.010 18.493 -10.666 1.00 77.81 348 MET A N 1
ATOM 2700 C CA . MET A 1 348 ? -0.428 18.311 -10.881 1.00 77.81 348 MET A CA 1
ATOM 2701 C C . MET A 1 348 ? -0.813 16.844 -11.062 1.00 77.81 348 MET A C 1
ATOM 2703 O O . MET A 1 348 ? -0.106 16.077 -11.714 1.00 77.81 348 MET A O 1
ATOM 2707 N N . GLU A 1 349 ? -1.979 16.479 -10.533 1.00 85.69 349 GLU A N 1
ATOM 2708 C CA . GLU A 1 349 ? -2.603 15.173 -10.751 1.00 85.69 349 GLU A CA 1
ATOM 2709 C C . GLU A 1 349 ? -3.638 15.276 -11.862 1.00 85.69 349 GLU A C 1
ATOM 2711 O O . GLU A 1 349 ? -4.498 16.160 -11.869 1.00 85.69 349 GLU A O 1
ATOM 2716 N N . LYS A 1 350 ? -3.577 14.339 -12.801 1.00 88.62 350 LYS A N 1
ATOM 2717 C CA . LYS A 1 350 ? -4.566 14.183 -13.858 1.00 88.62 350 LYS A CA 1
ATOM 2718 C C . LYS A 1 350 ? -5.116 12.768 -13.825 1.00 88.62 350 LYS A C 1
ATOM 2720 O O . LYS A 1 350 ? -4.385 11.813 -14.069 1.00 88.62 350 LYS A O 1
ATOM 2725 N N . VAL A 1 351 ? -6.419 12.640 -13.605 1.00 90.62 351 VAL A N 1
ATOM 2726 C CA . VAL A 1 351 ? -7.110 11.349 -13.695 1.00 90.62 351 VAL A CA 1
ATOM 2727 C C . VAL A 1 351 ? -7.122 10.873 -15.146 1.00 90.62 351 VAL A C 1
ATOM 2729 O O . VAL A 1 351 ? -7.666 11.552 -16.028 1.00 90.62 351 VAL A O 1
ATOM 2732 N N . LEU A 1 352 ? -6.530 9.705 -15.389 1.00 91.62 352 LEU A N 1
ATOM 2733 C CA . LEU A 1 352 ? -6.526 9.036 -16.687 1.00 91.62 352 LEU A CA 1
ATOM 2734 C C . LEU A 1 352 ? -7.763 8.159 -16.887 1.00 91.62 352 LEU A C 1
ATOM 2736 O O . LEU A 1 352 ? -8.269 8.071 -18.005 1.00 91.62 352 LEU A O 1
ATOM 2740 N N . GLY A 1 353 ? -8.252 7.546 -15.813 1.00 92.00 353 GLY A N 1
ATOM 2741 C CA . GLY A 1 353 ? -9.407 6.657 -15.822 1.00 92.00 353 GLY A CA 1
ATOM 2742 C C . GLY A 1 353 ? -9.458 5.802 -14.561 1.00 92.00 353 GLY A C 1
ATOM 2743 O O . GLY A 1 353 ? -8.894 6.169 -13.532 1.00 92.00 353 GLY A O 1
ATOM 2744 N N . TYR A 1 354 ? -10.134 4.665 -14.654 1.00 91.75 354 TYR A N 1
ATOM 2745 C CA . TYR A 1 354 ? -10.475 3.796 -13.540 1.00 91.75 354 TYR A CA 1
ATOM 2746 C C . TYR A 1 354 ? -10.233 2.336 -13.899 1.00 91.75 354 TYR A C 1
ATOM 2748 O O . TYR A 1 354 ? -10.413 1.926 -15.046 1.00 91.75 354 TYR A O 1
ATOM 2756 N N . TRP A 1 355 ? -9.896 1.538 -12.895 1.00 91.25 355 TRP A N 1
ATOM 2757 C CA . TRP A 1 355 ? -9.887 0.088 -12.985 1.00 91.25 355 TRP A CA 1
ATOM 2758 C C . TRP A 1 355 ? -10.910 -0.504 -12.018 1.00 91.25 355 TRP A C 1
ATOM 2760 O O . TRP A 1 355 ? -10.964 -0.118 -10.850 1.00 91.25 355 TRP A O 1
ATOM 2770 N N . THR A 1 356 ? -11.705 -1.463 -12.485 1.00 88.81 356 THR A N 1
ATOM 2771 C CA . THR A 1 356 ? -12.626 -2.237 -11.637 1.00 88.81 356 THR A CA 1
ATOM 2772 C C . THR A 1 356 ? -12.474 -3.723 -11.919 1.00 88.81 356 THR A C 1
ATOM 2774 O O . THR A 1 356 ? -12.105 -4.113 -13.027 1.00 88.81 356 THR A O 1
ATOM 2777 N N . LEU A 1 357 ? -12.810 -4.563 -10.938 1.00 83.94 357 LEU A N 1
ATOM 2778 C CA . LEU A 1 357 ? -12.763 -6.015 -11.120 1.00 83.94 357 LEU A CA 1
ATOM 2779 C C . LEU A 1 357 ? -13.716 -6.491 -12.231 1.00 83.94 357 LEU A C 1
ATOM 2781 O O . LEU A 1 357 ? -13.411 -7.461 -12.916 1.00 83.94 357 LEU A O 1
ATOM 2785 N N . GLU A 1 358 ? -14.856 -5.816 -12.397 1.00 83.25 358 GLU A N 1
ATOM 2786 C CA . GLU A 1 358 ? -15.898 -6.187 -13.362 1.00 83.25 358 GLU A CA 1
ATOM 2787 C C . GLU A 1 358 ? -15.577 -5.735 -14.790 1.00 83.25 358 GLU A C 1
ATOM 2789 O O . GLU A 1 358 ? -15.811 -6.489 -15.731 1.00 83.25 358 GLU A O 1
ATOM 2794 N N . ASN A 1 359 ? -15.046 -4.518 -14.958 1.00 83.25 359 ASN A N 1
ATOM 2795 C CA . ASN A 1 359 ? -14.917 -3.887 -16.277 1.00 83.25 359 ASN A CA 1
ATOM 2796 C C . ASN A 1 359 ? -13.469 -3.724 -16.760 1.00 83.25 359 ASN A C 1
ATOM 2798 O O . ASN A 1 359 ? -13.267 -3.293 -17.890 1.00 83.25 359 ASN A O 1
ATOM 2802 N N . GLY A 1 360 ? -12.461 -4.035 -15.941 1.00 87.75 360 GLY A N 1
ATOM 2803 C CA . GLY A 1 360 ? -11.068 -3.745 -16.284 1.00 87.75 360 GLY A CA 1
ATOM 2804 C C . GLY A 1 360 ? -10.797 -2.237 -16.352 1.00 87.75 360 GLY A C 1
ATOM 2805 O O . GLY A 1 360 ? -11.337 -1.483 -15.536 1.00 87.75 360 GLY A O 1
ATOM 2806 N N . LEU A 1 361 ? -9.939 -1.813 -17.288 1.00 89.19 361 LEU A N 1
ATOM 2807 C CA . LEU A 1 361 ? -9.566 -0.409 -17.506 1.00 89.19 361 LEU A CA 1
ATOM 2808 C C . LEU A 1 361 ? -10.653 0.347 -18.278 1.00 89.19 361 LEU A C 1
ATOM 2810 O O . LEU A 1 361 ? -11.141 -0.104 -19.310 1.00 89.19 361 LEU A O 1
ATOM 2814 N N . THR A 1 362 ? -11.029 1.519 -17.771 1.00 87.94 362 THR A N 1
ATOM 2815 C CA . THR A 1 362 ? -12.091 2.357 -18.338 1.00 87.94 362 THR A CA 1
ATOM 2816 C C . THR A 1 362 ? -11.777 3.839 -18.159 1.00 87.94 362 THR A C 1
ATOM 2818 O O . THR A 1 362 ? -11.275 4.259 -17.120 1.00 87.94 362 THR A O 1
ATOM 2821 N N . ALA A 1 363 ? -12.116 4.675 -19.142 1.00 85.38 363 ALA A N 1
ATOM 2822 C CA . ALA A 1 363 ? -11.867 6.115 -19.046 1.00 85.38 363 ALA A CA 1
ATOM 2823 C C . ALA A 1 363 ? -12.836 6.823 -18.075 1.00 85.38 363 ALA A C 1
ATOM 2825 O O . ALA A 1 363 ? -12.547 7.919 -17.591 1.00 85.38 363 ALA A O 1
ATOM 2826 N N . GLU A 1 364 ? -13.986 6.202 -17.797 1.00 82.56 364 GLU A N 1
ATOM 2827 C CA . GLU A 1 364 ? -15.043 6.704 -16.919 1.00 82.56 364 GLU A CA 1
ATOM 2828 C C . GLU A 1 364 ? -15.581 5.585 -16.020 1.00 82.56 364 GLU A C 1
ATOM 2830 O O . GLU A 1 364 ? -15.804 4.462 -16.473 1.00 82.56 364 GLU A O 1
ATOM 2835 N N . LEU A 1 365 ? -15.850 5.915 -14.756 1.00 79.62 365 LEU A N 1
ATOM 2836 C CA . LEU A 1 365 ? -16.356 4.968 -13.767 1.00 79.62 365 LEU A CA 1
ATOM 2837 C C . LEU A 1 365 ? -17.780 4.493 -14.119 1.00 79.62 365 LEU A C 1
ATOM 2839 O O . LEU A 1 365 ? -18.669 5.302 -14.378 1.00 79.62 365 LEU A O 1
ATOM 2843 N N . GLY A 1 366 ? -18.014 3.177 -14.081 1.00 66.81 366 GLY A N 1
ATOM 2844 C CA . GLY A 1 366 ? -19.351 2.581 -14.228 1.00 66.81 366 GLY A CA 1
ATOM 2845 C C . GLY A 1 366 ? -19.840 2.375 -15.667 1.00 66.81 366 GLY A C 1
ATOM 2846 O O . GLY A 1 366 ? -20.987 1.971 -15.861 1.00 66.81 366 GLY A O 1
ATOM 2847 N N . LYS A 1 367 ? -19.000 2.612 -16.684 1.00 63.41 367 LYS A N 1
ATOM 2848 C CA . LYS A 1 367 ? -19.305 2.225 -18.069 1.00 63.41 367 LYS A CA 1
ATOM 2849 C C . LYS A 1 367 ? -18.748 0.823 -18.352 1.00 63.41 367 LYS A C 1
ATOM 2851 O O . LYS A 1 367 ? -17.533 0.654 -18.295 1.00 63.41 367 LYS A O 1
ATOM 2856 N N . PRO A 1 368 ? -19.589 -0.177 -18.680 1.00 57.50 368 PRO A N 1
ATOM 2857 C CA . PRO A 1 368 ? -19.086 -1.479 -19.088 1.00 57.50 368 PRO A CA 1
ATOM 2858 C C . PRO A 1 368 ? -18.333 -1.357 -20.410 1.00 57.50 368 PRO A C 1
ATOM 2860 O O . PRO A 1 368 ? -18.807 -0.704 -21.349 1.00 57.50 368 PRO A O 1
ATOM 2863 N N . VAL A 1 369 ? -17.179 -2.019 -20.501 1.00 56.00 369 VAL A N 1
ATOM 2864 C CA . VAL A 1 369 ? -16.506 -2.228 -21.783 1.00 56.00 369 VAL A CA 1
ATOM 2865 C C . VAL A 1 369 ? -17.452 -3.088 -22.614 1.00 56.00 369 VAL A C 1
ATOM 2867 O O . VAL A 1 369 ? -17.658 -4.267 -22.329 1.00 56.00 369 VAL A O 1
ATOM 2870 N N . LYS A 1 370 ? -18.094 -2.505 -23.633 1.00 48.94 370 LYS A N 1
ATOM 2871 C CA . LYS A 1 370 ? -18.734 -3.327 -24.662 1.00 48.94 370 LYS A CA 1
ATOM 2872 C C . LYS A 1 370 ? -17.619 -4.177 -25.253 1.00 48.94 370 LYS A C 1
ATOM 2874 O O . LYS A 1 370 ? -16.709 -3.612 -25.855 1.00 48.94 370 LYS A O 1
ATOM 2879 N N . ALA A 1 371 ? -17.692 -5.492 -25.042 1.00 42.28 371 ALA A N 1
ATOM 2880 C CA . ALA A 1 371 ? -16.787 -6.484 -25.606 1.00 42.28 371 ALA A CA 1
ATOM 2881 C C . ALA A 1 371 ? -16.838 -6.405 -27.137 1.00 42.28 371 ALA A C 1
ATOM 2883 O O . ALA A 1 371 ? -17.562 -7.123 -27.818 1.00 42.28 371 ALA A O 1
ATOM 2884 N N . THR A 1 372 ? -16.092 -5.456 -27.669 1.00 38.31 372 THR A N 1
ATOM 2885 C CA . THR A 1 372 ? -15.774 -5.318 -29.073 1.00 38.31 372 THR A CA 1
ATOM 2886 C C . THR A 1 372 ? -14.269 -5.397 -29.052 1.00 38.31 372 THR A C 1
ATOM 2888 O O . THR A 1 372 ? -13.625 -4.499 -28.520 1.00 38.31 372 THR A O 1
ATOM 2891 N N . TYR A 1 373 ? -13.737 -6.521 -29.527 1.00 38.84 373 TYR A N 1
ATOM 2892 C CA . TYR A 1 373 ? -12.316 -6.762 -29.751 1.00 38.84 373 TYR A CA 1
ATOM 2893 C C . TYR A 1 373 ? -11.775 -5.709 -30.732 1.00 38.84 373 TYR A C 1
ATOM 2895 O O . TYR A 1 373 ? -11.620 -5.974 -31.921 1.00 38.84 373 TYR A O 1
ATOM 2903 N N . SER A 1 374 ? -11.592 -4.479 -30.258 1.00 38.22 374 SER A N 1
ATOM 2904 C CA . SER A 1 374 ? -11.182 -3.328 -31.049 1.00 38.22 374 SER A CA 1
ATOM 2905 C C . SER A 1 374 ? -9.833 -2.869 -30.530 1.00 38.22 374 SER A C 1
ATOM 2907 O O . SER A 1 374 ? -9.702 -2.408 -29.404 1.00 38.22 374 SER A O 1
ATOM 2909 N N . THR A 1 375 ? -8.833 -3.011 -31.385 1.00 39.75 375 THR A N 1
ATOM 2910 C CA . THR A 1 375 ? -7.396 -2.809 -31.172 1.00 39.75 375 THR A CA 1
ATOM 2911 C C . THR A 1 375 ? -6.978 -1.343 -30.979 1.00 39.75 375 THR A C 1
ATOM 2913 O O . THR A 1 375 ? -5.861 -0.974 -31.334 1.00 39.75 375 THR A O 1
ATOM 2916 N N . SER A 1 376 ? -7.847 -0.462 -30.473 1.00 47.59 376 SER A N 1
ATOM 2917 C CA . SER A 1 376 ? -7.495 0.943 -30.240 1.00 47.59 376 SER A CA 1
ATOM 2918 C C . SER A 1 376 ? -7.297 1.242 -28.752 1.00 47.59 376 SER A C 1
ATOM 2920 O O . SER A 1 376 ? -8.240 1.535 -28.021 1.00 47.59 376 SER A O 1
ATOM 2922 N N . LEU A 1 377 ? -6.016 1.291 -28.359 1.00 48.62 377 LEU A N 1
ATOM 2923 C CA . LEU A 1 377 ? -5.454 1.746 -27.071 1.00 48.62 377 LEU A CA 1
ATOM 2924 C C . LEU A 1 377 ? -6.055 3.064 -26.523 1.00 48.62 377 LEU A C 1
ATOM 2926 O O . LEU A 1 377 ? -5.928 3.383 -25.345 1.00 48.62 377 LEU A O 1
ATOM 2930 N N . TYR A 1 378 ? -6.711 3.850 -27.381 1.00 48.97 378 TYR A N 1
ATOM 2931 C CA . TYR A 1 378 ? -7.186 5.211 -27.122 1.00 48.97 378 TYR A CA 1
ATOM 2932 C C . TYR A 1 378 ? -8.562 5.320 -26.443 1.00 48.97 378 TYR A C 1
ATOM 2934 O O . TYR A 1 378 ? -9.027 6.440 -26.217 1.00 48.97 378 TYR A O 1
ATOM 2942 N N . HIS A 1 379 ? -9.231 4.207 -26.129 1.00 58.25 379 HIS A N 1
ATOM 2943 C CA . HIS A 1 379 ? -10.546 4.241 -25.468 1.00 58.25 379 HIS A CA 1
ATOM 2944 C C . HIS A 1 379 ? -10.539 3.780 -24.006 1.00 58.25 379 HIS A C 1
ATOM 2946 O O . HIS A 1 379 ? -11.499 4.071 -23.291 1.00 58.25 379 HIS A O 1
ATOM 2952 N N . GLU A 1 380 ? -9.477 3.115 -23.544 1.00 71.69 380 GLU A N 1
ATOM 2953 C CA . GLU A 1 380 ? -9.436 2.560 -22.185 1.00 71.69 380 GLU A CA 1
ATOM 2954 C C . GLU A 1 380 ? -9.002 3.586 -21.139 1.00 71.69 380 GLU A C 1
ATOM 2956 O O . GLU A 1 380 ? -9.596 3.637 -20.068 1.00 71.69 380 GLU A O 1
ATOM 2961 N N . LEU A 1 381 ? -8.028 4.448 -21.447 1.00 84.75 381 LEU A N 1
ATOM 2962 C CA . LEU A 1 381 ? -7.572 5.528 -20.567 1.00 84.75 381 LEU A CA 1
ATOM 2963 C C . LEU A 1 381 ? -7.294 6.802 -21.370 1.00 84.75 381 LEU A C 1
ATOM 2965 O O . LEU A 1 381 ? -6.942 6.762 -22.550 1.00 84.75 381 LEU A O 1
ATOM 2969 N N . LYS A 1 382 ? -7.408 7.964 -20.721 1.00 88.38 382 LYS A N 1
ATOM 2970 C CA . LYS A 1 382 ? -6.923 9.227 -21.296 1.00 88.38 382 LYS A CA 1
ATOM 2971 C C . LYS A 1 382 ? -5.396 9.148 -21.463 1.00 88.38 382 LYS A C 1
ATOM 2973 O O . LYS A 1 382 ? -4.728 8.570 -20.606 1.00 88.38 382 LYS A O 1
ATOM 2978 N N . PRO A 1 383 ? -4.821 9.772 -22.507 1.00 87.50 383 PRO A N 1
ATOM 2979 C CA . PRO A 1 383 ? -3.391 9.670 -22.774 1.00 87.50 383 PRO A CA 1
ATOM 2980 C C . PRO A 1 383 ? -2.559 10.299 -21.636 1.00 87.50 383 PRO A C 1
ATOM 2982 O O . PRO A 1 383 ? -2.827 11.458 -21.263 1.00 87.50 383 PRO A O 1
ATOM 2985 N N . PRO A 1 384 ? -1.566 9.565 -21.091 1.00 91.31 384 PRO A N 1
ATOM 2986 C CA . PRO A 1 384 ? -0.634 10.081 -20.095 1.00 91.31 384 PRO A CA 1
ATOM 2987 C C . PRO A 1 384 ? 0.417 11.001 -20.719 1.00 91.31 384 PRO A C 1
ATOM 2989 O O . PRO A 1 384 ? 0.654 10.996 -21.928 1.00 91.31 384 PRO A O 1
ATOM 2992 N N . ILE A 1 385 ? 1.075 11.772 -19.861 1.00 91.62 385 ILE A N 1
ATOM 2993 C CA . ILE A 1 385 ? 2.349 12.424 -20.147 1.00 91.62 385 ILE A CA 1
ATOM 2994 C C . ILE A 1 385 ? 3.431 11.635 -19.413 1.00 91.62 385 ILE A C 1
ATOM 2996 O O . ILE A 1 385 ? 3.329 11.369 -18.211 1.00 91.62 385 ILE A O 1
ATOM 3000 N N . TRP A 1 386 ? 4.458 11.259 -20.160 1.00 92.44 386 TRP A N 1
ATOM 3001 C CA . TRP A 1 386 ? 5.587 10.474 -19.689 1.00 92.44 386 TRP A CA 1
ATOM 3002 C C . TRP A 1 386 ? 6.734 11.373 -19.210 1.00 92.44 386 TRP A C 1
ATOM 3004 O O . TRP A 1 386 ? 6.816 12.543 -19.612 1.00 92.44 386 TRP A O 1
ATOM 3014 N N . PRO A 1 387 ? 7.640 10.842 -18.366 1.00 91.62 387 PRO A N 1
ATOM 3015 C CA . PRO A 1 387 ? 8.861 11.534 -17.966 1.00 91.62 387 PRO A CA 1
ATOM 3016 C C . PRO A 1 387 ? 9.604 12.168 -19.154 1.00 91.62 387 PRO A C 1
ATOM 3018 O O . PRO A 1 387 ? 9.667 11.598 -20.242 1.00 91.62 387 PRO A O 1
ATOM 3021 N N . GLY A 1 388 ? 10.135 13.378 -18.952 1.00 86.81 388 GLY A N 1
ATOM 3022 C CA . GLY A 1 388 ? 10.667 14.213 -20.040 1.00 86.81 388 GLY A CA 1
ATOM 3023 C C . GLY A 1 388 ? 9.612 15.042 -20.791 1.00 86.81 388 GLY A C 1
ATOM 3024 O O . GLY A 1 388 ? 9.930 15.620 -21.822 1.00 86.81 388 GLY A O 1
ATOM 3025 N N . ASN A 1 389 ? 8.376 15.123 -20.276 1.00 89.00 389 ASN A N 1
ATOM 3026 C CA . ASN A 1 389 ? 7.240 15.816 -20.904 1.00 89.00 389 ASN A CA 1
ATOM 3027 C C . ASN A 1 389 ? 6.858 15.228 -22.278 1.00 89.00 389 ASN A C 1
ATOM 3029 O O . ASN A 1 389 ? 6.486 15.936 -23.219 1.00 89.00 389 ASN A O 1
ATOM 3033 N N . MET A 1 390 ? 6.959 13.903 -22.392 1.00 89.38 390 MET A N 1
ATOM 3034 C CA . MET A 1 390 ? 6.734 13.180 -23.640 1.00 89.38 390 MET A CA 1
ATOM 3035 C C . MET A 1 390 ? 5.282 12.719 -23.753 1.00 89.38 390 MET A C 1
ATOM 3037 O O . MET A 1 390 ? 4.720 12.139 -22.828 1.00 89.38 390 MET A O 1
ATOM 3041 N N . LYS A 1 391 ? 4.664 12.941 -24.918 1.00 87.56 391 LYS A N 1
ATOM 3042 C CA . LYS A 1 391 ? 3.342 12.369 -25.247 1.00 87.56 391 LYS A CA 1
ATOM 3043 C C . LYS A 1 391 ? 3.445 10.953 -25.810 1.00 87.56 391 LYS A C 1
ATOM 3045 O O . LYS A 1 391 ? 2.496 10.183 -25.718 1.00 87.56 391 LYS A O 1
ATOM 3050 N N . ALA A 1 392 ? 4.579 10.637 -26.430 1.00 86.25 392 ALA A N 1
ATOM 3051 C CA . ALA A 1 392 ? 4.851 9.313 -26.960 1.00 86.25 392 ALA A CA 1
ATOM 3052 C C . ALA A 1 392 ? 5.177 8.353 -25.814 1.00 86.25 392 ALA A C 1
ATOM 3054 O O . ALA A 1 392 ? 5.944 8.695 -24.914 1.00 86.25 392 ALA A O 1
ATOM 3055 N N . MET A 1 393 ? 4.590 7.160 -25.869 1.00 87.12 393 MET A N 1
ATOM 3056 C CA . MET A 1 393 ? 4.875 6.079 -24.934 1.00 87.12 393 MET A CA 1
ATOM 3057 C C . MET A 1 393 ? 6.355 5.680 -25.005 1.00 87.12 393 MET A C 1
ATOM 3059 O O . MET A 1 393 ? 6.869 5.477 -26.109 1.00 87.12 393 MET A O 1
ATOM 3063 N N . PRO A 1 394 ? 7.059 5.550 -23.864 1.00 88.69 394 PRO A N 1
ATOM 3064 C CA . PRO A 1 394 ? 8.413 5.027 -23.868 1.00 88.69 394 PRO A CA 1
ATOM 3065 C C . PRO A 1 394 ? 8.392 3.560 -24.300 1.00 88.69 394 PRO A C 1
ATOM 3067 O O . PRO A 1 394 ? 7.504 2.797 -23.919 1.00 88.69 394 PRO A O 1
ATOM 3070 N N . ARG A 1 395 ? 9.422 3.141 -25.041 1.00 85.06 395 ARG A N 1
ATOM 3071 C CA . ARG A 1 395 ? 9.582 1.743 -25.488 1.00 85.06 395 ARG A CA 1
ATOM 3072 C C . ARG A 1 395 ? 9.619 0.732 -24.334 1.00 85.06 395 ARG A C 1
ATOM 3074 O O . ARG A 1 395 ? 9.424 -0.452 -24.556 1.00 85.06 395 ARG A O 1
ATOM 3081 N N . GLY A 1 396 ? 9.909 1.186 -23.113 1.00 82.94 396 GLY A N 1
ATOM 3082 C CA . GLY A 1 396 ? 9.975 0.338 -21.924 1.00 82.94 396 GLY A CA 1
ATOM 3083 C C . GLY A 1 396 ? 11.311 -0.387 -21.741 1.00 82.94 396 GLY A C 1
ATOM 3084 O O . GLY A 1 396 ? 11.507 -1.059 -20.731 1.00 82.94 396 GLY A O 1
ATOM 3085 N N . TRP A 1 397 ? 12.266 -0.206 -22.655 1.00 78.56 397 TRP A N 1
ATOM 3086 C CA . TRP A 1 397 ? 13.619 -0.751 -22.564 1.00 78.56 397 TRP A CA 1
ATOM 3087 C C . TRP A 1 397 ? 14.641 0.124 -23.305 1.00 78.56 397 TRP A C 1
ATOM 3089 O O . TRP A 1 397 ? 14.283 0.975 -24.121 1.00 78.56 397 TRP A O 1
ATOM 3099 N N . THR A 1 398 ? 15.925 -0.092 -23.023 1.00 77.56 398 THR A N 1
ATOM 3100 C CA . THR A 1 398 ? 17.056 0.470 -23.771 1.00 77.56 398 THR A CA 1
ATOM 3101 C C . THR A 1 398 ? 18.105 -0.600 -24.071 1.00 77.56 398 THR A C 1
ATOM 3103 O O . THR A 1 398 ? 18.168 -1.635 -23.402 1.00 77.56 398 THR A O 1
ATOM 3106 N N . ILE A 1 399 ? 18.935 -0.355 -25.086 1.00 64.44 399 ILE A N 1
ATOM 3107 C CA . ILE A 1 399 ? 20.048 -1.242 -25.436 1.00 64.44 399 ILE A CA 1
ATOM 3108 C C . ILE A 1 399 ? 21.044 -1.216 -24.262 1.00 64.44 399 ILE A C 1
ATOM 3110 O O . ILE A 1 399 ? 21.473 -0.135 -23.853 1.00 64.44 399 ILE A O 1
ATOM 3114 N N . PRO A 1 400 ? 21.414 -2.372 -23.683 1.00 57.84 400 PRO A N 1
ATOM 3115 C CA . PRO A 1 400 ? 22.337 -2.401 -22.550 1.00 57.84 400 PRO A CA 1
ATOM 3116 C C . PRO A 1 400 ? 23.708 -1.864 -22.964 1.00 57.84 400 PRO A C 1
ATOM 3118 O O . PRO A 1 400 ? 24.261 -2.244 -23.997 1.00 57.84 400 PRO A O 1
ATOM 3121 N N . VAL A 1 401 ? 24.307 -1.055 -22.096 1.00 55.69 401 VAL A N 1
ATOM 3122 C CA . VAL A 1 401 ? 25.709 -0.642 -22.252 1.00 55.69 401 VAL A CA 1
ATOM 3123 C C . VAL A 1 401 ? 26.659 -1.744 -21.742 1.00 55.69 401 VAL A C 1
ATOM 3125 O O . VAL A 1 401 ? 27.786 -1.862 -22.215 1.00 55.69 401 VAL A O 1
ATOM 3128 N N . VAL A 1 402 ? 26.193 -2.606 -20.821 1.00 53.09 402 VAL A N 1
ATOM 3129 C CA . VAL A 1 402 ? 26.981 -3.670 -20.168 1.00 53.09 402 VAL A CA 1
ATOM 3130 C C . VAL A 1 402 ? 26.169 -4.977 -20.105 1.00 53.09 402 VAL A C 1
ATOM 3132 O O . VAL A 1 402 ? 25.043 -4.975 -19.613 1.00 53.09 402 VAL A O 1
ATOM 3135 N N . GLY A 1 403 ? 26.715 -6.098 -20.602 1.00 55.88 403 GLY A N 1
ATOM 3136 C CA . GLY A 1 403 ? 26.060 -7.420 -20.574 1.00 55.88 403 GLY A CA 1
ATOM 3137 C C . GLY A 1 403 ? 26.511 -8.386 -21.683 1.00 55.88 403 GLY A C 1
ATOM 3138 O O . GLY A 1 403 ? 27.318 -8.022 -22.536 1.00 55.88 403 GLY A O 1
ATOM 3139 N N . LYS A 1 404 ? 25.987 -9.626 -21.674 1.00 60.03 404 LYS A N 1
ATOM 3140 C CA . LYS A 1 404 ? 26.209 -10.626 -22.740 1.00 60.03 404 LYS A CA 1
ATOM 3141 C C . LYS A 1 404 ? 25.577 -10.133 -24.042 1.00 60.03 404 LYS A C 1
ATOM 3143 O O . LYS A 1 404 ? 24.368 -9.920 -24.092 1.00 60.03 404 LYS A O 1
ATOM 3148 N N . LYS A 1 405 ? 26.393 -9.977 -25.079 1.00 71.69 405 LYS A N 1
ATOM 3149 C CA . LYS A 1 405 ? 25.982 -9.527 -26.408 1.00 71.69 405 LYS A CA 1
ATOM 3150 C C . LYS A 1 405 ? 25.740 -10.736 -27.326 1.00 71.69 405 LYS A C 1
ATOM 3152 O O . LYS A 1 405 ? 26.425 -11.753 -27.227 1.00 71.69 405 LYS A O 1
ATOM 3157 N N . LEU A 1 406 ? 24.747 -10.644 -28.204 1.00 77.12 406 LEU A N 1
ATOM 3158 C CA . LEU A 1 406 ? 24.509 -11.576 -29.299 1.00 77.12 406 LEU A CA 1
ATOM 3159 C C . LEU A 1 406 ? 25.648 -11.429 -30.308 1.00 77.12 406 LEU A C 1
ATOM 3161 O O . LEU A 1 406 ? 25.763 -10.411 -30.988 1.00 77.12 406 LEU A O 1
ATOM 3165 N N . ARG A 1 407 ? 26.490 -12.457 -30.389 1.00 79.06 407 ARG A N 1
ATOM 3166 C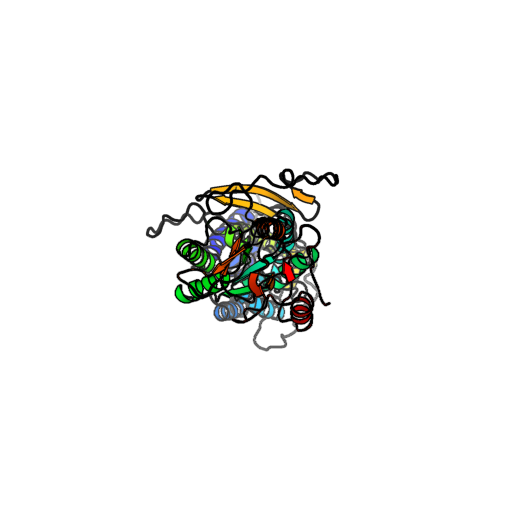 CA . ARG A 1 407 ? 27.644 -12.497 -31.288 1.00 79.06 407 ARG A CA 1
ATOM 3167 C C . ARG A 1 407 ? 27.164 -12.758 -32.711 1.00 79.06 407 ARG A C 1
ATOM 3169 O O . ARG A 1 407 ? 26.654 -13.846 -32.992 1.00 79.06 407 ARG A O 1
ATOM 3176 N N . ILE A 1 408 ? 27.285 -11.759 -33.581 1.00 83.19 408 ILE A N 1
ATOM 3177 C CA . ILE A 1 408 ? 26.827 -11.822 -34.974 1.00 83.19 408 ILE A CA 1
ATOM 3178 C C . ILE A 1 408 ? 28.027 -11.868 -35.921 1.00 83.19 408 ILE A C 1
ATOM 3180 O O . ILE A 1 408 ? 28.917 -11.027 -35.844 1.00 83.19 408 ILE A O 1
ATOM 3184 N N . GLY A 1 409 ? 28.068 -12.860 -36.806 1.00 81.88 409 GLY A N 1
ATOM 3185 C CA . GLY A 1 409 ? 29.128 -13.032 -37.793 1.00 81.88 409 GLY A CA 1
ATOM 3186 C C . GLY A 1 409 ? 28.894 -12.170 -39.020 1.00 81.88 409 GLY A C 1
ATOM 3187 O O . GLY A 1 409 ? 27.818 -12.221 -39.620 1.00 81.88 409 GLY A O 1
ATOM 3188 N N . ILE A 1 410 ? 29.908 -11.400 -39.405 1.00 82.81 410 ILE A N 1
ATOM 3189 C CA . ILE A 1 410 ? 29.841 -10.460 -40.524 1.00 82.81 410 ILE A CA 1
ATOM 3190 C C . ILE A 1 410 ? 30.956 -10.801 -41.520 1.00 82.81 410 ILE A C 1
ATOM 3192 O O . ILE A 1 410 ? 32.115 -10.451 -41.279 1.00 82.81 410 ILE A O 1
ATOM 3196 N N . PRO A 1 411 ? 30.639 -11.494 -42.628 1.00 77.81 411 PRO A N 1
ATOM 3197 C CA . PRO A 1 411 ? 31.621 -11.884 -43.625 1.00 77.81 411 PRO A CA 1
ATOM 3198 C C . PRO A 1 411 ? 32.095 -10.669 -44.425 1.00 77.81 411 PRO A C 1
ATOM 3200 O O . PRO A 1 411 ? 31.302 -9.941 -45.028 1.00 77.81 411 PRO A O 1
ATOM 3203 N N . VAL A 1 412 ? 33.410 -10.467 -44.465 1.00 74.31 412 VAL A N 1
ATOM 3204 C CA . VAL A 1 412 ? 34.038 -9.427 -45.282 1.00 74.31 412 VAL A CA 1
ATOM 3205 C C . VAL A 1 412 ? 34.175 -9.946 -46.710 1.00 74.31 412 VAL A C 1
ATOM 3207 O O . VAL A 1 412 ? 35.056 -10.750 -47.012 1.00 74.31 412 VAL A O 1
ATOM 3210 N N . LYS A 1 413 ? 33.294 -9.482 -47.603 1.00 70.50 413 LYS A N 1
ATOM 3211 C CA . LYS A 1 413 ? 33.303 -9.859 -49.021 1.00 70.50 413 LYS A CA 1
ATOM 3212 C C . LYS A 1 413 ? 33.582 -8.642 -49.915 1.00 70.50 413 LYS A C 1
ATOM 3214 O O . LYS A 1 413 ? 32.726 -7.759 -50.013 1.00 70.50 413 LYS A O 1
ATOM 3219 N N . PRO A 1 414 ? 34.743 -8.585 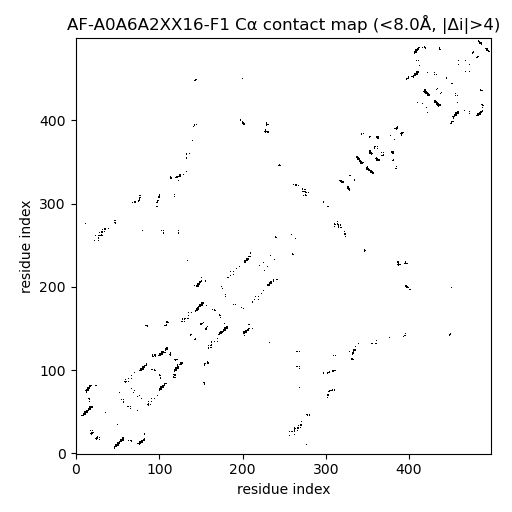-50.595 1.00 68.88 414 PRO A N 1
ATOM 3220 C CA . PRO A 1 414 ? 35.029 -7.535 -51.570 1.00 68.88 414 PRO A CA 1
ATOM 3221 C C . PRO A 1 414 ? 33.955 -7.477 -52.670 1.00 68.88 414 PRO A C 1
ATOM 3223 O O . PRO A 1 414 ? 33.489 -8.514 -53.141 1.00 68.88 414 PRO A O 1
ATOM 3226 N N . GLY A 1 415 ? 33.556 -6.267 -53.075 1.00 69.62 415 GLY A N 1
ATOM 3227 C CA . GLY A 1 415 ? 32.577 -6.039 -54.151 1.00 69.62 415 GLY A CA 1
ATOM 3228 C C . GLY A 1 415 ? 31.109 -5.900 -53.719 1.00 69.62 415 GLY A C 1
ATOM 3229 O O . GLY A 1 415 ? 30.281 -5.550 -54.552 1.00 69.62 415 GLY A O 1
ATOM 3230 N N . PHE A 1 416 ? 30.779 -6.099 -52.436 1.00 73.25 416 PHE A N 1
ATOM 3231 C CA . PHE A 1 416 ? 29.403 -6.002 -51.906 1.00 73.25 416 PHE A CA 1
ATOM 3232 C C . PHE A 1 416 ? 29.221 -4.881 -50.866 1.00 73.25 416 PHE A C 1
ATOM 3234 O O . PHE A 1 416 ? 28.316 -4.922 -50.032 1.00 73.25 416 PHE A O 1
ATOM 3241 N N . GLU A 1 417 ? 30.060 -3.845 -50.928 1.00 74.25 417 GLU A N 1
ATOM 3242 C CA . GLU A 1 417 ? 30.131 -2.788 -49.907 1.00 74.25 417 GLU A CA 1
ATOM 3243 C C . GLU A 1 417 ? 28.839 -1.970 -49.724 1.00 74.25 417 GLU A C 1
ATOM 3245 O O . GLU A 1 417 ? 28.676 -1.324 -48.693 1.00 74.25 417 GLU A O 1
ATOM 3250 N N . GLY A 1 418 ? 27.918 -1.984 -50.697 1.00 70.81 418 GLY A N 1
ATOM 3251 C CA . GLY A 1 418 ? 26.603 -1.343 -50.561 1.00 70.81 418 GLY A CA 1
ATOM 3252 C C . GLY A 1 418 ? 25.648 -2.081 -49.611 1.00 70.81 418 GLY A C 1
ATOM 3253 O O . GLY A 1 418 ? 24.789 -1.457 -48.991 1.00 70.81 418 GLY A O 1
ATOM 3254 N N . TYR A 1 419 ? 25.815 -3.397 -49.458 1.00 74.81 419 TYR A N 1
ATOM 3255 C CA . TYR A 1 419 ? 24.958 -4.239 -48.616 1.00 74.81 419 TYR A CA 1
ATOM 3256 C C . TYR A 1 419 ? 25.557 -4.467 -47.233 1.00 74.81 419 TYR A C 1
ATOM 3258 O O . TYR A 1 419 ? 24.834 -4.427 -46.237 1.00 74.81 419 TYR A O 1
ATOM 3266 N N . LEU A 1 420 ? 26.873 -4.678 -47.164 1.00 79.69 420 LEU A N 1
ATOM 3267 C CA . LEU A 1 420 ? 27.581 -4.911 -45.913 1.00 79.69 420 LEU A CA 1
ATOM 3268 C C . LEU A 1 420 ? 29.038 -4.466 -46.052 1.00 79.69 420 LEU A C 1
ATOM 3270 O O . LEU A 1 420 ? 29.783 -4.965 -46.896 1.00 79.69 420 LEU A O 1
ATOM 3274 N N . LYS A 1 421 ? 29.450 -3.523 -45.212 1.00 82.31 421 LYS A N 1
ATOM 3275 C CA . LYS A 1 421 ? 30.792 -2.956 -45.168 1.00 82.31 421 LYS A CA 1
ATOM 3276 C C . LYS A 1 421 ? 31.280 -2.936 -43.733 1.00 82.31 421 LYS A C 1
ATOM 3278 O O . LYS A 1 421 ? 30.597 -2.443 -42.843 1.00 82.31 421 LYS A O 1
ATOM 3283 N N . VAL A 1 422 ? 32.489 -3.444 -43.533 1.00 81.06 422 VAL A N 1
ATOM 3284 C CA . VAL A 1 422 ? 33.163 -3.447 -42.237 1.00 81.06 422 VAL A CA 1
ATOM 3285 C C . VAL A 1 422 ? 34.411 -2.591 -42.362 1.00 81.06 422 VAL A C 1
ATOM 3287 O O . VAL A 1 422 ? 35.258 -2.847 -43.218 1.00 81.06 422 VAL A O 1
ATOM 3290 N N . LYS A 1 423 ? 34.518 -1.557 -41.534 1.00 80.56 423 LYS A N 1
ATOM 3291 C CA . LYS A 1 423 ? 35.720 -0.730 -41.405 1.00 80.56 423 LYS A CA 1
ATOM 3292 C C . LYS A 1 423 ? 36.256 -0.862 -39.991 1.00 80.56 423 LYS A C 1
ATOM 3294 O O . LYS A 1 423 ? 35.475 -0.913 -39.053 1.00 80.56 423 LYS A O 1
ATOM 3299 N N . GLN A 1 424 ? 37.572 -0.896 -39.838 1.00 77.25 424 GLN A N 1
ATOM 3300 C CA . GLN A 1 424 ? 38.174 -0.727 -38.521 1.00 77.25 424 GLN A CA 1
ATOM 3301 C C . GLN A 1 424 ? 38.056 0.742 -38.115 1.00 77.25 424 GLN A C 1
ATOM 3303 O O . GLN A 1 424 ? 38.276 1.628 -38.949 1.00 77.25 424 GLN A O 1
ATOM 3308 N N . ASP A 1 425 ? 37.657 0.990 -36.873 1.00 74.94 425 ASP A N 1
ATOM 3309 C CA . ASP A 1 425 ? 37.679 2.330 -36.310 1.00 74.94 425 ASP A CA 1
ATOM 3310 C C . ASP A 1 425 ? 39.143 2.814 -36.237 1.00 74.94 425 ASP A C 1
ATOM 3312 O O . ASP A 1 425 ? 40.003 2.110 -35.712 1.00 74.94 425 ASP A O 1
ATOM 3316 N N . PRO A 1 426 ? 39.480 3.988 -36.794 1.00 73.75 426 PRO A N 1
ATOM 3317 C CA . PRO A 1 426 ? 40.840 4.518 -36.729 1.00 73.75 426 PRO A CA 1
ATOM 3318 C C . PRO A 1 426 ? 41.325 4.849 -35.306 1.00 73.75 426 PRO A C 1
ATOM 3320 O O . PRO A 1 426 ? 42.526 5.056 -35.126 1.00 73.75 426 PRO A O 1
ATOM 3323 N N . TYR A 1 427 ? 40.433 4.914 -34.312 1.00 76.00 427 TYR A N 1
ATOM 3324 C CA . TYR A 1 427 ? 40.750 5.294 -32.931 1.00 76.00 427 TYR A CA 1
ATOM 3325 C C . TYR A 1 427 ? 40.439 4.204 -31.892 1.00 76.00 427 TYR A C 1
ATOM 3327 O O . TYR A 1 427 ? 40.710 4.411 -30.708 1.00 76.00 427 TYR A O 1
ATOM 3335 N N . SER A 1 428 ? 39.890 3.056 -32.301 1.00 73.50 428 SER A N 1
ATOM 3336 C CA . SER A 1 428 ? 39.578 1.934 -31.409 1.00 73.50 428 SER A CA 1
ATOM 3337 C C . SER A 1 428 ? 39.805 0.579 -32.094 1.00 73.50 428 SER A C 1
ATOM 3339 O O . SER A 1 428 ? 39.872 0.486 -33.316 1.00 73.50 428 SER A O 1
ATOM 3341 N N . ASP A 1 429 ? 39.907 -0.500 -31.315 1.00 67.00 429 ASP A N 1
ATOM 3342 C CA . ASP A 1 429 ? 39.964 -1.868 -31.857 1.00 67.00 429 ASP A CA 1
ATOM 3343 C C . ASP A 1 429 ? 38.580 -2.391 -32.308 1.00 67.00 429 ASP A C 1
ATOM 3345 O O . ASP A 1 429 ? 38.426 -3.574 -32.627 1.00 67.00 429 ASP A O 1
ATOM 3349 N N . GLU A 1 430 ? 37.554 -1.531 -32.344 1.00 69.56 430 GLU A N 1
ATOM 3350 C CA . GLU A 1 430 ? 36.205 -1.894 -32.771 1.00 69.56 430 GLU A CA 1
ATOM 3351 C C . GLU A 1 430 ? 36.014 -1.781 -34.293 1.00 69.56 430 GLU A C 1
ATOM 3353 O O . GLU A 1 430 ? 36.710 -1.059 -35.013 1.00 69.56 430 GLU A O 1
ATOM 3358 N N . PHE A 1 431 ? 35.026 -2.520 -34.804 1.00 75.94 431 PHE A N 1
ATOM 3359 C CA . PHE A 1 431 ? 34.642 -2.485 -36.211 1.00 75.94 431 PHE A CA 1
ATOM 3360 C C . PHE A 1 431 ? 33.340 -1.710 -36.400 1.00 75.94 431 PHE A C 1
ATOM 3362 O O . PHE A 1 431 ? 32.315 -2.019 -35.795 1.00 75.94 431 PHE A O 1
ATOM 3369 N N . ILE A 1 432 ? 33.359 -0.747 -37.316 1.00 79.81 432 ILE A N 1
ATOM 3370 C CA . ILE A 1 432 ? 32.181 -0.023 -37.777 1.00 79.81 432 ILE A CA 1
ATOM 3371 C C . ILE A 1 432 ? 31.551 -0.815 -38.922 1.00 79.81 432 ILE A C 1
ATOM 3373 O O . ILE A 1 432 ? 32.161 -1.002 -39.979 1.00 79.81 432 ILE A O 1
ATOM 3377 N N . VAL A 1 433 ? 30.312 -1.259 -38.711 1.00 83.94 433 VAL A N 1
ATOM 3378 C CA . VAL A 1 433 ? 29.510 -1.982 -39.703 1.00 83.94 433 VAL A CA 1
ATOM 3379 C C . VAL A 1 433 ? 28.488 -1.031 -40.319 1.00 83.94 433 VAL A C 1
ATOM 3381 O O . VAL A 1 433 ? 27.729 -0.376 -39.602 1.00 83.94 433 VAL A O 1
ATOM 3384 N N . THR A 1 434 ? 28.445 -0.962 -41.645 1.00 84.50 434 THR A N 1
ATOM 3385 C CA . THR A 1 434 ? 27.466 -0.174 -42.410 1.00 84.50 434 THR A CA 1
ATOM 3386 C C . THR A 1 434 ? 26.954 -0.955 -43.622 1.00 84.50 434 THR A C 1
ATOM 3388 O O . THR A 1 434 ? 27.556 -1.952 -44.012 1.00 84.50 434 THR A O 1
ATOM 3391 N N . GLY A 1 435 ? 25.841 -0.526 -44.221 1.00 83.94 435 GLY A N 1
ATOM 3392 C CA . GLY A 1 435 ? 25.282 -1.125 -45.439 1.00 83.94 435 GLY A CA 1
ATOM 3393 C C . GLY A 1 435 ? 23.828 -1.564 -45.278 1.00 83.94 435 GLY A C 1
ATOM 3394 O O . GLY A 1 435 ? 23.349 -1.767 -44.161 1.00 83.94 435 GLY A O 1
ATOM 3395 N N . PHE A 1 436 ? 23.136 -1.729 -46.408 1.00 82.44 436 PHE A N 1
ATOM 3396 C CA . PHE A 1 436 ? 21.690 -1.972 -46.452 1.00 82.44 436 PHE A CA 1
ATOM 3397 C C . PHE A 1 436 ? 21.234 -3.150 -45.575 1.00 82.44 436 PHE A C 1
ATOM 3399 O O . PHE A 1 436 ? 20.294 -3.007 -44.798 1.00 82.44 436 PHE A O 1
ATOM 3406 N N . SER A 1 437 ? 21.919 -4.299 -45.638 1.00 81.00 437 SER A N 1
ATOM 3407 C CA . SER A 1 437 ? 21.542 -5.490 -44.861 1.00 81.00 437 SER A CA 1
ATOM 3408 C C . SER A 1 437 ? 21.677 -5.266 -43.353 1.00 81.00 437 SER A C 1
ATOM 3410 O O . SER A 1 437 ? 20.884 -5.794 -42.574 1.00 81.00 437 SER A O 1
ATOM 3412 N N . TYR A 1 438 ? 22.662 -4.468 -42.929 1.00 82.69 438 TYR A N 1
ATOM 3413 C CA . TYR A 1 438 ? 22.850 -4.121 -41.521 1.00 82.69 438 TYR A CA 1
ATOM 3414 C C . TYR A 1 438 ? 21.813 -3.101 -41.038 1.00 82.69 438 TYR A C 1
ATOM 3416 O O . TYR A 1 438 ? 21.347 -3.190 -39.903 1.00 82.69 438 TYR A O 1
ATOM 3424 N N . ASP A 1 439 ? 21.418 -2.160 -41.895 1.00 83.31 439 ASP A N 1
ATOM 3425 C CA . ASP A 1 439 ? 20.371 -1.189 -41.577 1.00 83.31 439 ASP A CA 1
ATOM 3426 C C . ASP A 1 439 ? 19.002 -1.870 -41.443 1.00 83.31 439 ASP A C 1
ATOM 3428 O O . ASP A 1 439 ? 18.347 -1.694 -40.419 1.00 83.31 439 ASP A O 1
ATOM 3432 N N . VAL A 1 440 ? 18.627 -2.751 -42.379 1.00 83.50 440 VAL A N 1
ATOM 3433 C CA . VAL A 1 440 ? 17.402 -3.571 -42.273 1.00 83.50 440 VAL A CA 1
ATOM 3434 C C . VAL A 1 440 ? 17.413 -4.432 -41.008 1.00 83.50 440 VAL A C 1
ATOM 3436 O O . VAL A 1 440 ? 16.398 -4.533 -40.322 1.00 83.50 440 VAL A O 1
ATOM 3439 N N . PHE A 1 441 ? 18.555 -5.032 -40.661 1.00 83.44 441 PHE A N 1
ATOM 3440 C CA . PHE A 1 441 ? 18.683 -5.810 -39.429 1.00 83.44 441 PHE A CA 1
ATOM 3441 C C . PHE A 1 441 ? 18.472 -4.955 -38.171 1.00 83.44 441 PHE A C 1
ATOM 3443 O O . PHE A 1 441 ? 17.741 -5.369 -37.274 1.00 83.44 441 PHE A O 1
ATOM 3450 N N . LYS A 1 442 ? 19.058 -3.752 -38.104 1.00 81.75 442 LYS A N 1
ATOM 3451 C CA . LYS A 1 442 ? 18.833 -2.815 -36.989 1.00 81.75 442 LYS A CA 1
ATOM 3452 C C . LYS A 1 442 ? 17.368 -2.389 -36.887 1.00 81.75 442 LYS A C 1
ATOM 3454 O O . LYS A 1 442 ? 16.853 -2.330 -35.774 1.00 81.75 442 LYS A O 1
ATOM 3459 N N . GLU A 1 443 ? 16.699 -2.145 -38.013 1.00 83.38 443 GLU A N 1
ATOM 3460 C CA . GLU A 1 443 ? 15.264 -1.834 -38.032 1.00 83.38 443 GLU A CA 1
ATOM 3461 C C . GLU A 1 443 ? 14.420 -3.020 -37.544 1.00 83.38 443 GLU A C 1
ATOM 3463 O O . GLU A 1 443 ? 13.548 -2.846 -36.698 1.00 83.38 443 GLU A O 1
ATOM 3468 N N . ALA A 1 444 ? 14.726 -4.247 -37.976 1.00 82.31 444 ALA A N 1
ATOM 3469 C CA . ALA A 1 444 ? 14.042 -5.446 -37.487 1.00 82.31 444 ALA A CA 1
ATOM 3470 C C . ALA A 1 444 ? 14.220 -5.639 -35.970 1.00 82.31 444 ALA A C 1
ATOM 3472 O O . ALA A 1 444 ? 13.263 -5.966 -35.272 1.00 82.31 444 ALA A O 1
ATOM 3473 N N . LEU A 1 445 ? 15.421 -5.387 -35.438 1.00 76.25 445 LEU A N 1
ATOM 3474 C CA . LEU A 1 445 ? 15.663 -5.405 -33.993 1.00 76.25 445 LEU A CA 1
ATOM 3475 C C . LEU A 1 445 ? 14.920 -4.289 -33.256 1.00 76.25 445 LEU A C 1
ATOM 3477 O O . LEU A 1 445 ? 14.494 -4.493 -32.122 1.00 76.25 445 LEU A O 1
ATOM 3481 N N . ALA A 1 446 ? 14.749 -3.122 -33.880 1.00 74.50 446 ALA A N 1
ATOM 3482 C CA . ALA A 1 446 ? 13.995 -2.014 -33.301 1.00 74.50 446 ALA A CA 1
ATOM 3483 C C . ALA A 1 446 ? 12.490 -2.311 -33.177 1.00 74.50 446 ALA A C 1
ATOM 3485 O O . ALA A 1 446 ? 11.821 -1.649 -32.384 1.00 74.50 446 ALA A O 1
ATOM 3486 N N . LEU A 1 447 ? 11.978 -3.298 -33.922 1.00 77.44 447 LEU A N 1
ATOM 3487 C CA . LEU A 1 447 ? 10.603 -3.797 -33.824 1.00 77.44 447 LEU A CA 1
ATOM 3488 C C . LEU A 1 447 ? 10.421 -4.876 -32.747 1.00 77.44 447 LEU A C 1
ATOM 3490 O O . LEU A 1 447 ? 9.285 -5.253 -32.460 1.00 77.44 447 LEU A O 1
ATOM 3494 N N . LEU A 1 448 ? 11.502 -5.404 -32.164 1.00 71.00 448 LEU A N 1
ATOM 3495 C CA . LEU A 1 448 ? 11.379 -6.431 -31.136 1.00 71.00 448 LEU A CA 1
ATOM 3496 C C . LEU A 1 448 ? 10.845 -5.835 -29.823 1.00 71.00 448 LEU A C 1
ATOM 3498 O O . LEU A 1 448 ? 11.273 -4.754 -29.409 1.00 71.00 448 LEU A O 1
ATOM 3502 N N . PRO A 1 449 ? 9.980 -6.572 -29.102 1.00 61.16 449 PRO A N 1
ATOM 3503 C CA . PRO A 1 449 ? 9.456 -6.134 -27.808 1.00 61.16 449 PRO A CA 1
ATOM 3504 C C . PRO A 1 449 ? 10.493 -6.179 -26.669 1.00 61.16 449 PRO A C 1
ATOM 3506 O O . PRO A 1 449 ? 10.178 -5.842 -25.529 1.00 61.16 449 PRO A O 1
ATOM 3509 N N . PHE A 1 450 ? 11.727 -6.607 -26.952 1.00 60.78 450 PHE A N 1
ATOM 3510 C CA . PHE A 1 450 ? 12.815 -6.747 -25.987 1.00 60.78 450 PHE A CA 1
ATOM 3511 C C . PHE A 1 450 ? 14.174 -6.446 -26.635 1.00 60.78 450 PHE A C 1
ATOM 3513 O O . PHE A 1 450 ? 14.356 -6.588 -27.845 1.00 60.78 450 PHE A O 1
ATOM 3520 N N . ALA A 1 451 ? 15.155 -6.053 -25.819 1.00 61.81 451 ALA A N 1
ATOM 3521 C CA . ALA A 1 451 ? 16.477 -5.679 -26.307 1.00 61.81 451 ALA A CA 1
ATOM 3522 C C . ALA A 1 451 ? 17.322 -6.905 -26.693 1.00 61.81 451 ALA A C 1
ATOM 3524 O O . ALA A 1 451 ? 17.483 -7.846 -25.914 1.00 61.81 451 ALA A O 1
ATOM 3525 N N . VAL A 1 452 ? 17.961 -6.843 -27.863 1.00 71.50 452 VAL A N 1
ATOM 3526 C CA . VAL A 1 452 ? 18.959 -7.826 -28.308 1.00 71.50 452 VAL A CA 1
ATOM 3527 C C . VAL A 1 452 ? 20.306 -7.113 -28.467 1.00 71.50 452 VAL A C 1
ATOM 3529 O O . VAL A 1 452 ? 20.563 -6.516 -29.513 1.00 71.50 452 VAL A O 1
ATOM 3532 N N . PRO A 1 453 ? 21.174 -7.099 -27.437 1.00 69.81 453 PRO A N 1
ATOM 3533 C CA . PRO A 1 453 ? 22.497 -6.491 -27.558 1.00 69.81 453 PRO A CA 1
ATOM 3534 C C . PRO A 1 453 ? 23.329 -7.209 -28.612 1.00 69.81 453 PRO A C 1
ATOM 3536 O O . PRO A 1 453 ? 23.285 -8.429 -28.663 1.00 69.81 453 PRO A O 1
ATOM 3539 N N . LEU A 1 454 ? 24.120 -6.489 -29.405 1.00 76.94 454 LEU A N 1
ATOM 3540 C CA . LEU A 1 454 ? 24.906 -7.069 -30.498 1.00 76.94 454 LEU A CA 1
ATOM 3541 C C . LEU A 1 454 ? 26.410 -6.938 -30.255 1.00 76.94 454 LEU A C 1
ATOM 3543 O O . LEU A 1 454 ? 26.888 -5.898 -29.807 1.00 76.94 454 LEU A O 1
ATOM 3547 N N . GLU A 1 455 ? 27.153 -7.983 -30.599 1.00 80.94 455 GLU A N 1
ATOM 3548 C CA . GLU A 1 455 ? 28.610 -7.989 -30.742 1.00 80.94 455 GLU A CA 1
ATOM 3549 C C . GLU A 1 455 ? 28.919 -8.407 -32.183 1.00 80.94 455 GLU A C 1
ATOM 3551 O O . GLU A 1 455 ? 28.893 -9.600 -32.496 1.00 80.94 455 GLU A O 1
ATOM 3556 N N . PRO A 1 456 ? 29.133 -7.440 -33.090 1.00 81.19 456 PRO A N 1
ATOM 3557 C CA . PRO A 1 456 ? 29.515 -7.736 -34.458 1.00 81.19 456 PRO A CA 1
ATOM 3558 C C . PRO A 1 456 ? 30.945 -8.269 -34.510 1.00 81.19 456 PRO A C 1
ATOM 3560 O O . PRO A 1 456 ? 31.893 -7.601 -34.106 1.00 81.19 456 PRO A O 1
ATOM 3563 N N . ILE A 1 457 ? 31.095 -9.478 -35.039 1.00 81.06 457 ILE A N 1
ATOM 3564 C CA . ILE A 1 457 ? 32.372 -10.165 -35.201 1.00 81.06 457 ILE A CA 1
ATOM 3565 C C . ILE A 1 457 ? 32.674 -10.234 -36.688 1.00 81.06 457 ILE A C 1
ATOM 3567 O O . ILE A 1 457 ? 31.946 -10.864 -37.461 1.00 81.06 457 ILE A O 1
ATOM 3571 N N . ARG A 1 458 ? 33.766 -9.580 -37.095 1.00 79.12 458 ARG A N 1
ATOM 3572 C CA . ARG A 1 458 ? 34.264 -9.694 -38.466 1.00 79.12 458 ARG A CA 1
ATOM 3573 C C . ARG A 1 458 ? 34.656 -11.145 -38.752 1.00 79.12 458 ARG A C 1
ATOM 3575 O O . ARG A 1 458 ? 35.295 -11.793 -37.922 1.00 79.12 458 ARG A O 1
ATOM 3582 N N . PHE A 1 459 ? 34.316 -11.626 -39.938 1.00 74.38 459 PHE A N 1
ATOM 3583 C CA . PHE A 1 459 ? 34.720 -12.935 -40.429 1.00 74.38 459 PHE A CA 1
ATOM 3584 C C . PHE A 1 459 ? 35.468 -12.791 -41.769 1.00 74.38 459 PHE A C 1
ATOM 3586 O O . PHE A 1 459 ? 34.992 -12.043 -42.630 1.00 74.38 459 PHE A O 1
ATOM 3593 N N . PRO A 1 460 ? 36.607 -13.483 -41.987 1.00 68.88 460 PRO A N 1
ATOM 3594 C CA . PRO A 1 460 ? 37.238 -14.492 -41.122 1.00 68.88 460 PRO A CA 1
ATOM 3595 C C . PRO A 1 460 ? 37.833 -13.923 -39.823 1.00 68.88 460 PRO A C 1
ATOM 3597 O O . PRO A 1 460 ? 38.277 -12.774 -39.768 1.00 68.88 460 PRO A O 1
ATOM 3600 N N . ILE A 1 461 ? 37.827 -14.737 -38.763 1.00 62.47 461 ILE A N 1
ATOM 3601 C CA . ILE A 1 461 ? 38.370 -14.381 -37.445 1.00 62.47 461 ILE A CA 1
ATOM 3602 C C . ILE A 1 461 ? 39.902 -14.515 -37.501 1.00 62.47 461 ILE A C 1
ATOM 3604 O O . ILE A 1 461 ? 40.434 -15.617 -37.580 1.00 62.47 461 ILE A O 1
ATOM 3608 N N . GLY A 1 462 ? 40.627 -13.391 -37.494 1.00 60.38 462 GLY A N 1
ATOM 3609 C CA . GLY A 1 462 ? 42.097 -13.351 -37.549 1.00 60.38 462 GLY A CA 1
ATOM 3610 C C . GLY A 1 462 ? 42.647 -12.299 -38.520 1.00 60.38 462 GLY A C 1
ATOM 3611 O O . GLY A 1 462 ? 41.900 -11.452 -39.008 1.00 60.38 462 GLY A O 1
ATOM 3612 N N . ASN A 1 463 ? 43.961 -12.333 -38.777 1.00 53.00 463 ASN A N 1
ATOM 3613 C CA . ASN A 1 463 ? 44.672 -11.451 -39.725 1.00 53.00 463 ASN A CA 1
ATOM 3614 C C . ASN A 1 463 ? 45.036 -12.154 -41.051 1.00 53.00 463 ASN A C 1
ATOM 3616 O O . ASN A 1 463 ? 45.842 -11.635 -41.822 1.00 53.00 463 ASN A O 1
ATOM 3620 N N . ASN A 1 464 ? 44.476 -13.338 -41.324 1.00 48.78 464 ASN A N 1
ATOM 3621 C CA . ASN A 1 464 ? 44.783 -14.069 -42.553 1.00 48.78 464 ASN A CA 1
ATOM 3622 C C . ASN A 1 464 ? 44.130 -13.416 -43.778 1.00 48.78 464 ASN A C 1
ATOM 3624 O O . ASN A 1 464 ? 42.966 -13.030 -43.763 1.00 48.78 464 ASN A O 1
ATOM 3628 N N . THR A 1 465 ? 44.906 -13.332 -44.856 1.00 49.28 465 THR A N 1
ATOM 3629 C CA . THR A 1 465 ? 44.552 -12.736 -46.153 1.00 49.28 465 THR A CA 1
ATOM 3630 C C . THR A 1 465 ? 43.653 -13.622 -47.024 1.00 49.28 465 THR A C 1
ATOM 3632 O O . THR A 1 465 ? 43.259 -13.206 -48.113 1.00 49.28 465 THR A O 1
ATOM 3635 N N . SER A 1 466 ? 43.303 -14.830 -46.574 1.00 57.16 466 SER A N 1
ATOM 3636 C CA . SER A 1 466 ? 42.301 -15.675 -47.226 1.00 57.16 466 SER A CA 1
ATOM 3637 C C . SER A 1 466 ? 40.903 -15.179 -46.865 1.00 57.16 466 SER A C 1
ATOM 3639 O O . SER A 1 466 ? 40.566 -15.104 -45.687 1.00 57.16 466 SER A O 1
ATOM 3641 N N . SER A 1 467 ? 40.072 -14.872 -47.860 1.00 57.56 467 SER A N 1
ATOM 3642 C CA . SER A 1 467 ? 38.632 -14.692 -47.653 1.00 57.56 467 SER A CA 1
ATOM 3643 C C . SER A 1 467 ? 38.082 -16.022 -47.132 1.00 57.56 467 SER A C 1
ATOM 3645 O O . SER A 1 467 ? 38.021 -16.986 -47.889 1.00 57.56 467 SER A O 1
ATOM 3647 N N . GLY A 1 468 ? 37.789 -16.107 -45.828 1.00 65.44 468 GLY A N 1
ATOM 3648 C CA . GLY A 1 468 ? 37.290 -17.336 -45.201 1.00 65.44 468 GLY A CA 1
ATOM 3649 C C . GLY A 1 468 ? 36.087 -17.906 -45.950 1.00 65.44 468 GLY A C 1
ATOM 3650 O O . GLY A 1 468 ? 35.330 -17.165 -46.590 1.00 65.44 468 GLY A O 1
ATOM 3651 N N . THR A 1 469 ? 35.918 -19.223 -45.906 1.00 74.00 469 THR A N 1
ATOM 3652 C CA . THR A 1 469 ? 34.846 -19.894 -46.655 1.00 74.00 469 THR A CA 1
ATOM 3653 C C . THR A 1 469 ? 33.499 -19.775 -45.936 1.00 74.00 469 THR A C 1
ATOM 3655 O O . THR A 1 469 ? 33.425 -19.538 -44.730 1.00 74.00 469 THR A O 1
ATOM 3658 N N . TYR A 1 470 ? 32.397 -19.933 -46.676 1.00 72.06 470 TYR A N 1
ATOM 3659 C CA . TYR A 1 470 ? 31.061 -19.959 -46.068 1.00 72.06 470 TYR A CA 1
ATOM 3660 C C . TYR A 1 470 ? 30.895 -21.158 -45.115 1.00 72.06 470 TYR A C 1
ATOM 3662 O O . TYR A 1 470 ? 30.257 -21.026 -44.075 1.00 72.06 470 TYR A O 1
ATOM 3670 N N . ASP A 1 471 ? 31.541 -22.288 -45.417 1.00 75.69 471 ASP A N 1
ATOM 3671 C CA . ASP A 1 471 ? 31.537 -23.476 -44.557 1.00 75.69 471 ASP A CA 1
ATOM 3672 C C . ASP A 1 471 ? 32.243 -23.221 -43.217 1.00 75.69 471 ASP A C 1
ATOM 3674 O O . ASP A 1 471 ? 31.749 -23.641 -42.172 1.00 75.69 471 ASP A O 1
ATOM 3678 N N . GLU A 1 472 ? 33.351 -22.474 -43.217 1.00 75.94 472 GLU A N 1
ATOM 3679 C CA . GLU A 1 472 ? 34.028 -22.042 -41.986 1.00 75.94 472 GLU A CA 1
ATOM 3680 C C . GLU A 1 472 ? 33.137 -21.111 -41.148 1.00 75.94 472 GLU A C 1
ATOM 3682 O O . GLU A 1 472 ? 33.057 -21.260 -39.931 1.00 75.94 472 GLU A O 1
ATOM 3687 N N . LEU A 1 473 ? 32.402 -20.194 -41.785 1.00 75.62 473 LEU A N 1
ATOM 3688 C CA . LEU A 1 473 ? 31.460 -19.304 -41.098 1.00 75.62 473 LEU A CA 1
ATOM 3689 C C . LEU A 1 473 ? 30.303 -20.078 -40.445 1.00 75.62 473 LEU A C 1
ATOM 3691 O O . LEU A 1 473 ? 29.912 -19.773 -39.318 1.00 75.62 473 LEU A O 1
ATOM 3695 N N . LEU A 1 474 ? 29.765 -21.091 -41.129 1.00 75.50 474 LEU A N 1
ATOM 3696 C CA . LEU A 1 474 ? 28.741 -21.979 -40.569 1.00 75.50 474 LEU A CA 1
ATOM 3697 C C . LEU A 1 474 ? 29.297 -22.872 -39.455 1.00 75.50 474 LEU A C 1
ATOM 3699 O O . LEU A 1 474 ? 28.591 -23.177 -38.490 1.00 75.50 474 LEU A O 1
ATOM 3703 N N . TYR A 1 475 ? 30.564 -23.271 -39.549 1.00 78.88 475 TYR A N 1
ATOM 3704 C CA . TYR A 1 475 ? 31.231 -24.030 -38.499 1.00 78.88 475 TYR A CA 1
ATOM 3705 C C . TYR A 1 475 ? 31.354 -23.220 -37.196 1.00 78.88 475 TYR A C 1
ATOM 3707 O O . TYR A 1 475 ? 31.101 -23.762 -36.122 1.00 78.88 475 TYR A O 1
ATOM 3715 N N . GLU A 1 476 ? 31.616 -21.912 -37.270 1.00 78.31 476 GLU A N 1
ATOM 3716 C CA . GLU A 1 476 ? 31.622 -21.014 -36.100 1.00 78.31 476 GLU A CA 1
ATOM 3717 C C . GLU A 1 476 ? 30.243 -20.882 -35.424 1.00 78.31 476 GLU A C 1
ATOM 3719 O O . GLU A 1 476 ? 30.149 -20.724 -34.202 1.00 78.31 476 GLU A O 1
ATOM 3724 N N . VAL A 1 477 ? 29.157 -20.988 -36.196 1.00 78.62 477 VAL A N 1
ATOM 3725 C CA . VAL A 1 477 ? 27.790 -21.066 -35.653 1.00 78.62 477 VAL A CA 1
ATOM 3726 C C . VAL A 1 477 ? 27.581 -22.392 -34.924 1.00 78.62 477 VAL A C 1
ATOM 3728 O O . VAL A 1 477 ? 27.100 -22.405 -33.792 1.00 78.62 477 VAL A O 1
ATOM 3731 N N . LYS A 1 478 ? 28.012 -23.508 -35.526 1.00 77.69 478 LYS A N 1
ATOM 3732 C CA . LYS A 1 478 ? 27.944 -24.844 -34.911 1.00 77.69 478 LYS A CA 1
ATOM 3733 C C . LYS A 1 478 ? 28.745 -24.932 -33.606 1.00 77.69 478 LYS A C 1
ATOM 3735 O O . LYS A 1 478 ? 28.336 -25.627 -32.680 1.00 77.69 478 LYS A O 1
ATOM 3740 N N . LEU A 1 479 ? 29.871 -24.227 -33.513 1.00 78.12 479 LEU A N 1
ATOM 3741 C CA . LEU A 1 479 ? 30.677 -24.122 -32.292 1.00 78.12 479 LEU A CA 1
ATOM 3742 C C . LEU A 1 479 ? 30.092 -23.151 -31.250 1.00 78.12 479 LEU A C 1
ATOM 3744 O O . LEU A 1 479 ? 30.695 -22.962 -30.194 1.00 78.12 479 LEU A O 1
ATOM 3748 N N . GLN A 1 480 ? 28.940 -22.529 -31.528 1.00 72.88 480 GLN A N 1
ATOM 3749 C CA . GLN A 1 480 ? 28.289 -21.513 -30.691 1.00 72.88 480 GLN A CA 1
ATOM 3750 C C . GLN A 1 480 ? 29.161 -20.273 -30.418 1.00 72.88 480 GLN A C 1
ATOM 3752 O O . GLN A 1 480 ? 28.903 -19.509 -29.481 1.00 72.88 480 GLN A O 1
ATOM 3757 N N . VAL A 1 481 ? 30.183 -20.045 -31.250 1.00 74.19 481 VAL A N 1
ATOM 3758 C CA . VAL A 1 481 ? 31.027 -18.842 -31.216 1.00 74.19 481 VAL A CA 1
ATOM 3759 C C . VAL A 1 481 ? 30.248 -17.652 -31.774 1.00 74.19 481 VAL A C 1
ATOM 3761 O O . VAL A 1 481 ? 30.334 -16.549 -31.225 1.00 74.19 481 VAL A O 1
ATOM 3764 N N . LEU A 1 482 ? 29.450 -17.901 -32.815 1.00 76.50 482 LEU A N 1
ATOM 3765 C CA . LEU A 1 482 ? 28.469 -16.993 -33.404 1.00 76.50 482 LEU A CA 1
ATOM 3766 C C . LEU A 1 482 ? 27.056 -17.536 -33.166 1.00 76.50 482 LEU A C 1
ATOM 3768 O O . LEU A 1 482 ? 26.848 -18.745 -33.149 1.00 76.50 482 LEU A O 1
ATOM 3772 N N . ARG A 1 483 ? 26.071 -16.649 -33.008 1.00 74.06 483 ARG A N 1
ATOM 3773 C CA . ARG A 1 483 ? 24.649 -17.027 -32.883 1.00 74.06 483 ARG A CA 1
ATOM 3774 C C . ARG A 1 483 ? 23.788 -16.605 -34.070 1.00 74.06 483 ARG A C 1
ATOM 3776 O O . ARG A 1 483 ? 22.654 -17.045 -34.190 1.00 74.06 483 ARG A O 1
ATOM 3783 N N . LEU A 1 484 ? 24.299 -15.726 -34.926 1.00 78.25 484 LEU A N 1
ATOM 3784 C CA . LEU A 1 484 ? 23.601 -15.236 -36.113 1.00 78.25 484 LEU A CA 1
ATOM 3785 C C . LEU A 1 484 ? 24.636 -14.796 -37.148 1.00 78.25 484 LEU A C 1
ATOM 3787 O O . LEU A 1 484 ? 25.720 -14.353 -36.773 1.00 78.25 484 LEU A O 1
ATOM 3791 N N . VAL A 1 485 ? 24.316 -14.903 -38.437 1.00 78.31 485 VAL A N 1
ATOM 3792 C CA . VAL A 1 485 ? 25.189 -14.461 -39.534 1.00 78.31 485 VAL A CA 1
ATOM 3793 C C . VAL A 1 485 ? 24.435 -13.485 -40.434 1.00 78.31 485 VAL A C 1
ATOM 3795 O O . VAL A 1 485 ? 23.320 -13.773 -40.869 1.00 78.31 485 VAL A O 1
ATOM 3798 N N . LEU A 1 486 ? 25.050 -12.340 -40.739 1.00 75.94 486 LEU A N 1
ATOM 3799 C CA . LEU A 1 486 ? 24.504 -11.349 -41.671 1.00 75.94 486 LEU A CA 1
ATOM 3800 C C . LEU A 1 486 ? 25.128 -11.527 -43.056 1.00 75.94 486 LEU A C 1
ATOM 3802 O O . LEU A 1 486 ? 26.325 -11.324 -43.225 1.00 75.94 486 LEU A O 1
ATOM 3806 N N . ASN A 1 487 ? 24.329 -11.903 -44.056 1.00 71.44 487 ASN A N 1
ATOM 3807 C CA . ASN A 1 487 ? 24.825 -12.165 -45.408 1.00 71.44 487 ASN A CA 1
ATOM 3808 C C . ASN A 1 487 ? 24.700 -10.914 -46.313 1.00 71.44 487 ASN A C 1
ATOM 3810 O O . ASN A 1 487 ? 23.649 -10.269 -46.316 1.00 71.44 487 ASN A O 1
ATOM 3814 N N . PRO A 1 488 ? 25.738 -10.558 -47.098 1.00 63.56 488 PRO A N 1
ATOM 3815 C CA . PRO A 1 488 ? 25.668 -9.478 -48.088 1.00 63.56 488 PRO A CA 1
ATOM 3816 C C . PRO A 1 488 ? 24.805 -9.788 -49.326 1.00 63.56 488 PRO A C 1
ATOM 3818 O O . PRO A 1 488 ? 24.470 -8.863 -50.062 1.00 63.56 488 PRO A O 1
ATOM 3821 N N . ASN A 1 489 ? 24.450 -11.050 -49.587 1.00 60.50 489 ASN A N 1
ATOM 3822 C CA . ASN A 1 489 ? 23.533 -11.399 -50.674 1.00 60.50 489 ASN A CA 1
ATOM 3823 C C . ASN A 1 489 ? 22.077 -11.249 -50.195 1.00 60.50 489 ASN A C 1
ATOM 3825 O O . ASN A 1 489 ? 21.709 -11.833 -49.179 1.00 60.50 489 ASN A O 1
ATOM 3829 N N . LEU A 1 490 ? 21.255 -10.519 -50.958 1.00 49.25 490 LEU A N 1
ATOM 3830 C CA . LEU A 1 490 ? 19.835 -10.187 -50.717 1.00 49.25 490 LEU A CA 1
ATOM 3831 C C . LEU A 1 490 ? 18.881 -11.363 -50.400 1.00 49.25 490 LEU A C 1
ATOM 3833 O O . LEU A 1 490 ? 17.702 -11.119 -50.168 1.00 49.25 490 LEU A O 1
ATOM 3837 N N . GLU A 1 491 ? 19.343 -12.615 -50.397 1.00 44.72 491 GLU A N 1
ATOM 3838 C CA . GLU A 1 491 ? 18.463 -13.788 -50.365 1.00 44.72 491 GLU A CA 1
ATOM 3839 C C . GLU A 1 491 ? 18.321 -14.497 -49.013 1.00 44.72 491 GLU A C 1
ATOM 3841 O O . GLU A 1 491 ? 17.318 -15.176 -48.843 1.00 44.72 491 GLU A O 1
ATOM 3846 N N . CYS A 1 492 ? 19.197 -14.329 -48.012 1.00 45.19 492 CYS A N 1
ATOM 3847 C CA . CYS A 1 492 ? 19.022 -15.073 -46.750 1.00 45.19 492 CYS A CA 1
ATOM 3848 C C . CYS A 1 492 ? 19.563 -14.342 -45.509 1.00 45.19 492 CYS A C 1
ATOM 3850 O O . CYS A 1 492 ? 20.767 -14.365 -45.243 1.00 45.19 492 CYS A O 1
ATOM 3852 N N . PHE A 1 493 ? 18.669 -13.828 -44.655 1.00 50.53 493 PHE A N 1
ATOM 3853 C CA . PHE A 1 493 ? 18.936 -13.781 -43.213 1.00 50.53 493 PHE A CA 1
ATOM 3854 C C . PHE A 1 493 ? 18.923 -15.227 -42.706 1.00 50.53 493 PHE A C 1
ATOM 3856 O O . PHE A 1 493 ? 17.861 -15.812 -42.517 1.00 50.53 493 PHE A O 1
ATOM 3863 N N . SER A 1 494 ? 20.093 -15.846 -42.549 1.00 49.94 494 SER A N 1
ATOM 3864 C CA . SER A 1 494 ? 20.173 -17.206 -42.002 1.00 49.94 494 SER A CA 1
ATOM 3865 C C . SER A 1 494 ? 20.310 -17.105 -40.489 1.00 49.94 494 SER A C 1
ATOM 3867 O O . SER A 1 494 ? 21.401 -16.875 -39.965 1.00 49.94 494 SER A O 1
ATOM 3869 N N . VAL A 1 495 ? 19.180 -17.201 -39.790 1.00 44.62 495 VAL A N 1
ATOM 3870 C CA . VAL A 1 495 ? 19.163 -17.239 -38.328 1.00 44.62 495 VAL A CA 1
ATOM 3871 C C . VAL A 1 495 ? 19.190 -18.695 -37.887 1.00 44.62 495 VAL A C 1
ATOM 3873 O O . VAL A 1 495 ? 18.227 -19.429 -38.084 1.00 44.62 495 VAL A O 1
ATOM 3876 N N . TYR A 1 496 ? 20.310 -19.113 -37.307 1.00 46.78 496 TYR A N 1
ATOM 3877 C CA . TYR A 1 496 ? 20.470 -20.444 -36.738 1.00 46.78 496 TYR A CA 1
ATOM 3878 C C . TYR A 1 496 ? 20.162 -20.364 -35.242 1.00 46.78 496 TYR A C 1
ATOM 3880 O O . TYR A 1 496 ? 20.991 -19.912 -34.454 1.00 46.78 496 TYR A O 1
ATOM 3888 N N . PHE A 1 497 ? 18.953 -20.764 -34.853 1.00 34.97 497 PHE A N 1
ATOM 3889 C CA . PHE A 1 497 ? 18.628 -21.020 -33.453 1.00 34.97 497 PHE A CA 1
ATOM 3890 C C . PHE A 1 497 ? 18.836 -22.512 -33.184 1.00 34.97 497 PHE A C 1
ATOM 3892 O O . PHE A 1 497 ? 18.111 -23.330 -33.742 1.00 34.97 497 PHE A O 1
ATOM 3899 N N . ASP A 1 498 ? 19.811 -22.863 -32.345 1.00 31.86 498 ASP A N 1
ATOM 3900 C CA . ASP A 1 498 ? 19.796 -24.168 -31.675 1.00 31.86 498 ASP A CA 1
ATOM 3901 C C . ASP A 1 498 ? 18.844 -24.079 -30.472 1.00 31.86 498 ASP A C 1
ATOM 3903 O O . ASP A 1 498 ? 18.891 -23.099 -29.718 1.00 31.86 498 ASP A O 1
ATOM 3907 N N . HIS A 1 499 ? 17.965 -25.078 -30.348 1.00 32.66 499 HIS A N 1
ATOM 3908 C CA . HIS A 1 499 ? 17.019 -25.256 -29.242 1.00 32.66 499 HIS A CA 1
ATOM 3909 C C . HIS A 1 499 ? 17.709 -25.536 -27.905 1.00 32.66 499 HIS A C 1
ATOM 3911 O O . HIS A 1 499 ? 18.691 -26.313 -27.891 1.00 32.66 499 HIS A O 1
#

Solvent-accessible surface area (backbone atoms only — not comparable to full-atom values): 27632 Å² total; per-residue (Å²): 133,83,81,79,75,76,75,80,66,45,76,43,41,27,28,33,38,31,25,66,90,39,73,65,29,42,44,19,53,56,25,38,56,50,26,54,54,52,50,46,66,76,40,69,86,55,56,55,42,83,39,79,48,78,47,74,36,87,49,51,68,52,36,40,52,53,51,49,46,34,40,61,73,62,57,24,39,31,30,43,25,35,51,42,34,60,30,34,64,57,38,33,59,53,20,49,66,18,35,18,24,25,36,14,26,52,36,27,25,54,78,68,49,26,80,84,37,75,30,27,30,30,50,21,57,47,51,50,70,51,23,56,52,52,33,48,54,41,53,71,71,69,41,42,43,34,30,41,40,26,24,61,42,61,43,30,51,37,38,50,64,45,36,52,52,39,22,49,76,70,69,26,40,78,76,47,79,44,74,38,57,78,84,59,50,71,70,58,50,50,54,51,51,51,56,50,66,59,42,38,50,26,26,37,40,40,37,39,56,45,80,47,43,55,55,48,53,54,50,34,46,77,69,58,58,64,21,71,49,30,42,83,46,73,39,64,73,29,60,61,66,56,58,57,72,58,86,78,68,87,82,63,100,68,88,74,81,71,86,36,67,47,21,31,21,26,22,40,44,43,47,43,48,57,53,14,51,40,52,43,54,60,56,46,77,78,54,84,82,71,81,83,78,84,74,78,51,100,49,99,80,56,49,67,39,92,54,6,61,52,32,46,59,38,39,42,67,42,70,52,81,43,84,78,38,78,43,43,36,60,74,31,27,34,66,82,72,68,44,80,42,71,42,75,53,97,47,39,81,41,80,27,22,29,32,31,90,89,47,43,64,21,50,51,86,92,59,72,66,73,93,61,99,63,94,58,78,78,66,36,36,52,87,62,72,36,40,63,81,28,73,66,81,53,82,26,51,46,77,55,94,67,80,90,49,49,30,30,35,36,65,69,53,92,92,36,56,72,25,39,32,78,41,74,42,96,88,49,98,50,71,48,75,45,30,52,52,55,51,54,48,52,52,56,53,69,69,47,86,59,78,77,43,72,36,83,38,66,31,54,85,73,89,70,90,64,76,57,52,73,67,58,56,53,47,37,40,76,70,65,70,22,57,33,44,59,50,61,58,97,83,50,86,53,75,63,78,84,132